Protein 8D4Y (pdb70)

Structure (mmCIF, N/CA/C/O backbone):
data_8D4Y
#
_entry.id   8D4Y
#
_cell.length_a   65.432
_cell.length_b   66.665
_cell.length_c   99.370
_cell.angle_alpha   90.000
_cell.angle_beta   100.770
_cell.angle_gamma   90.000
#
_symmetry.space_group_name_H-M   'P 1 21 1'
#
loop_
_entity.id
_entity.type
_entity.pdbx_description
1 polymer 'Chromodomain-helicase-DNA-binding protein 4'
2 water water
#
loop_
_atom_site.group_PDB
_atom_site.id
_atom_site.type_symbol
_atom_site.label_atom_id
_atom_site.label_alt_id
_atom_site.label_comp_id
_atom_site.label_asym_id
_atom_site.label_entity_id
_atom_site.label_seq_id
_atom_site.pdbx_PDB_ins_code
_atom_site.Cartn_x
_atom_site.Cartn_y
_atom_site.Cartn_z
_atom_site.occupancy
_atom_site.B_iso_or_equiv
_atom_site.auth_seq_id
_atom_site.auth_comp_id
_atom_site.auth_asym_id
_atom_site.auth_atom_id
_atom_site.pdbx_PDB_model_num
ATOM 1 N N . LEU A 1 21 ? 5.706 6.759 66.892 1.00 137.09 1400 LEU A N 1
ATOM 2 C CA . LEU A 1 21 ? 5.583 7.289 68.280 1.00 144.69 1400 LEU A CA 1
ATOM 3 C C . LEU A 1 21 ? 4.721 8.558 68.290 1.00 140.43 1400 LEU A C 1
ATOM 4 O O . LEU A 1 21 ? 3.897 8.684 69.214 1.00 139.22 1400 LEU A O 1
ATOM 9 N N . PRO A 1 22 ? 4.834 9.491 67.310 1.00 134.33 1401 PRO A N 1
ATOM 10 C CA . PRO A 1 22 ? 3.939 10.647 67.251 1.00 163.40 1401 PRO A CA 1
ATOM 11 C C . PRO A 1 22 ? 2.454 10.284 67.379 1.00 130.36 1401 PRO A C 1
ATOM 12 O O . PRO A 1 22 ? 2.088 9.171 67.066 1.00 142.69 1401 PRO A O 1
ATOM 16 N N . PRO A 1 23 ? 1.595 11.226 67.827 1.00 142.97 1402 PRO A N 1
ATOM 17 C CA . PRO A 1 23 ? 0.163 10.971 68.000 1.00 134.02 1402 PRO A CA 1
ATOM 18 C C . PRO A 1 23 ? -0.600 10.904 66.671 1.00 120.39 1402 PRO A C 1
ATOM 19 O O . PRO A 1 23 ? -0.332 11.705 65.799 1.00 115.92 1402 PRO A O 1
ATOM 23 N N . LEU A 1 24 ? -1.526 9.954 66.565 1.00 115.82 1403 LEU A N 1
ATOM 24 C CA . LEU A 1 24 ? -2.311 9.805 65.320 1.00 109.67 1403 LEU A CA 1
ATOM 25 C C . LEU A 1 24 ? -2.935 11.146 64.992 1.00 108.57 1403 LEU A C 1
ATOM 26 O O . LEU A 1 24 ? -2.869 11.573 63.833 1.00 109.89 1403 LEU A O 1
ATOM 31 N N . LEU A 1 25 ? -3.487 11.784 66.006 1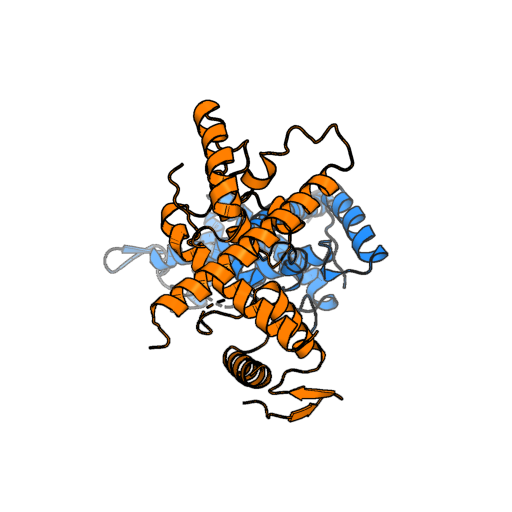.00 115.44 1404 LEU A N 1
ATOM 32 C CA . LEU A 1 25 ? -4.215 13.060 65.818 1.00 115.26 1404 LEU A CA 1
ATOM 33 C C . LEU A 1 25 ? -3.627 14.088 66.772 1.00 113.68 1404 LEU A C 1
ATOM 34 O O . LEU A 1 25 ? -3.624 13.820 67.982 1.00 117.46 1404 LEU A O 1
ATOM 39 N N . ALA A 1 26 ? -3.179 15.191 66.187 1.00 105.36 1405 ALA A N 1
ATOM 40 C CA . ALA A 1 26 ? -2.551 16.243 66.990 1.00 112.55 1405 ALA A CA 1
ATOM 41 C C . ALA A 1 26 ? -2.668 17.557 66.241 1.00 109.63 1405 ALA A C 1
ATOM 42 O O . ALA A 1 26 ? -2.975 17.539 65.041 1.00 106.98 1405 ALA A O 1
ATOM 44 N N . ARG A 1 27 ? -2.448 18.649 66.950 1.00 108.06 1406 ARG A N 1
ATOM 45 C CA . ARG A 1 27 ? -2.469 19.982 66.356 1.00 126.91 1406 ARG A CA 1
ATOM 46 C C . ARG A 1 27 ? -1.165 20.677 66.720 1.00 119.42 1406 ARG A C 1
ATOM 47 O O . ARG A 1 27 ? -0.912 20.962 67.895 1.00 120.88 1406 ARG A O 1
ATOM 55 N N . VAL A 1 28 ? -0.344 20.955 65.711 1.00 124.21 1407 VAL A N 1
ATOM 56 C CA . VAL A 1 28 ? 0.952 21.594 65.898 1.00 130.06 1407 VAL A CA 1
ATOM 57 C C . VAL A 1 28 ? 1.078 22.731 64.894 1.00 126.82 1407 VAL A C 1
ATOM 58 O O . VAL A 1 28 ? 0.858 22.532 63.694 1.00 122.71 1407 VAL A O 1
ATOM 62 N N . GLY A 1 29 ? 1.427 23.915 65.386 1.00 136.19 1408 GLY A N 1
ATOM 63 C CA . GLY A 1 29 ? 1.709 25.036 64.509 1.00 132.39 1408 GLY A CA 1
ATOM 64 C C . GLY A 1 29 ? 0.564 25.435 63.610 1.00 145.62 1408 GLY A C 1
ATOM 65 O O . GLY A 1 29 ? 0.796 25.982 62.527 1.00 145.42 1408 GLY A O 1
ATOM 66 N N . GLY A 1 30 ? -0.672 25.172 64.025 1.00 134.91 1409 GLY A N 1
ATOM 67 C CA . GLY A 1 30 ? -1.829 25.599 63.266 1.00 142.61 1409 GLY A CA 1
ATOM 68 C C . GLY A 1 30 ? -2.338 24.613 62.243 1.00 132.15 1409 GLY A C 1
ATOM 69 O O . GLY A 1 30 ? -3.106 25.005 61.357 1.00 135.11 1409 GLY A O 1
ATOM 70 N N . ASN A 1 31 ? -1.949 23.345 62.335 1.00 140.64 1410 ASN A N 1
ATOM 71 C CA . ASN A 1 31 ? -2.386 22.355 61.363 1.00 136.88 1410 ASN A CA 1
ATOM 72 C C . ASN A 1 31 ? -2.535 21.008 62.048 1.00 132.47 1410 ASN A C 1
ATOM 73 O O . ASN A 1 31 ? -2.015 20.780 63.144 1.00 133.79 1410 ASN A O 1
ATOM 78 N N . ILE A 1 32 ? -3.257 20.117 61.383 1.00 125.63 1411 ILE A N 1
ATOM 79 C CA . ILE A 1 32 ? -3.504 18.773 61.886 1.00 128.30 1411 ILE A CA 1
ATOM 80 C C . ILE A 1 32 ? -2.443 17.846 61.314 1.00 130.74 1411 ILE A C 1
ATOM 81 O O . ILE A 1 32 ? -2.190 17.845 60.105 1.00 135.43 1411 ILE A O 1
ATOM 86 N N . GLU A 1 33 ? -1.822 17.043 62.176 1.00 123.44 1412 GLU A N 1
ATOM 87 C CA . GLU A 1 33 ? -0.752 16.106 61.756 1.00 120.29 1412 GLU A CA 1
ATOM 88 C C . GLU A 1 33 ? -1.220 14.677 62.023 1.00 118.09 1412 GLU A C 1
ATOM 89 O O . GLU A 1 33 ? -1.545 14.380 63.184 1.00 113.85 1412 GLU A O 1
ATOM 95 N N . VAL A 1 34 ? -1.246 13.835 60.991 1.00 115.02 1413 VAL A N 1
ATOM 96 C CA . VAL A 1 34 ? -1.697 12.425 61.122 1.00 114.68 1413 VAL A CA 1
ATOM 97 C C . VAL A 1 34 ? -0.468 11.546 61.323 1.00 118.72 1413 VAL A C 1
ATOM 98 O O . VAL A 1 34 ? 0.151 11.186 60.320 1.00 111.93 1413 VAL A O 1
ATOM 102 N N . LEU A 1 35 ? -0.156 11.213 62.576 1.00 116.20 1414 LEU A N 1
ATOM 103 C CA . LEU A 1 35 ? 1.040 10.395 62.908 1.00 111.04 1414 LEU A CA 1
ATOM 104 C C . LEU A 1 35 ? 2.288 11.199 62.552 1.00 110.30 1414 LEU A C 1
ATOM 105 O O . LEU A 1 35 ? 3.256 10.599 62.063 1.00 112.08 1414 LEU A O 1
ATOM 110 N N . GLY A 1 36 ? 2.254 12.508 62.795 1.00 113.50 1415 GLY A N 1
ATOM 111 C CA . GLY A 1 36 ? 3.431 13.360 62.571 1.00 115.93 1415 GLY A CA 1
ATOM 112 C C . GLY A 1 36 ? 3.446 13.934 61.181 1.00 120.01 1415 GLY A C 1
ATOM 113 O O . GLY A 1 36 ? 4.204 14.892 60.953 1.00 121.65 1415 GLY A O 1
ATOM 114 N N . PHE A 1 37 ? 2.537 13.473 60.317 1.00 117.67 1416 PHE A N 1
ATOM 115 C CA . PHE A 1 37 ? 2.510 13.918 58.899 1.00 118.96 1416 PHE A CA 1
ATOM 116 C C . PHE A 1 37 ? 1.656 15.168 58.702 1.00 114.81 1416 PHE A C 1
ATOM 117 O O . PHE A 1 37 ? 0.529 15.194 59.204 1.00 108.79 1416 PHE A O 1
ATOM 125 N N . ASN A 1 38 ? 2.204 16.158 58.009 1.00 139.69 1417 ASN A N 1
ATOM 126 C CA . ASN A 1 38 ? 1.423 17.371 57.687 1.00 118.99 1417 ASN A CA 1
ATOM 127 C C . ASN A 1 38 ? 0.730 17.108 56.357 1.00 121.98 1417 ASN A C 1
ATOM 128 O O . ASN A 1 38 ? 1.050 16.097 55.723 1.00 141.38 1417 ASN A O 1
ATOM 133 N N . ALA A 1 39 ? -0.176 17.988 55.949 1.00 114.32 1418 ALA A N 1
ATOM 134 C CA . ALA A 1 39 ? -0.794 17.816 54.623 1.00 116.39 1418 ALA A CA 1
ATOM 135 C C . ALA A 1 39 ? 0.321 17.675 53.600 1.00 123.35 1418 ALA A C 1
ATOM 136 O O . ALA A 1 39 ? 0.210 16.814 52.726 1.00 122.33 1418 ALA A O 1
ATOM 138 N N . ARG A 1 40 ? 1.368 18.485 53.720 1.00 116.85 1419 ARG A N 1
ATOM 139 C CA . ARG A 1 40 ? 2.388 18.414 52.645 1.00 120.46 1419 ARG A CA 1
ATOM 140 C C . ARG A 1 40 ? 2.939 16.997 52.608 1.00 116.63 1419 ARG A C 1
ATOM 141 O O . ARG A 1 40 ? 3.264 16.532 51.516 1.00 118.16 1419 ARG A O 1
ATOM 149 N N . GLN A 1 41 ? 3.105 16.388 53.771 1.00 131.35 1420 GLN A N 1
ATOM 150 C CA . GLN A 1 41 ? 3.594 14.997 53.804 1.00 135.69 1420 GLN A CA 1
ATOM 151 C C . GLN A 1 41 ? 2.431 14.102 53.401 1.00 127.86 1420 GLN A C 1
ATOM 152 O O . GLN A 1 41 ? 2.651 13.129 52.664 1.00 118.40 1420 GLN A O 1
ATOM 158 N N . ARG A 1 42 ? 1.231 14.465 53.831 1.00 121.57 1421 ARG A N 1
ATOM 159 C CA . ARG A 1 42 ? 0.047 13.614 53.590 1.00 116.89 1421 ARG A CA 1
ATOM 160 C C . ARG A 1 42 ? -0.245 13.630 52.090 1.00 114.28 1421 ARG A C 1
ATOM 161 O O . ARG A 1 42 ? -0.479 12.541 51.546 1.00 111.48 1421 ARG A O 1
ATOM 163 N N . LYS A 1 43 ? -0.195 14.791 51.429 1.00 112.74 1422 LYS A N 1
ATOM 164 C CA . LYS A 1 43 ? -0.382 14.843 49.983 1.00 113.98 1422 LYS A CA 1
ATOM 165 C C . LYS A 1 43 ? 0.762 14.149 49.255 1.00 106.28 1422 LYS A C 1
ATOM 166 O O . LYS A 1 43 ? 0.532 13.296 48.390 1.00 113.20 1422 LYS A O 1
ATOM 172 N N . ALA A 1 44 ? 1.992 14.481 49.630 1.00 105.13 1423 ALA A N 1
ATOM 173 C CA . ALA A 1 44 ? 3.141 13.889 48.920 1.00 116.42 1423 ALA A CA 1
ATOM 174 C C . ALA A 1 44 ? 2.983 12.370 48.925 1.00 118.17 1423 ALA A C 1
ATOM 175 O O . ALA A 1 44 ? 3.036 11.763 47.846 1.00 118.77 1423 ALA A O 1
ATOM 177 N N . PHE A 1 45 ? 2.791 11.790 50.105 1.00 114.25 1424 PHE A N 1
ATOM 178 C CA . PHE A 1 45 ? 2.625 10.321 50.216 1.00 127.44 1424 PHE A CA 1
ATOM 179 C C . PHE A 1 45 ? 1.714 9.853 49.095 1.00 112.34 1424 PHE A C 1
ATOM 180 O O . PHE A 1 45 ? 2.147 9.056 48.254 1.00 110.98 1424 PHE A O 1
ATOM 188 N N . LEU A 1 46 ? 0.494 10.375 49.060 1.00 107.19 1425 LEU A N 1
ATOM 189 C CA . LEU A 1 46 ? -0.451 9.869 48.070 1.00 105.46 1425 LEU A CA 1
ATOM 190 C C . LEU A 1 46 ? 0.118 9.972 46.661 1.00 102.06 1425 LEU A C 1
ATOM 191 O O . LEU A 1 46 ? -0.008 9.038 45.863 1.00 97.47 1425 LEU A O 1
ATOM 196 N N . ASN A 1 47 ? 0.747 11.104 46.335 1.00 98.93 1426 ASN A N 1
ATOM 197 C CA . ASN A 1 47 ? 1.301 11.276 44.997 1.00 98.13 1426 ASN A CA 1
ATOM 198 C C . ASN A 1 47 ? 2.300 10.176 44.670 1.00 93.26 1426 ASN A C 1
ATOM 199 O O . ASN A 1 47 ? 2.275 9.608 43.572 1.00 88.30 1426 ASN A O 1
ATOM 204 N N . ALA A 1 48 ? 3.098 9.774 45.650 1.00 79.95 1427 ALA A N 1
ATOM 205 C CA . ALA A 1 48 ? 4.116 8.722 45.456 1.00 87.69 1427 ALA A CA 1
ATOM 206 C C . ALA A 1 48 ? 3.456 7.345 45.466 1.00 85.06 1427 ALA A C 1
ATOM 207 O O . ALA A 1 48 ? 4.095 6.398 45.002 1.00 87.69 1427 ALA A O 1
ATOM 209 N N . ILE A 1 49 ? 2.269 7.234 46.043 1.00 92.27 1428 ILE A N 1
ATOM 210 C CA . ILE A 1 49 ? 1.567 5.928 45.991 1.00 88.20 1428 ILE A CA 1
ATOM 211 C C . ILE A 1 49 ? 0.975 5.797 44.587 1.00 88.98 1428 ILE A C 1
ATOM 212 O O . ILE A 1 49 ? 1.147 4.740 43.979 1.00 86.04 1428 ILE A O 1
ATOM 217 N N . MET A 1 50 ? 0.318 6.844 44.087 1.00 82.79 1429 MET A N 1
ATOM 218 C CA . MET A 1 50 ? -0.277 6.712 42.762 1.00 77.50 1429 MET A CA 1
ATOM 219 C C . MET A 1 50 ? 0.778 6.433 41.701 1.00 81.50 1429 MET A C 1
ATOM 220 O O . MET A 1 50 ? 0.497 5.754 40.708 1.00 73.46 1429 MET A O 1
ATOM 225 N N . ARG A 1 51 ? 1.998 6.945 41.901 1.00 79.63 1430 ARG A N 1
ATOM 226 C CA . ARG A 1 51 ? 3.037 6.829 40.883 1.00 80.38 1430 ARG A CA 1
ATOM 227 C C . ARG A 1 51 ? 3.796 5.507 40.975 1.00 83.27 1430 ARG A C 1
ATOM 228 O O . ARG A 1 51 ? 4.141 4.919 39.944 1.00 80.32 1430 ARG A O 1
ATOM 236 N N . TYR A 1 52 ? 4.079 5.034 42.190 1.00 83.83 1431 TYR A N 1
ATOM 237 C CA . TYR A 1 52 ? 4.878 3.837 42.389 1.00 77.84 1431 TYR A CA 1
ATOM 238 C C . TYR A 1 52 ? 4.119 2.689 43.032 1.00 76.47 1431 TYR A C 1
ATOM 239 O O . TYR A 1 52 ? 4.618 1.558 43.025 1.00 72.81 1431 TYR A O 1
ATOM 248 N N . GLY A 1 53 ? 2.940 2.940 43.584 1.00 78.50 1432 GLY A N 1
ATOM 249 C CA . GLY A 1 53 ? 2.239 1.914 44.319 1.00 85.61 1432 GLY A CA 1
ATOM 250 C C . GLY A 1 53 ? 2.813 1.751 45.715 1.00 92.89 1432 GLY A C 1
ATOM 251 O O . GLY A 1 53 ? 3.496 2.629 46.254 1.00 91.54 1432 GLY A O 1
ATOM 252 N N . MET A 1 54 ? 2.474 0.657 46.385 1.00 108.90 1433 MET A N 1
ATOM 253 C CA . MET A 1 54 ? 2.944 0.421 47.771 1.00 118.17 1433 MET A CA 1
ATOM 254 C C . MET A 1 54 ? 4.334 -0.206 47.734 1.00 121.85 1433 MET A C 1
ATOM 255 O O . MET A 1 54 ? 4.552 -1.086 46.890 1.00 131.04 1433 MET A O 1
ATOM 260 N N . PRO A 1 55 ? 5.287 0.225 48.595 1.00 118.66 1434 PRO A N 1
ATOM 261 C CA . PRO A 1 55 ? 6.592 -0.422 48.663 1.00 146.57 1434 PRO A CA 1
ATOM 262 C C . PRO A 1 55 ? 6.404 -1.840 49.210 1.00 142.64 1434 PRO A C 1
ATOM 263 O O . PRO A 1 55 ? 5.658 -2.016 50.148 1.00 144.73 1434 PRO A O 1
ATOM 267 N N . PRO A 1 56 ? 7.041 -2.887 48.637 1.00 139.78 1435 PRO A N 1
ATOM 268 C CA . PRO A 1 56 ? 6.778 -4.257 49.081 1.00 143.94 1435 PRO A CA 1
ATOM 269 C C . PRO A 1 56 ? 7.433 -4.547 50.436 1.00 154.97 1435 PRO A C 1
ATOM 270 O O . PRO A 1 56 ? 8.574 -4.966 50.441 1.00 151.15 1435 PRO A O 1
ATOM 274 N N . GLN A 1 57 ? 6.699 -4.326 51.531 1.00 156.00 1436 GLN A N 1
ATOM 275 C CA . GLN A 1 57 ? 7.251 -4.523 52.901 1.00 179.88 1436 GLN A CA 1
ATOM 276 C C . GLN A 1 57 ? 8.339 -3.477 53.145 1.00 159.88 1436 GLN A C 1
ATOM 277 O O . GLN A 1 57 ? 8.221 -2.725 54.126 1.00 160.29 1436 GLN A O 1
ATOM 283 N N . ASP A 1 58 ? 9.345 -3.426 52.272 1.00 201.55 1437 ASP A N 1
ATOM 284 C CA . ASP A 1 58 ? 10.391 -2.383 52.411 1.00 169.59 1437 ASP A CA 1
ATOM 285 C C . ASP A 1 58 ? 10.922 -1.978 51.039 1.00 167.37 1437 ASP A C 1
ATOM 286 O O . ASP A 1 58 ? 10.965 -2.848 50.152 1.00 167.12 1437 ASP A O 1
ATOM 291 N N . ALA A 1 59 ? 11.303 -0.708 50.887 1.00 163.74 1438 ALA A N 1
ATOM 292 C CA . ALA A 1 59 ? 11.911 -0.218 49.629 1.00 168.14 1438 ALA A CA 1
ATOM 293 C C . ALA A 1 59 ? 12.358 1.237 49.798 1.00 166.44 1438 ALA A C 1
ATOM 294 O O . ALA A 1 59 ? 11.809 1.921 50.681 1.00 168.24 1438 ALA A O 1
ATOM 296 N N . PHE A 1 60 ? 13.314 1.688 48.980 1.00 188.23 1439 PHE A N 1
ATOM 297 C CA . PHE A 1 60 ? 13.865 3.062 49.118 1.00 174.66 1439 PHE A CA 1
ATOM 298 C C . PHE A 1 60 ? 12.738 4.030 49.485 1.00 165.63 1439 PHE A C 1
ATOM 299 O O . PHE A 1 60 ? 12.864 4.642 50.561 1.00 161.04 1439 PHE A O 1
ATOM 307 N N . VAL A 1 66 ? 10.288 9.752 48.166 1.00 124.59 1445 VAL A N 1
ATOM 308 C CA . VAL A 1 66 ? 10.767 10.321 49.459 1.00 139.63 1445 VAL A CA 1
ATOM 309 C C . VAL A 1 66 ? 11.434 11.674 49.197 1.00 136.06 1445 VAL A C 1
ATOM 310 O O . VAL A 1 66 ? 12.674 11.710 49.127 1.00 142.47 1445 VAL A O 1
ATOM 314 N N . ARG A 1 67 ? 10.637 12.732 49.037 1.00 143.31 1446 ARG A N 1
ATOM 315 C CA . ARG A 1 67 ? 11.196 14.099 48.868 1.00 136.67 1446 ARG A CA 1
ATOM 316 C C . ARG A 1 67 ? 10.721 14.936 50.056 1.00 136.19 1446 ARG A C 1
ATOM 317 O O . ARG A 1 67 ? 11.536 15.179 50.958 1.00 132.25 1446 ARG A O 1
ATOM 325 N N . ASP A 1 68 ? 9.463 15.367 50.056 1.00 152.92 1447 ASP A N 1
ATOM 326 C CA . ASP A 1 68 ? 8.958 16.087 51.251 1.00 148.71 1447 ASP A CA 1
ATOM 327 C C . ASP A 1 68 ? 9.076 15.140 52.448 1.00 145.28 1447 ASP A C 1
ATOM 328 O O . ASP A 1 68 ? 9.292 15.628 53.568 1.00 146.07 1447 ASP A O 1
ATOM 333 N N . LEU A 1 69 ? 8.956 13.834 52.206 1.00 146.24 1448 LEU A N 1
ATOM 334 C CA . LEU A 1 69 ? 8.994 12.861 53.328 1.00 125.81 1448 LEU A CA 1
ATOM 335 C C . LEU A 1 69 ? 10.438 12.460 53.635 1.00 140.92 1448 LEU A C 1
ATOM 336 O O . LEU A 1 69 ? 10.631 11.419 54.284 1.00 189.51 1448 LEU A O 1
ATOM 341 N N . ARG A 1 70 ? 11.407 13.261 53.197 1.00 139.89 1449 ARG A N 1
ATOM 342 C CA . ARG A 1 70 ? 12.844 12.968 53.422 1.00 139.81 1449 ARG A CA 1
ATOM 343 C C . ARG A 1 70 ? 13.116 12.789 54.917 1.00 141.22 1449 ARG A C 1
ATOM 344 O O . ARG A 1 70 ? 13.752 11.780 55.266 1.00 151.31 1449 ARG A O 1
ATOM 352 N N . GLY A 1 71 ? 12.650 13.698 55.776 1.00 151.66 1450 GLY A N 1
ATOM 353 C CA . GLY A 1 71 ? 12.930 13.667 57.196 1.00 139.16 1450 GLY A CA 1
ATOM 354 C C . GLY A 1 71 ? 12.168 12.619 57.966 1.00 134.96 1450 GLY A C 1
ATOM 355 O O . GLY A 1 71 ? 12.516 12.329 59.116 1.00 155.41 1450 GLY A O 1
ATOM 356 N N . LYS A 1 72 ? 11.177 12.033 57.301 1.00 144.96 1451 LYS A N 1
ATOM 357 C CA . LYS A 1 72 ? 10.379 10.977 57.954 1.00 150.25 1451 LYS A CA 1
ATOM 358 C C . LYS A 1 72 ? 11.293 9.782 58.200 1.00 149.54 1451 LYS A C 1
ATOM 359 O O . LYS A 1 72 ? 12.272 9.619 57.454 1.00 144.27 1451 LYS A O 1
ATOM 361 N N . SER A 1 73 ? 10.981 8.996 59.223 1.00 136.85 1452 SER A N 1
ATOM 362 C CA . SER A 1 73 ? 11.790 7.803 59.564 1.00 153.23 1452 SER A CA 1
ATOM 363 C C . SER A 1 73 ? 11.003 6.549 59.210 1.00 139.29 1452 SER A C 1
ATOM 364 O O . SER A 1 73 ? 9.822 6.687 58.882 1.00 140.89 1452 SER A O 1
ATOM 367 N N . GLU A 1 74 ? 11.649 5.392 59.302 1.00 137.70 1453 GLU A N 1
ATOM 368 C CA . GLU A 1 74 ? 11.012 4.099 58.988 1.00 150.33 1453 GLU A CA 1
ATOM 369 C C . GLU A 1 74 ? 9.936 3.850 60.035 1.00 133.82 1453 GLU A C 1
ATOM 370 O O . GLU A 1 74 ? 8.848 3.381 59.663 1.00 145.86 1453 GLU A O 1
ATOM 376 N N . LYS A 1 75 ? 10.226 4.167 61.294 1.00 129.73 1454 LYS A N 1
ATOM 377 C CA . LYS A 1 75 ? 9.252 3.946 62.358 1.00 134.54 1454 LYS A CA 1
ATOM 378 C C . LYS A 1 75 ? 7.914 4.580 62.009 1.00 154.72 1454 LYS A C 1
ATOM 379 O O . LYS A 1 75 ? 6.868 3.925 62.062 1.00 161.53 1454 LYS A O 1
ATOM 385 N N . GLU A 1 76 ? 7.955 5.857 61.633 1.00 143.59 1455 GLU A N 1
ATOM 386 C CA . GLU A 1 76 ? 6.729 6.624 61.311 1.00 136.12 1455 GLU A CA 1
ATOM 387 C C . GLU A 1 76 ? 6.148 6.138 59.988 1.00 138.82 1455 GLU A C 1
ATOM 388 O O . GLU A 1 76 ? 4.915 6.115 59.873 1.00 136.19 1455 GLU A O 1
ATOM 394 N N . PHE A 1 77 ? 6.991 5.800 59.014 1.00 155.65 1456 PHE A N 1
ATOM 395 C CA . PHE A 1 77 ? 6.511 5.406 57.670 1.00 135.09 1456 PHE A CA 1
ATOM 396 C C . PHE A 1 77 ? 5.455 4.315 57.803 1.00 139.38 1456 PHE A C 1
ATOM 397 O O . PHE A 1 77 ? 4.327 4.570 57.390 1.00 118.52 1456 PHE A O 1
ATOM 405 N N . LYS A 1 78 ? 5.792 3.166 58.389 1.00 122.49 1457 LYS A N 1
ATOM 406 C CA . LYS A 1 78 ? 4.866 2.010 58.454 1.00 115.88 1457 LYS A CA 1
ATOM 407 C C . LYS A 1 78 ? 3.636 2.402 59.263 1.00 115.28 1457 LYS A C 1
ATOM 408 O O . LYS A 1 78 ? 2.567 1.903 58.942 1.00 115.42 1457 LYS A O 1
ATOM 414 N N . ALA A 1 79 ? 3.782 3.238 60.287 1.00 118.42 1458 ALA A N 1
ATOM 415 C CA . ALA A 1 79 ? 2.632 3.721 61.044 1.00 110.84 1458 ALA A CA 1
ATOM 416 C C . ALA A 1 79 ? 1.576 4.276 60.100 1.00 121.61 1458 ALA A C 1
ATOM 417 O O . ALA A 1 79 ? 0.384 3.963 60.212 1.00 125.57 1458 ALA A O 1
ATOM 419 N N . TYR A 1 80 ? 2.019 5.047 59.114 1.00 129.80 1459 TYR A N 1
ATOM 420 C CA . TYR A 1 80 ? 1.065 5.657 58.158 1.00 122.35 1459 TYR A CA 1
ATOM 421 C C . TYR A 1 80 ? 0.498 4.577 57.244 1.00 129.24 1459 TYR A C 1
ATOM 422 O O . TYR A 1 80 ? -0.729 4.520 57.076 1.00 135.61 1459 TYR A O 1
ATOM 431 N N . VAL A 1 81 ? 1.364 3.723 56.702 1.00 131.05 1460 VAL A N 1
ATOM 432 C CA . VAL A 1 81 ? 0.909 2.754 55.707 1.00 125.60 1460 VAL A CA 1
ATOM 433 C C . VAL A 1 81 ? -0.230 1.914 56.272 1.00 136.75 1460 VAL A C 1
ATOM 434 O O . VAL A 1 81 ? -1.319 1.837 55.695 1.00 168.34 1460 VAL A O 1
ATOM 438 N N . SER A 1 82 ? 0.036 1.211 57.375 1.00 145.11 1461 SER A N 1
ATOM 439 C CA . SER A 1 82 ? -0.963 0.305 57.994 1.00 147.70 1461 SER A CA 1
ATOM 440 C C . SER A 1 82 ? -2.211 1.110 58.359 1.00 149.75 1461 SER A C 1
ATOM 441 O O . SER A 1 82 ? -3.310 0.557 58.236 1.00 108.98 1461 SER A O 1
ATOM 444 N N . LEU A 1 83 ? -2.045 2.363 58.785 1.00 146.17 1462 LEU A N 1
ATOM 445 C CA . LEU A 1 83 ? -3.184 3.257 59.112 1.00 124.04 1462 LEU A CA 1
ATOM 446 C C . LEU A 1 83 ? -3.880 3.627 57.798 1.00 127.44 1462 LEU A C 1
ATOM 447 O O . LEU A 1 83 ? -5.115 3.784 57.819 1.00 146.33 1462 LEU A O 1
ATOM 452 N N . PHE A 1 84 ? -3.119 3.731 56.707 1.00 151.61 1463 PHE A N 1
ATOM 453 C CA . PHE A 1 84 ? -3.712 4.022 55.375 1.00 149.24 1463 PHE A CA 1
ATOM 454 C C . PHE A 1 84 ? -4.468 2.787 54.895 1.00 142.51 1463 PHE A C 1
ATOM 455 O O . PHE A 1 84 ? -5.535 2.920 54.274 1.00 144.56 1463 PHE A O 1
ATOM 463 N N . MET A 1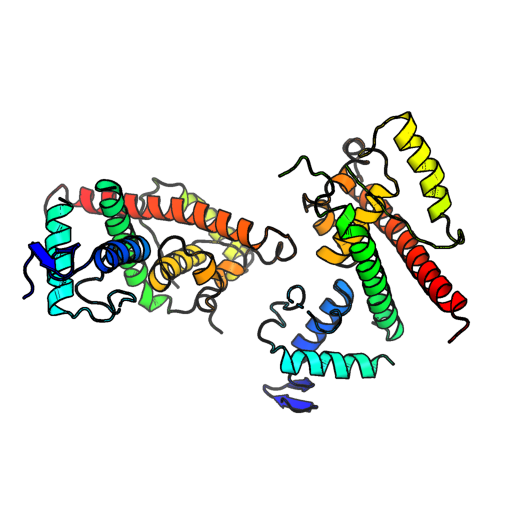 85 ? -3.919 1.610 55.189 1.00 122.29 1464 MET A N 1
ATOM 464 C CA . MET A 1 85 ? -4.559 0.364 54.774 1.00 132.92 1464 MET A CA 1
ATOM 465 C C . MET A 1 85 ? -5.963 0.252 55.356 1.00 139.95 1464 MET A C 1
ATOM 466 O O . MET A 1 85 ? -6.934 0.035 54.625 1.00 143.43 1464 MET A O 1
ATOM 471 N N . ARG A 1 86 ? -6.024 0.313 56.684 1.00 130.04 1465 ARG A N 1
ATOM 472 C CA . ARG A 1 86 ? -7.336 0.184 57.346 1.00 132.61 1465 ARG A CA 1
ATOM 473 C C . ARG A 1 86 ? -8.288 1.107 56.598 1.00 128.34 1465 ARG A C 1
ATOM 474 O O . ARG A 1 86 ? -9.380 0.654 56.211 1.00 127.72 1465 ARG A O 1
ATOM 482 N N . HIS A 1 87 ? -7.851 2.341 56.369 1.00 135.90 1466 HIS A N 1
ATOM 483 C CA . HIS A 1 87 ? -8.714 3.340 55.700 1.00 164.91 1466 HIS A CA 1
ATOM 484 C C . HIS A 1 87 ? -9.263 2.799 54.384 1.00 139.77 1466 HIS A C 1
ATOM 485 O O . HIS A 1 87 ? -10.473 2.911 54.170 1.00 127.45 1466 HIS A O 1
ATOM 492 N N . LEU A 1 88 ? -8.401 2.204 53.564 1.00 133.25 1467 LEU A N 1
ATOM 493 C CA . LEU A 1 88 ? -8.843 1.747 52.222 1.00 134.25 1467 LEU A CA 1
ATOM 494 C C . LEU A 1 88 ? -10.019 0.774 52.363 1.00 129.16 1467 LEU A C 1
ATOM 495 O O . LEU A 1 88 ? -11.040 1.004 51.696 1.00 133.71 1467 LEU A O 1
ATOM 500 N N . CYS A 1 89 ? -9.891 -0.266 53.187 1.00 150.63 1468 CYS A N 1
ATOM 501 C CA . CYS A 1 89 ? -11.000 -1.247 53.274 1.00 165.45 1468 CYS A CA 1
ATOM 502 C C . CYS A 1 89 ? -11.691 -1.149 54.637 1.00 158.96 1468 CYS A C 1
ATOM 503 O O . CYS A 1 89 ? -12.834 -0.643 54.660 1.00 114.53 1468 CYS A O 1
ATOM 506 N N . SER A 1 109 ? -12.208 8.450 44.989 1.00 163.49 1488 SER A N 1
ATOM 507 C CA . SER A 1 109 ? -10.787 8.057 44.824 1.00 140.96 1488 SER A CA 1
ATOM 508 C C . SER A 1 109 ? -10.474 6.892 45.756 1.00 121.21 1488 SER A C 1
ATOM 509 O O . SER A 1 109 ? -9.389 6.313 45.613 1.00 132.60 1488 SER A O 1
ATOM 512 N N . ARG A 1 110 ? -11.390 6.553 46.666 1.00 123.37 1489 ARG A N 1
ATOM 513 C CA . ARG A 1 110 ? -11.114 5.357 47.494 1.00 124.19 1489 ARG A CA 1
ATOM 514 C C . ARG A 1 110 ? -10.872 4.178 46.562 1.00 119.93 1489 ARG A C 1
ATOM 515 O O . ARG A 1 110 ? -9.808 3.560 46.688 1.00 119.83 1489 ARG A O 1
ATOM 523 N N . GLN A 1 111 ? -11.804 3.867 45.659 1.00 126.66 1490 GLN A N 1
ATOM 524 C CA . GLN A 1 111 ? -11.524 2.798 44.707 1.00 112.08 1490 GLN A CA 1
ATOM 525 C C . GLN A 1 111 ? -10.368 3.167 43.788 1.00 107.15 1490 GLN A C 1
ATOM 526 O O . GLN A 1 111 ? -9.593 2.291 43.389 1.00 103.40 1490 GLN A O 1
ATOM 532 N N . HIS A 1 112 ? -10.210 4.451 43.506 1.00 109.78 1491 HIS A N 1
ATOM 533 C CA . HIS A 1 112 ? -9.138 4.829 42.559 1.00 121.85 1491 HIS A CA 1
ATOM 534 C C . HIS A 1 112 ? -7.806 4.374 43.153 1.00 102.40 1491 HIS A C 1
ATOM 535 O O . HIS A 1 112 ? -7.077 3.631 42.481 1.00 89.67 1491 HIS A O 1
ATOM 542 N N . VAL A 1 113 ? -7.521 4.795 44.380 1.00 98.73 1492 VAL A N 1
ATOM 543 C CA . VAL A 1 113 ? -6.254 4.407 44.994 1.00 99.19 1492 VAL A CA 1
ATOM 544 C C . VAL A 1 113 ? -6.151 2.889 45.080 1.00 94.39 1492 VAL A C 1
ATOM 545 O O . VAL A 1 113 ? -5.081 2.313 44.850 1.00 93.72 1492 VAL A O 1
ATOM 549 N N . LEU A 1 114 ? -7.257 2.216 45.411 1.00 103.19 1493 LEU A N 1
ATOM 550 C CA . LEU A 1 114 ? -7.220 0.765 45.578 1.00 101.08 1493 LEU A CA 1
ATOM 551 C C . LEU A 1 114 ? -6.749 0.074 44.301 1.00 92.97 1493 LEU A C 1
ATOM 552 O O . LEU A 1 114 ? -5.850 -0.771 44.333 1.00 78.96 1493 LEU A O 1
ATOM 557 N N . THR A 1 115 ? -7.352 0.422 43.161 1.00 83.74 1494 THR A N 1
ATOM 558 C CA . THR A 1 115 ? -6.992 -0.240 41.912 1.00 90.98 1494 THR A CA 1
ATOM 559 C C . THR A 1 115 ? -5.569 0.110 41.494 1.00 87.46 1494 THR A C 1
ATOM 560 O O . THR A 1 115 ? -4.793 -0.767 41.094 1.00 83.61 1494 THR A O 1
ATOM 564 N N . ARG A 1 116 ? -5.209 1.395 41.570 1.00 80.91 1495 ARG A N 1
ATOM 565 C CA . ARG A 1 116 ? -3.854 1.795 41.196 1.00 82.27 1495 ARG A CA 1
ATOM 566 C C . ARG A 1 116 ? -2.823 1.053 42.038 1.00 83.28 1495 ARG A C 1
ATOM 567 O O . ARG A 1 116 ? -1.809 0.577 41.513 1.00 82.43 1495 ARG A O 1
ATOM 575 N N . ILE A 1 117 ? -3.123 0.875 43.319 1.00 89.05 1496 ILE A N 1
ATOM 576 C CA . ILE A 1 117 ? -2.144 0.190 44.212 1.00 87.40 1496 ILE A CA 1
ATOM 577 C C . ILE A 1 117 ? -2.080 -1.281 43.797 1.00 83.77 1496 ILE A C 1
ATOM 578 O O . ILE A 1 117 ? -0.967 -1.823 43.715 1.00 81.35 1496 ILE A O 1
ATOM 583 N N . GLY A 1 118 ? -3.235 -1.890 43.527 1.00 84.31 1497 GLY A N 1
ATOM 584 C CA . GLY A 1 118 ? -3.232 -3.277 43.104 1.00 75.10 1497 GLY A CA 1
ATOM 585 C C . GLY A 1 118 ? -2.535 -3.464 41.771 1.00 76.47 1497 GLY A C 1
ATOM 586 O O . GLY A 1 118 ? -1.631 -4.293 41.640 1.00 84.17 1497 GLY A O 1
ATOM 587 N N . VAL A 1 119 ? -2.955 -2.707 40.764 1.00 80.97 1498 VAL A N 1
ATOM 588 C CA . VAL A 1 119 ? -2.375 -2.781 39.396 1.00 73.34 1498 VAL A CA 1
ATOM 589 C C . VAL A 1 119 ? -0.863 -2.759 39.525 1.00 69.79 1498 VAL A C 1
ATOM 590 O O . VAL A 1 119 ? -0.240 -3.652 38.984 1.00 72.76 1498 VAL A O 1
ATOM 594 N N . MET A 1 120 ? -0.316 -1.771 40.212 1.00 76.00 1499 MET A N 1
ATOM 595 C CA . MET A 1 120 ? 1.151 -1.612 40.320 1.00 70.52 1499 MET A CA 1
ATOM 596 C C . MET A 1 120 ? 1.739 -2.861 40.973 1.00 73.86 1499 MET A C 1
ATOM 597 O O . MET A 1 120 ? 2.886 -3.170 40.654 1.00 78.69 1499 MET A O 1
ATOM 602 N N . SER A 1 121 ? 1.007 -3.541 41.863 1.00 81.66 1500 SER A N 1
ATOM 603 C CA . SER A 1 121 ? 1.482 -4.794 42.441 1.00 81.22 1500 SER A CA 1
ATOM 604 C C . SER A 1 121 ? 1.465 -5.915 41.410 1.00 73.82 1500 SER A C 1
ATOM 605 O O . SER A 1 121 ? 2.367 -6.760 41.389 1.00 76.89 1500 SER A O 1
ATOM 608 N N . LEU A 1 122 ? 0.449 -5.939 40.545 1.00 80.99 1501 LEU A N 1
ATOM 609 C CA . LEU A 1 122 ? 0.400 -6.951 39.496 1.00 76.08 1501 LEU A CA 1
ATOM 610 C C . LEU A 1 122 ? 1.588 -6.814 38.554 1.00 74.66 1501 LEU A C 1
ATOM 611 O O . LEU A 1 122 ? 2.147 -7.816 38.091 1.00 73.12 1501 LEU A O 1
ATOM 616 N N . ILE A 1 123 ? 1.903 -5.570 38.220 1.00 76.81 1502 ILE A N 1
ATOM 617 C CA . ILE A 1 123 ? 3.020 -5.281 37.290 1.00 73.62 1502 ILE A CA 1
ATOM 618 C C . ILE A 1 123 ? 4.287 -5.772 37.965 1.00 79.18 1502 ILE A C 1
ATOM 619 O O . ILE A 1 123 ? 5.041 -6.418 37.301 1.00 87.64 1502 ILE A O 1
ATOM 624 N N . ARG A 1 124 ? 4.473 -5.516 39.254 1.00 79.95 1503 ARG A N 1
ATOM 625 C CA . ARG A 1 124 ? 5.716 -5.894 39.968 1.00 85.42 1503 ARG A CA 1
ATOM 626 C C . ARG A 1 124 ? 5.847 -7.416 40.000 1.00 89.87 1503 ARG A C 1
ATOM 627 O O . ARG A 1 124 ? 6.946 -7.887 39.749 1.00 89.84 1503 ARG A O 1
ATOM 635 N N . LYS A 1 125 ? 4.762 -8.135 40.236 1.00 72.23 1504 LYS A N 1
ATOM 636 C CA . LYS A 1 125 ? 4.837 -9.611 40.171 1.00 83.54 1504 LYS A CA 1
ATOM 637 C C . LYS A 1 125 ? 5.328 -10.036 38.787 1.00 86.01 1504 LYS A C 1
ATOM 638 O O . LYS A 1 125 ? 6.251 -10.859 38.737 1.00 96.21 1504 LYS A O 1
ATOM 644 N N . LYS A 1 126 ? 4.743 -9.508 37.714 1.00 86.42 1505 LYS A N 1
ATOM 645 C CA . LYS A 1 126 ? 5.110 -9.995 36.357 1.00 87.32 1505 LYS A CA 1
ATOM 646 C C . LYS A 1 126 ? 6.574 -9.675 36.070 1.00 82.33 1505 LYS A C 1
ATOM 647 O O . LYS A 1 126 ? 7.311 -10.589 35.679 1.00 82.66 1505 LYS A O 1
ATOM 653 N N . VAL A 1 127 ? 6.972 -8.422 36.251 1.00 80.62 1506 VAL A N 1
ATOM 654 C CA . VAL A 1 127 ? 8.368 -8.050 35.900 1.00 81.34 1506 VAL A CA 1
ATOM 655 C C . VAL A 1 127 ? 9.308 -8.975 36.678 1.00 89.55 1506 VAL A C 1
ATOM 656 O O . VAL A 1 127 ? 10.199 -9.542 36.047 1.00 87.72 1506 VAL A O 1
ATOM 660 N N . GLN A 1 128 ? 9.071 -9.162 37.982 1.00 100.58 1507 GLN A N 1
ATOM 661 C CA . GLN A 1 128 ? 9.949 -9.985 38.804 1.00 90.15 1507 GLN A CA 1
ATOM 662 C C . GLN A 1 128 ? 9.941 -11.435 38.346 1.00 97.13 1507 GLN A C 1
ATOM 663 O O . GLN A 1 128 ? 10.966 -12.120 38.443 1.00 97.42 1507 GLN A O 1
ATOM 669 N N . GLU A 1 129 ? 8.803 -11.920 37.844 1.00 90.70 1508 GLU A N 1
ATOM 670 C CA . GLU A 1 129 ? 8.730 -13.305 37.393 1.00 91.41 1508 GLU A CA 1
ATOM 671 C C . GLU A 1 129 ? 9.792 -13.599 36.340 1.00 94.87 1508 GLU A C 1
ATOM 672 O O . GLU A 1 129 ? 10.437 -14.655 36.378 1.00 90.46 1508 GLU A O 1
ATOM 678 N N . PHE A 1 130 ? 10.005 -12.668 35.408 1.00 98.34 1509 PHE A N 1
ATOM 679 C CA . PHE A 1 130 ? 10.963 -12.925 34.303 1.00 95.93 1509 PHE A CA 1
ATOM 680 C C . PHE A 1 130 ? 12.185 -12.017 34.376 1.00 103.60 1509 PHE A C 1
ATOM 681 O O . PHE A 1 130 ? 13.008 -12.107 33.472 1.00 86.89 1509 PHE A O 1
ATOM 689 N N . GLU A 1 131 ? 12.348 -11.223 35.432 1.00 30.00 1510 GLU A N 1
ATOM 690 C CA . GLU A 1 131 ? 13.481 -10.263 35.517 1.00 30.00 1510 GLU A CA 1
ATOM 691 C C . GLU A 1 131 ? 14.806 -10.961 35.229 1.00 30.00 1510 GLU A C 1
ATOM 692 O O . GLU A 1 131 ? 15.574 -10.433 34.416 1.00 30.00 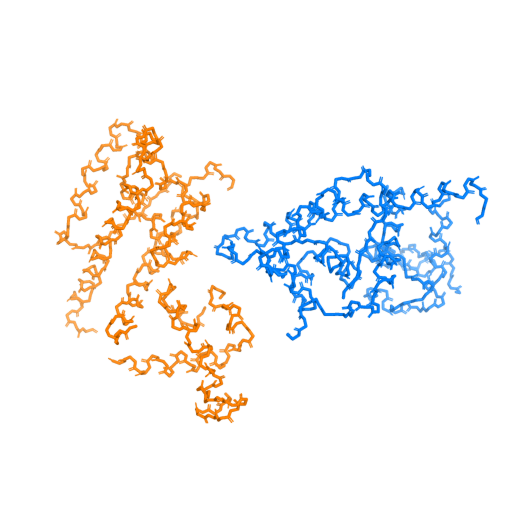1510 GLU A O 1
ATOM 698 N N . HIS A 1 132 ? 15.044 -12.107 35.860 1.00 117.50 1511 HIS A N 1
ATOM 699 C CA . HIS A 1 132 ? 16.343 -12.819 35.742 1.00 123.36 1511 HIS A CA 1
ATOM 700 C C . HIS A 1 132 ? 16.717 -13.127 34.296 1.00 121.22 1511 HIS A C 1
ATOM 701 O O . HIS A 1 132 ? 17.831 -12.738 33.900 1.00 129.64 1511 HIS A O 1
ATOM 708 N N . VAL A 1 133 ? 15.841 -13.800 33.548 1.00 138.34 1512 VAL A N 1
ATOM 709 C CA . VAL A 1 133 ? 16.199 -14.245 32.168 1.00 127.87 1512 VAL A CA 1
ATOM 710 C C . VAL A 1 133 ? 16.385 -13.040 31.240 1.00 114.61 1512 VAL A C 1
ATOM 711 O O . VAL A 1 133 ? 17.289 -13.107 30.390 1.00 112.97 1512 VAL A O 1
ATOM 715 N N . ASN A 1 134 ? 15.648 -11.950 31.447 1.00 113.04 1513 ASN A N 1
ATOM 716 C CA . ASN A 1 134 ? 15.674 -10.817 30.482 1.00 107.60 1513 ASN A CA 1
ATOM 717 C C . ASN A 1 134 ? 16.772 -9.791 30.785 1.00 98.94 1513 ASN A C 1
ATOM 718 O O . ASN A 1 134 ? 17.183 -9.103 29.838 1.00 95.01 1513 ASN A O 1
ATOM 723 N N . GLY A 1 135 ? 17.245 -9.687 32.026 1.00 134.79 1514 GLY A N 1
ATOM 724 C CA . GLY A 1 135 ? 18.202 -8.664 32.383 1.00 113.70 1514 GLY A CA 1
ATOM 725 C C . GLY A 1 135 ? 17.542 -7.335 32.685 1.00 110.57 1514 GLY A C 1
ATOM 726 O O . GLY A 1 135 ? 16.335 -7.236 32.914 1.00 110.04 1514 GLY A O 1
ATOM 727 N N . ARG A 1 136 ? 18.368 -6.286 32.679 1.00 117.65 1515 ARG A N 1
ATOM 728 C CA . ARG A 1 136 ? 17.922 -4.939 33.011 1.00 118.13 1515 ARG A CA 1
ATOM 729 C C . ARG A 1 136 ? 18.200 -3.946 31.884 1.00 106.02 1515 ARG A C 1
ATOM 730 O O . ARG A 1 136 ? 18.150 -2.732 32.109 1.00 101.15 1515 ARG A O 1
ATOM 738 N N . TRP A 1 137 ? 18.489 -4.433 30.679 1.00 96.66 1516 TRP A N 1
ATOM 739 C CA . TRP A 1 137 ? 18.773 -3.571 29.536 1.00 92.37 1516 TRP A CA 1
ATOM 740 C C . TRP A 1 137 ? 18.052 -4.119 28.316 1.00 87.14 1516 TRP A C 1
ATOM 741 O O . TRP A 1 137 ? 18.323 -5.245 27.887 1.00 96.14 1516 TRP A O 1
ATOM 752 N N . SER A 1 138 ? 17.139 -3.323 27.757 1.00 85.21 1517 SER A N 1
ATOM 753 C CA . SER A 1 138 ? 16.312 -3.795 26.653 1.00 79.32 1517 SER A CA 1
ATOM 754 C C . SER A 1 138 ? 17.165 -4.104 25.428 1.00 81.90 1517 SER A C 1
ATOM 755 O O . SER A 1 138 ? 17.135 -5.220 24.899 1.00 83.31 1517 SER A O 1
ATOM 758 N N . MET A 1 139 ? 17.841 -3.080 24.933 1.00 89.20 1518 MET A N 1
ATOM 759 C CA . MET A 1 139 ? 18.770 -3.316 23.809 1.00 99.38 1518 MET A CA 1
ATOM 760 C C . MET A 1 139 ? 20.169 -3.358 24.414 1.00 107.64 1518 MET A C 1
ATOM 761 O O . MET A 1 139 ? 20.697 -2.288 24.749 1.00 108.23 1518 MET A O 1
ATOM 766 N N . PRO A 1 140 ? 20.779 -4.543 24.612 1.00 111.34 1519 PRO A N 1
ATOM 767 C CA . PRO A 1 140 ? 22.077 -4.637 25.267 1.00 120.33 1519 PRO A CA 1
ATOM 768 C C . PRO A 1 140 ? 23.121 -3.933 24.399 1.00 125.61 1519 PRO A C 1
ATOM 769 O O . PRO A 1 140 ? 23.071 -4.123 23.201 1.00 125.68 1519 PRO A O 1
ATOM 773 N N . GLU A 1 141 ? 24.011 -3.148 25.003 1.00 121.66 1520 GLU A N 1
ATOM 774 C CA . GLU A 1 141 ? 25.033 -2.367 24.263 1.00 129.88 1520 GLU A CA 1
ATOM 775 C C . GLU A 1 141 ? 24.358 -1.152 23.622 1.00 129.92 1520 GLU A C 1
ATOM 776 O O . GLU A 1 141 ? 24.049 -0.216 24.380 1.00 117.76 1520 GLU A O 1
ATOM 782 N N . PHE A 1 317 ? 15.683 -14.371 26.328 1.00 80.60 1696 PHE A N 1
ATOM 783 C CA . PHE A 1 317 ? 14.496 -13.585 26.653 1.00 83.85 1696 PHE A CA 1
ATOM 784 C C . PHE A 1 317 ? 13.265 -14.471 26.850 1.00 78.28 1696 PHE A C 1
ATOM 785 O O . PHE A 1 317 ? 13.127 -15.504 26.193 1.00 84.87 1696 PHE A O 1
ATOM 793 N N . MET A 1 318 ? 12.396 -14.048 27.769 1.00 88.75 1697 MET A N 1
ATOM 794 C CA . MET A 1 318 ? 11.162 -14.820 28.043 1.00 89.16 1697 MET A CA 1
ATOM 795 C C . MET A 1 318 ? 10.114 -13.922 28.700 1.00 80.16 1697 MET A C 1
ATOM 796 O O . MET A 1 318 ? 10.479 -13.180 29.618 1.00 80.91 1697 MET A O 1
ATOM 801 N N . PHE A 1 319 ? 8.869 -13.987 28.228 1.00 79.86 1698 PHE A N 1
ATOM 802 C CA . PHE A 1 319 ? 7.774 -13.208 28.799 1.00 75.00 1698 PHE A CA 1
ATOM 803 C C . PHE A 1 319 ? 6.434 -13.731 28.298 1.00 69.64 1698 PHE A C 1
ATOM 804 O O . PHE A 1 319 ? 6.261 -13.948 27.095 1.00 65.35 1698 PHE A O 1
ATOM 812 N N . ASN A 1 320 ? 5.485 -13.934 29.211 1.00 68.76 1699 ASN A N 1
ATOM 813 C CA . ASN A 1 320 ? 4.117 -14.260 28.839 1.00 68.51 1699 ASN A CA 1
ATOM 814 C C . ASN A 1 320 ? 3.155 -13.682 29.871 1.00 72.43 1699 ASN A C 1
ATOM 815 O O . ASN A 1 320 ? 3.469 -13.610 31.062 1.00 74.26 1699 ASN A O 1
ATOM 820 N N . ILE A 1 321 ? 1.928 -13.398 29.436 1.00 75.54 1700 ILE A N 1
ATOM 821 C CA . ILE A 1 321 ? 0.837 -12.926 30.338 1.00 74.24 1700 ILE A CA 1
ATOM 822 C C . ILE A 1 321 ? -0.336 -13.876 30.133 1.00 71.57 1700 ILE A C 1
ATOM 823 O O . ILE A 1 321 ? -0.829 -13.927 29.030 1.00 78.37 1700 ILE A O 1
ATOM 828 N N . ALA A 1 322 ? -0.804 -14.548 31.176 1.00 73.82 1701 ALA A N 1
ATOM 829 C CA . ALA A 1 322 ? -1.867 -15.556 30.983 1.00 77.89 1701 ALA A CA 1
ATOM 830 C C . ALA A 1 322 ? -3.276 -14.982 31.110 1.00 85.13 1701 ALA A C 1
ATOM 831 O O . ALA A 1 322 ? -3.920 -15.270 32.104 1.00 83.52 1701 ALA A O 1
ATOM 833 N N . ASP A 1 323 ? -3.767 -14.278 30.090 1.00 88.48 1702 ASP A N 1
ATOM 834 C CA . ASP A 1 323 ? -5.146 -13.720 30.128 1.00 88.69 1702 ASP A CA 1
ATOM 835 C C . ASP A 1 323 ? -6.157 -14.733 29.589 1.00 91.42 1702 ASP A C 1
ATOM 836 O O . ASP A 1 323 ? -7.340 -14.379 29.493 1.00 93.14 1702 ASP A O 1
ATOM 838 N N . GLY A 1 324 ? -5.706 -15.937 29.246 1.00 91.26 1703 GLY A N 1
ATOM 839 C CA . GLY A 1 324 ? -6.630 -16.944 28.767 1.00 94.85 1703 GLY A CA 1
ATOM 840 C C . GLY A 1 324 ? -7.316 -16.598 27.467 1.00 93.29 1703 GLY A C 1
ATOM 841 O O . GLY A 1 324 ? -8.347 -17.195 27.145 1.00 96.31 1703 GLY A O 1
ATOM 842 N N . GLY A 1 325 ? -6.773 -15.650 26.708 1.00 96.16 1704 GLY A N 1
ATOM 843 C CA . GLY A 1 325 ? -7.381 -15.255 25.455 1.00 90.11 1704 GLY A CA 1
ATOM 844 C C . GLY A 1 325 ? -8.602 -14.376 25.590 1.00 93.72 170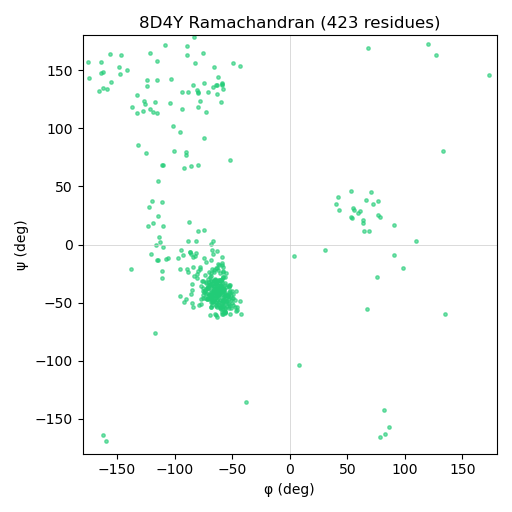4 GLY A C 1
ATOM 845 O O . GLY A 1 325 ? -9.449 -14.364 24.692 1.00 89.66 1704 GLY A O 1
ATOM 846 N N . PHE A 1 326 ? -8.718 -13.630 26.688 1.00 82.75 1705 PHE A N 1
ATOM 847 C CA . PHE A 1 326 ? -9.863 -12.763 26.918 1.00 87.81 1705 PHE A CA 1
ATOM 848 C C . PHE A 1 326 ? -9.603 -11.314 26.528 1.00 83.23 1705 PHE A C 1
ATOM 849 O O . PHE A 1 326 ? -10.551 -10.523 26.479 1.00 82.61 1705 PHE A O 1
ATOM 857 N N . THR A 1 327 ? -8.349 -10.949 26.270 1.00 84.02 1706 THR A N 1
ATOM 858 C CA . THR A 1 327 ? -8.004 -9.692 25.630 1.00 79.00 1706 THR A CA 1
ATOM 859 C C . THR A 1 327 ? -7.357 -9.982 24.281 1.00 74.01 1706 THR A C 1
ATOM 860 O O . THR A 1 327 ? -6.824 -11.070 24.045 1.00 84.26 1706 THR A O 1
ATOM 864 N N . GLU A 1 328 ? -7.398 -8.986 23.395 1.00 76.97 1707 GLU A N 1
ATOM 865 C CA . GLU A 1 328 ? -6.795 -9.131 22.077 1.00 71.82 1707 GLU A CA 1
ATOM 866 C C . GLU A 1 328 ? -5.286 -9.335 22.137 1.00 66.69 1707 GLU A C 1
ATOM 867 O O . GLU A 1 328 ? -4.671 -9.588 21.096 1.00 69.45 1707 GLU A O 1
ATOM 873 N N . LEU A 1 329 ? -4.685 -9.250 23.325 1.00 67.56 1708 LEU A N 1
ATOM 874 C CA . LEU A 1 329 ? -3.230 -9.287 23.441 1.00 71.56 1708 LEU A CA 1
ATOM 875 C C . LEU A 1 329 ? -2.636 -10.504 22.739 1.00 67.13 1708 LEU A C 1
ATOM 876 O O . LEU A 1 329 ? -1.684 -10.383 21.960 1.00 67.78 1708 LEU A O 1
ATOM 881 N N . HIS A 1 330 ? -3.116 -11.690 23.089 1.00 70.50 1709 HIS A N 1
ATOM 882 C CA . HIS A 1 330 ? -2.485 -12.915 22.535 1.00 77.39 1709 HIS A CA 1
ATOM 883 C C . HIS A 1 330 ? -2.599 -12.910 21.015 1.00 69.58 1709 HIS A C 1
ATOM 884 O O . HIS A 1 330 ? -1.641 -13.321 20.348 1.00 62.46 1709 HIS A O 1
ATOM 891 N N . SER A 1 331 ? -3.735 -12.449 20.505 1.00 68.90 1710 SER A N 1
ATOM 892 C CA . SER A 1 331 ? -3.911 -12.361 19.034 1.00 71.68 1710 SER A CA 1
ATOM 893 C C . SER A 1 331 ? -2.985 -11.261 18.526 1.00 66.47 1710 SER A C 1
ATOM 894 O O . SER A 1 331 ? -2.451 -11.407 17.411 1.00 65.24 1710 SER A O 1
ATOM 897 N N . LEU A 1 332 ? -2.775 -10.212 19.313 1.00 71.52 1711 LEU A N 1
ATOM 898 C CA . LEU A 1 332 ? -1.853 -9.134 18.889 1.00 67.14 1711 LEU A CA 1
ATOM 899 C C . LEU A 1 332 ? -0.433 -9.685 18.893 1.00 61.04 1711 LEU A C 1
ATOM 900 O O . LEU A 1 332 ? 0.285 -9.469 17.914 1.00 64.33 1711 LEU A O 1
ATOM 905 N N . TRP A 1 333 ? -0.063 -10.393 19.953 1.00 63.60 1712 TRP A N 1
ATOM 906 C CA . TRP A 1 333 ? 1.311 -10.865 20.065 1.00 63.73 1712 TRP A CA 1
ATOM 907 C C . TRP A 1 333 ? 1.658 -11.804 18.920 1.00 63.78 1712 TRP A C 1
ATOM 908 O O . TRP A 1 333 ? 2.757 -11.739 18.362 1.00 71.38 1712 TRP A O 1
ATOM 919 N N . GLN A 1 334 ? 0.726 -12.683 18.555 1.00 63.05 1713 GLN A N 1
ATOM 920 C CA . GLN A 1 334 ? 0.992 -13.647 17.497 1.00 53.70 1713 GLN A CA 1
ATOM 921 C C . GLN A 1 334 ? 1.357 -12.937 16.201 1.00 61.76 1713 GLN A C 1
ATOM 922 O O . GLN A 1 334 ? 2.422 -13.176 15.622 1.00 71.33 1713 GLN A O 1
ATOM 928 N N . ASN A 1 335 ? 0.480 -12.044 15.733 1.00 65.19 1714 ASN A N 1
ATOM 929 C CA . ASN A 1 335 ? 0.742 -11.338 14.484 1.00 62.88 1714 ASN A CA 1
ATOM 930 C C . ASN A 1 335 ? 2.017 -10.511 14.579 1.00 61.18 1714 ASN A C 1
ATOM 931 O O . ASN A 1 335 ? 2.814 -10.474 13.635 1.00 54.56 1714 ASN A O 1
ATOM 936 N N . GLU A 1 336 ? 2.236 -9.873 15.722 1.00 67.04 1715 GLU A N 1
ATOM 937 C CA . GLU A 1 336 ? 3.393 -8.965 15.888 1.00 58.61 1715 GLU A CA 1
ATOM 938 C C . GLU A 1 336 ? 4.673 -9.783 15.879 1.00 62.38 1715 GLU A C 1
ATOM 939 O O . GLU A 1 336 ? 5.654 -9.315 15.290 1.00 63.03 1715 GLU A O 1
ATOM 945 N N . GLU A 1 337 ? 4.673 -10.959 16.492 1.00 60.02 1716 GLU A N 1
ATOM 946 C CA . GLU A 1 337 ? 5.907 -11.770 16.597 1.00 62.57 1716 GLU A CA 1
ATOM 947 C C . GLU A 1 337 ? 6.197 -12.414 15.250 1.00 60.26 1716 GLU A C 1
ATOM 948 O O . GLU A 1 337 ? 7.376 -12.578 14.958 1.00 64.46 1716 GLU A O 1
ATOM 954 N N . ARG A 1 338 ? 5.181 -12.739 14.453 1.00 61.28 1717 ARG A N 1
ATOM 955 C CA . ARG A 1 338 ? 5.429 -13.271 13.118 1.00 61.97 1717 ARG A CA 1
ATOM 956 C C . ARG A 1 338 ? 6.337 -12.339 12.323 1.00 59.37 1717 ARG A C 1
ATOM 957 O O . ARG A 1 338 ? 7.330 -12.772 11.731 1.00 60.99 1717 ARG A O 1
ATOM 965 N N . ALA A 1 339 ? 6.019 -11.044 12.311 1.00 63.04 1718 ALA A N 1
ATOM 966 C CA . ALA A 1 339 ? 6.813 -10.106 11.522 1.00 66.63 1718 ALA A CA 1
ATOM 967 C C . ALA A 1 339 ? 8.188 -9.890 12.139 1.00 61.10 1718 ALA A C 1
ATOM 968 O O . ALA A 1 339 ? 9.180 -9.741 11.418 1.00 48.23 1718 ALA A O 1
ATOM 970 N N . ALA A 1 340 ? 8.286 -9.888 13.455 1.00 61.57 1719 ALA A N 1
ATOM 971 C CA . ALA A 1 340 ? 9.567 -9.626 14.139 1.00 66.44 1719 ALA A CA 1
ATOM 972 C C . ALA A 1 340 ? 10.557 -10.732 13.803 1.00 66.56 1719 ALA A C 1
ATOM 973 O O . ALA A 1 340 ? 11.761 -10.438 13.752 1.00 72.16 1719 ALA A O 1
ATOM 975 N N . THR A 1 341 ? 10.074 -11.946 13.561 1.00 62.30 1720 THR A N 1
ATOM 976 C CA . THR A 1 341 ? 10.928 -13.132 13.322 1.00 66.76 1720 THR A CA 1
ATOM 977 C C . THR A 1 341 ? 11.232 -13.292 11.834 1.00 66.12 1720 THR A C 1
ATOM 978 O O . THR A 1 341 ? 12.408 -13.502 11.510 1.00 72.69 1720 THR A O 1
ATOM 982 N N . VAL A 1 342 ? 10.230 -13.192 10.967 1.00 69.49 1721 VAL A N 1
ATOM 983 C CA . VAL A 1 342 ? 10.393 -13.394 9.498 1.00 67.96 1721 VAL A CA 1
ATOM 984 C C . VAL A 1 342 ? 11.320 -12.320 8.940 1.00 66.38 1721 VAL A C 1
ATOM 985 O O . VAL A 1 342 ? 12.026 -12.617 7.970 1.00 78.22 1721 VAL A O 1
ATOM 989 N N . THR A 1 343 ? 11.289 -11.115 9.507 1.00 72.08 1722 THR A N 1
ATOM 990 C CA . THR A 1 343 ? 12.115 -9.966 9.059 1.00 71.72 1722 THR A CA 1
ATOM 991 C C . THR A 1 343 ? 13.375 -9.907 9.913 1.00 73.57 1722 THR A C 1
ATOM 992 O O . THR A 1 343 ? 14.339 -9.262 9.480 1.00 65.79 1722 THR A O 1
ATOM 996 N N . LYS A 1 344 ? 13.343 -10.523 11.093 1.00 77.18 1723 LYS A N 1
ATOM 997 C CA . LYS A 1 344 ? 14.501 -10.576 12.016 1.00 70.25 1723 LYS A CA 1
ATOM 998 C C . LYS A 1 344 ? 14.775 -9.183 12.574 1.00 70.16 1723 LYS A C 1
ATOM 999 O O . LYS A 1 344 ? 15.831 -9.017 13.198 1.00 80.79 1723 LYS A O 1
ATOM 1005 N N . LYS A 1 345 ? 13.872 -8.223 12.374 1.00 64.43 1724 LYS A N 1
ATOM 1006 C CA . LYS A 1 345 ? 14.029 -6.881 12.934 1.00 68.97 1724 LYS A CA 1
ATOM 1007 C C . LYS A 1 345 ? 13.368 -6.868 14.310 1.00 72.60 1724 LYS A C 1
ATOM 1008 O O . LYS A 1 345 ? 12.248 -6.390 14.499 1.00 74.89 1724 LYS A O 1
ATOM 1014 N N . THR A 1 346 ? 14.095 -7.403 15.293 1.00 70.85 1725 THR A N 1
ATOM 1015 C CA . THR A 1 346 ? 13.510 -7.636 16.611 1.00 71.41 1725 THR A CA 1
ATOM 1016 C C . THR A 1 346 ? 13.151 -6.327 17.309 1.00 69.09 1725 THR A C 1
ATOM 1017 O O . THR A 1 346 ? 12.039 -6.176 17.826 1.00 64.39 1725 THR A O 1
ATOM 1021 N N . TYR A 1 347 ? 14.064 -5.366 17.320 1.00 70.99 1726 TYR A N 1
ATOM 1022 C CA . TYR A 1 347 ? 13.812 -4.132 18.107 1.00 66.38 1726 TYR A CA 1
ATOM 1023 C C . TYR A 1 347 ? 12.970 -3.113 17.339 1.00 65.60 1726 TYR A C 1
ATOM 1024 O O . TYR A 1 347 ? 12.388 -2.253 17.993 1.00 66.73 1726 TYR A O 1
ATOM 1033 N N . GLU A 1 348 ? 12.881 -3.211 16.015 1.00 72.64 1727 GLU A N 1
ATOM 1034 C CA . GLU A 1 348 ? 12.186 -2.155 15.229 1.00 70.92 1727 GLU A CA 1
ATOM 1035 C C . GLU A 1 348 ? 10.711 -2.488 15.014 1.00 58.20 1727 GLU A C 1
ATOM 1036 O O . GLU A 1 348 ? 9.995 -1.627 14.491 1.00 58.70 1727 GLU A O 1
ATOM 1042 N N . ILE A 1 349 ? 10.288 -3.695 15.366 1.00 61.25 1728 ILE A N 1
ATOM 1043 C CA . ILE A 1 349 ? 8.880 -4.067 15.270 1.00 55.24 1728 ILE A CA 1
ATOM 1044 C C . ILE A 1 349 ? 8.381 -4.317 16.687 1.00 46.76 1728 ILE A C 1
ATOM 1045 O O . ILE A 1 349 ? 8.780 -5.293 17.331 1.00 60.03 1728 ILE A O 1
ATOM 1050 N N . TRP A 1 350 ? 7.485 -3.460 17.161 1.00 42.28 1729 TRP A N 1
ATOM 1051 C CA . TRP A 1 350 ? 6.955 -3.609 18.538 1.00 57.21 1729 TRP A CA 1
ATOM 1052 C C . TRP A 1 350 ? 6.290 -4.969 18.669 1.00 53.72 1729 TRP A C 1
ATOM 1053 O O . TRP A 1 350 ? 5.559 -5.353 17.758 1.00 62.01 1729 TRP A O 1
ATOM 1064 N N . HIS A 1 351 ? 6.535 -5.644 19.784 1.00 52.44 1730 HIS A N 1
ATOM 1065 C CA . HIS A 1 351 ? 5.915 -6.964 20.016 1.00 58.99 1730 HIS A CA 1
ATOM 1066 C C . HIS A 1 351 ? 5.979 -7.317 21.494 1.00 55.56 1730 HIS A C 1
ATOM 1067 O O . HIS A 1 351 ? 6.232 -6.423 22.303 1.00 62.44 1730 HIS A O 1
ATOM 1074 N N . ARG A 1 352 ? 5.768 -8.588 21.806 1.00 58.41 1731 ARG A N 1
ATOM 1075 C CA . ARG A 1 352 ? 5.796 -9.067 23.206 1.00 59.64 1731 ARG A CA 1
ATOM 1076 C C . ARG A 1 352 ? 7.023 -8.516 23.918 1.00 62.36 1731 ARG A C 1
ATOM 1077 O O . ARG A 1 352 ? 6.897 -8.167 25.098 1.00 60.71 1731 ARG A O 1
ATOM 1085 N N . ARG A 1 353 ? 8.178 -8.465 23.250 1.00 60.24 1732 ARG A N 1
ATOM 1086 C CA . ARG A 1 353 ? 9.396 -8.032 23.924 1.00 62.43 1732 ARG A CA 1
ATOM 1087 C C . ARG A 1 353 ? 9.277 -6.595 24.415 1.00 56.00 1732 ARG A C 1
ATOM 1088 O O . ARG A 1 353 ? 9.777 -6.259 25.494 1.00 60.22 1732 ARG A O 1
ATOM 1096 N N . HIS A 1 354 ? 8.618 -5.732 23.639 1.00 50.85 1733 HIS A N 1
ATOM 1097 C CA . HIS A 1 354 ? 8.531 -4.326 24.015 1.00 54.79 1733 HIS A CA 1
ATOM 1098 C C . HIS A 1 354 ? 7.617 -4.119 25.213 1.00 56.94 1733 HIS A C 1
ATOM 1099 O O . HIS A 1 354 ? 7.824 -3.186 25.997 1.00 57.84 1733 HIS A O 1
ATOM 1106 N N . ASP A 1 355 ? 6.614 -4.977 25.386 1.00 60.62 1734 ASP A N 1
ATOM 1107 C CA . ASP A 1 355 ? 5.676 -4.785 26.485 1.00 60.68 1734 ASP A CA 1
ATOM 1108 C C . ASP A 1 355 ? 6.328 -5.083 27.828 1.00 64.84 1734 ASP A C 1
ATOM 1109 O O . ASP A 1 355 ? 6.054 -4.395 28.819 1.00 69.87 1734 ASP A O 1
ATOM 1114 N N . TYR A 1 356 ? 7.202 -6.090 27.887 1.00 60.03 1735 TYR A N 1
ATOM 1115 C CA . TYR A 1 356 ? 7.958 -6.306 29.112 1.00 67.72 1735 TYR A CA 1
ATOM 1116 C C . TYR A 1 356 ? 8.681 -5.032 29.520 1.00 65.91 1735 TYR A C 1
ATOM 1117 O O . TYR A 1 356 ? 8.560 -4.562 30.657 1.00 68.95 1735 TYR A O 1
ATOM 1126 N N . TRP A 1 357 ? 9.446 -4.461 28.594 1.00 63.43 1736 TRP A N 1
ATOM 1127 C CA . TRP A 1 357 ? 10.254 -3.294 28.919 1.00 63.87 1736 TRP A CA 1
ATOM 1128 C C . TRP A 1 357 ? 9.390 -2.074 29.169 1.00 68.34 1736 TRP A C 1
ATOM 1129 O O . TRP A 1 357 ? 9.789 -1.182 29.927 1.00 62.53 1736 TRP A O 1
ATOM 1140 N N . LEU A 1 358 ? 8.205 -2.013 28.560 1.00 66.39 1737 LEU A N 1
ATOM 1141 C CA . LEU A 1 358 ? 7.250 -0.983 28.946 1.00 59.94 1737 LEU A CA 1
ATOM 1142 C C . LEU A 1 358 ? 6.827 -1.176 30.396 1.00 68.36 1737 LEU A C 1
ATOM 1143 O O . LEU A 1 358 ? 6.841 -0.233 31.194 1.00 73.09 1737 LEU A O 1
ATOM 1148 N N . LEU A 1 359 ? 6.475 -2.414 30.763 1.00 66.33 1738 LEU A N 1
ATOM 1149 C CA . LEU A 1 359 ? 6.108 -2.692 32.146 1.00 66.64 1738 LEU A CA 1
ATOM 1150 C C . LEU A 1 359 ? 7.279 -2.439 33.086 1.00 69.22 1738 LEU A C 1
ATOM 1151 O O . LEU A 1 359 ? 7.108 -1.840 34.154 1.00 73.34 1738 LEU A O 1
ATOM 1156 N N . ALA A 1 360 ? 8.477 -2.887 32.703 1.00 68.89 1739 ALA A N 1
ATOM 1157 C CA . ALA A 1 360 ? 9.647 -2.645 33.540 1.00 69.70 1739 ALA A CA 1
ATOM 1158 C C . ALA A 1 360 ? 9.844 -1.155 33.785 1.00 67.13 1739 ALA A C 1
ATOM 1159 O O . ALA A 1 360 ? 10.190 -0.740 34.897 1.00 79.08 1739 ALA A O 1
ATOM 1161 N N . GLY A 1 361 ? 9.621 -0.335 32.759 1.00 65.26 1740 GLY A N 1
ATOM 1162 C CA . GLY A 1 361 ? 9.776 1.098 32.934 1.00 70.49 1740 GLY A CA 1
ATOM 1163 C C . GLY A 1 361 ? 8.765 1.676 33.905 1.00 75.91 1740 GLY A C 1
ATOM 1164 O O . GLY A 1 361 ? 9.102 2.528 34.733 1.00 72.59 1740 GLY A O 1
ATOM 1165 N N . ILE A 1 362 ? 7.531 1.183 33.844 1.00 71.28 1741 ILE A N 1
ATOM 1166 C CA . ILE A 1 362 ? 6.423 1.712 34.686 1.00 74.43 1741 ILE A CA 1
ATOM 1167 C C . ILE A 1 362 ? 6.761 1.498 36.159 1.00 72.35 1741 ILE A C 1
ATOM 1168 O O . ILE A 1 362 ? 6.199 2.221 36.986 1.00 71.55 1741 ILE A O 1
ATOM 1173 N N . ILE A 1 363 ? 7.650 0.553 36.465 1.00 81.27 1742 ILE A N 1
ATOM 1174 C CA . ILE A 1 363 ? 8.057 0.245 37.864 1.00 78.76 1742 ILE A CA 1
ATOM 1175 C C . ILE A 1 363 ? 9.283 1.085 38.224 1.00 76.66 1742 ILE A C 1
ATOM 1176 O O . ILE A 1 363 ? 9.257 1.707 39.292 1.00 86.58 1742 ILE A O 1
ATOM 1181 N N . ASN A 1 364 ? 10.319 1.104 37.384 1.00 80.65 1743 ASN A N 1
ATOM 1182 C CA . ASN A 1 364 ? 11.517 1.886 37.668 1.00 84.19 1743 ASN A CA 1
ATOM 1183 C C . ASN A 1 364 ? 11.195 3.377 37.711 1.00 86.85 1743 ASN A C 1
ATOM 1184 O O . ASN A 1 364 ? 11.731 4.109 38.548 1.00 89.95 1743 ASN A O 1
ATOM 1189 N N . HIS A 1 365 ? 10.293 3.838 36.839 1.00 84.10 1744 HIS A N 1
ATOM 1190 C CA . HIS A 1 365 ? 10.071 5.267 36.668 1.00 79.56 1744 HIS A CA 1
ATOM 1191 C C . HIS A 1 365 ? 8.726 5.767 37.167 1.00 74.57 1744 HIS A C 1
ATOM 1192 O O . HIS A 1 365 ? 8.608 6.960 37.463 1.00 77.20 1744 HIS A O 1
ATOM 1199 N N . GLY A 1 366 ? 7.720 4.910 37.267 1.00 73.96 1745 GLY A N 1
ATOM 1200 C CA . GLY A 1 366 ? 6.435 5.293 37.819 1.00 77.47 1745 GLY A CA 1
ATOM 1201 C C . GLY A 1 366 ? 5.299 5.103 36.830 1.00 72.45 1745 GLY A C 1
ATOM 1202 O O . GLY A 1 366 ? 5.495 4.837 35.645 1.00 76.85 1745 GLY A O 1
ATOM 1203 N N . TYR A 1 367 ? 4.073 5.286 37.315 1.00 69.18 1746 TYR A N 1
ATOM 1204 C CA . TYR A 1 367 ? 2.881 5.067 36.460 1.00 69.06 1746 TYR A CA 1
ATOM 1205 C C . TYR A 1 367 ? 2.764 6.161 35.408 1.00 69.83 1746 TYR A C 1
ATOM 1206 O O . TYR A 1 367 ? 2.863 7.339 35.771 1.00 71.51 1746 TYR A O 1
ATOM 1215 N N . ALA A 1 368 ? 2.556 5.773 34.153 1.00 64.49 1747 ALA A N 1
ATOM 1216 C CA . ALA A 1 368 ? 2.331 6.753 33.070 1.00 75.39 1747 ALA A CA 1
ATOM 1217 C C . ALA A 1 368 ? 3.441 7.794 33.017 1.00 71.39 1747 ALA A C 1
ATOM 1218 O O . ALA A 1 368 ? 3.117 8.976 32.867 1.00 67.87 1747 ALA A O 1
ATOM 1220 N N . ARG A 1 369 ? 4.697 7.369 33.097 1.00 68.64 1748 ARG A N 1
ATOM 1221 C CA . ARG A 1 369 ? 5.774 8.346 32.956 1.00 75.28 1748 ARG A CA 1
ATOM 1222 C C . ARG A 1 369 ? 6.488 8.107 31.627 1.00 74.26 1748 ARG A C 1
ATOM 1223 O O . ARG A 1 369 ? 7.649 7.698 31.575 1.00 65.92 1748 ARG A O 1
ATOM 1231 N N . TRP A 1 370 ? 5.771 8.383 30.535 1.00 74.69 1749 TRP A N 1
ATOM 1232 C CA . TRP A 1 370 ? 6.280 8.036 29.213 1.00 69.52 1749 TRP A CA 1
ATOM 1233 C C . TRP A 1 370 ? 7.595 8.744 28.912 1.00 66.09 1749 TRP A C 1
ATOM 1234 O O . TRP A 1 370 ? 8.485 8.172 28.273 1.00 72.51 1749 TRP A O 1
ATOM 1245 N N . GLN A 1 371 ? 7.749 9.974 29.351 1.00 66.27 1750 GLN A N 1
ATOM 1246 C CA . GLN A 1 371 ? 8.975 10.710 28.990 1.00 72.41 1750 GLN A CA 1
ATOM 1247 C C . GLN A 1 371 ? 10.131 10.165 29.837 1.00 78.34 1750 GLN A C 1
ATOM 1248 O O . GLN A 1 371 ? 11.143 9.859 29.238 1.00 76.03 1750 GLN A O 1
ATOM 1254 N N . ASP A 1 372 ? 9.975 9.974 31.150 1.00 85.21 1751 ASP A N 1
ATOM 1255 C CA . ASP A 1 372 ? 11.060 9.423 31.955 1.00 74.88 1751 ASP A CA 1
ATOM 1256 C C . ASP A 1 372 ? 11.476 8.044 31.460 1.00 74.51 1751 ASP A C 1
ATOM 1257 O O . ASP A 1 372 ? 12.658 7.692 31.523 1.00 76.17 1751 ASP A O 1
ATOM 1262 N N . ILE A 1 373 ? 10.524 7.250 30.967 1.00 68.19 1752 ILE A N 1
ATOM 1263 C CA . ILE A 1 373 ? 10.859 5.925 30.453 1.00 68.64 1752 ILE A CA 1
ATOM 1264 C C . ILE A 1 373 ? 11.626 6.047 29.138 1.00 72.76 1752 ILE A C 1
ATOM 1265 O O . ILE A 1 373 ? 12.644 5.378 28.934 1.00 74.39 1752 ILE A O 1
ATOM 1270 N N . GLN A 1 374 ? 11.149 6.906 28.232 1.00 73.47 1753 GLN A N 1
ATOM 1271 C CA . GLN A 1 374 ? 11.787 7.033 26.925 1.00 69.35 1753 GLN A CA 1
ATOM 1272 C C . GLN A 1 374 ? 13.235 7.489 27.057 1.00 77.03 1753 GLN A C 1
ATOM 1273 O O . GLN A 1 374 ? 14.121 6.982 26.359 1.00 78.26 1753 GLN A O 1
ATOM 1279 N N . ASN A 1 375 ? 13.490 8.451 27.945 1.00 72.53 1754 ASN A N 1
ATOM 1280 C CA . ASN A 1 375 ? 14.824 9.016 28.074 1.00 75.30 1754 ASN A CA 1
ATOM 1281 C C . ASN A 1 375 ? 15.804 8.062 28.743 1.00 72.25 1754 ASN A C 1
ATOM 1282 O O . ASN A 1 375 ? 17.017 8.292 28.671 1.00 68.36 1754 ASN A O 1
ATOM 1287 N N . ASP A 1 376 ? 15.317 7.013 29.392 1.00 70.09 1755 ASP A N 1
ATOM 1288 C CA . ASP A 1 376 ? 16.209 6.072 30.056 1.00 72.64 1755 ASP A CA 1
ATOM 1289 C C . ASP A 1 376 ? 16.825 5.135 29.026 1.00 74.52 1755 ASP A C 1
ATOM 1290 O O . ASP A 1 376 ? 16.088 4.466 28.292 1.00 74.35 1755 ASP A O 1
ATOM 1295 N N . PRO A 1 377 ? 18.155 5.058 28.929 1.00 74.95 1756 PRO A N 1
ATOM 1296 C CA . PRO A 1 377 ? 18.758 4.118 27.970 1.00 78.95 1756 PRO A CA 1
ATOM 1297 C C . PRO A 1 377 ? 18.341 2.678 28.196 1.00 77.07 1756 PRO A C 1
ATOM 1298 O O . PRO A 1 377 ? 18.308 1.895 27.238 1.00 77.34 1756 PRO A O 1
ATOM 1302 N N . ARG A 1 378 ? 18.011 2.304 29.433 1.00 72.20 1757 ARG A N 1
ATOM 1303 C CA . ARG A 1 378 ? 17.617 0.930 29.712 1.00 74.99 1757 ARG A CA 1
ATOM 1304 C C . ARG A 1 378 ? 16.450 0.471 28.849 1.00 72.91 1757 ARG A C 1
ATOM 1305 O O . ARG A 1 378 ? 16.303 -0.734 28.619 1.00 74.46 1757 ARG A O 1
ATOM 1313 N N . TYR A 1 379 ? 15.626 1.395 28.361 1.00 71.27 1758 TYR A N 1
ATOM 1314 C CA . TYR A 1 379 ? 14.403 1.051 27.645 1.00 66.05 1758 TYR A CA 1
ATOM 1315 C C . TYR A 1 379 ? 14.377 1.653 26.246 1.00 73.81 1758 TYR A C 1
ATOM 1316 O O . TYR A 1 379 ? 13.311 1.973 25.717 1.00 74.21 1758 TYR A O 1
ATOM 1325 N N . ALA A 1 380 ? 15.550 1.792 25.629 1.00 70.62 1759 ALA A N 1
ATOM 1326 C CA . ALA A 1 380 ? 15.619 2.376 24.297 1.00 71.63 1759 ALA A CA 1
ATOM 1327 C C . ALA A 1 380 ? 14.856 1.560 23.263 1.00 65.41 1759 ALA A C 1
ATOM 1328 O O . ALA A 1 380 ? 14.549 2.082 22.186 1.00 68.40 1759 ALA A O 1
ATOM 1330 N N . ILE A 1 381 ? 14.543 0.297 23.557 1.00 61.55 1760 ILE A N 1
ATOM 1331 C CA . ILE A 1 381 ? 13.785 -0.502 22.600 1.00 64.43 1760 ILE A CA 1
ATOM 1332 C C . ILE A 1 381 ? 12.422 0.127 22.349 1.00 64.55 1760 ILE A C 1
ATOM 1333 O O . ILE A 1 381 ? 11.882 0.046 21.239 1.00 63.80 1760 ILE A O 1
ATOM 1338 N N . LEU A 1 382 ? 11.844 0.770 23.364 1.00 60.55 1761 LEU A N 1
ATOM 1339 C CA . LEU A 1 382 ? 10.535 1.382 23.190 1.00 55.83 1761 LEU A CA 1
ATOM 1340 C C . LEU A 1 382 ? 10.564 2.512 22.174 1.00 60.34 1761 LEU A C 1
ATOM 1341 O O . LEU A 1 382 ? 9.515 2.862 21.629 1.00 65.42 1761 LEU A O 1
ATOM 1346 N N . ASN A 1 383 ? 11.738 3.081 21.899 1.00 60.13 1762 ASN A N 1
ATOM 1347 C CA . ASN A 1 383 ? 11.853 4.162 20.928 1.00 60.47 1762 ASN A CA 1
ATOM 1348 C C . ASN A 1 383 ? 12.099 3.667 19.511 1.00 61.54 1762 ASN A C 1
ATOM 1349 O O . ASN A 1 383 ? 11.818 4.403 18.555 1.00 63.79 1762 ASN A O 1
ATOM 1354 N N . GLU A 1 384 ? 12.604 2.446 19.353 1.00 64.56 1763 GLU A N 1
ATOM 1355 C CA . GLU A 1 384 ? 13.105 1.966 18.073 1.00 67.37 1763 GLU A CA 1
ATOM 1356 C C . GLU A 1 384 ? 12.030 1.805 17.005 1.00 60.06 1763 GLU A C 1
ATOM 1357 O O . GLU A 1 384 ? 12.292 2.092 15.834 1.00 58.15 1763 GLU A O 1
ATOM 1363 N N . PRO A 1 385 ? 10.822 1.333 17.331 1.00 56.13 1764 PRO A N 1
ATOM 1364 C CA . PRO A 1 385 ? 9.793 1.224 16.287 1.00 65.68 1764 PRO A CA 1
ATOM 1365 C C . PRO A 1 385 ? 9.311 2.558 15.737 1.00 58.95 1764 PRO A C 1
ATOM 1366 O O . PRO A 1 385 ? 8.511 2.557 14.792 1.00 63.27 1764 PRO A O 1
ATOM 1370 N N . PHE A 1 386 ? 9.730 3.657 16.347 1.00 53.39 1765 PHE A N 1
ATOM 1371 C CA . PHE A 1 386 ? 9.204 4.977 15.943 1.00 60.90 1765 PHE A CA 1
ATOM 1372 C C . PHE A 1 386 ? 10.315 5.895 15.449 1.00 64.37 1765 PHE A C 1
ATOM 1373 O O . PHE A 1 386 ? 10.215 7.093 15.654 1.00 67.68 1765 PHE A O 1
ATOM 1381 N N . LYS A 1 387 ? 11.309 5.375 14.736 1.00 63.99 1766 LYS A N 1
ATOM 1382 C CA . LYS A 1 387 ? 12.381 6.268 14.235 1.00 60.13 1766 LYS A CA 1
ATOM 1383 C C . LYS A 1 387 ? 11.929 6.907 12.923 1.00 61.06 1766 LYS A C 1
ATOM 1384 O O . LYS A 1 387 ? 12.584 7.843 12.476 1.00 57.72 1766 LYS A O 1
ATOM 1390 N N . GLY A 1 388 ? 10.834 6.410 12.371 1.00 52.65 1767 GLY A N 1
ATOM 1391 C CA . GLY A 1 388 ? 10.338 6.944 11.100 1.00 54.91 1767 GLY A CA 1
ATOM 1392 C C . GLY A 1 388 ? 9.790 8.341 11.250 1.00 59.93 1767 GLY A C 1
ATOM 1393 O O . GLY A 1 388 ? 9.999 9.128 10.343 1.00 65.74 1767 GLY A O 1
ATOM 1394 N N . GLU A 1 389 ? 9.168 8.656 12.384 1.00 30.00 1768 GLU A N 1
ATOM 1395 C CA . GLU A 1 389 ? 8.479 9.960 12.528 1.00 30.00 1768 GLU A CA 1
ATOM 1396 C C . GLU A 1 389 ? 9.189 10.879 13.516 1.00 30.00 1768 GLU A C 1
ATOM 1397 O O . GLU A 1 389 ? 8.501 11.644 14.191 1.00 30.00 1768 GLU A O 1
ATOM 1403 N N . MET A 1 390 ? 10.515 10.842 13.548 1.00 65.05 1769 MET A N 1
ATOM 1404 C CA . MET A 1 390 ? 11.293 11.688 14.484 1.00 65.96 1769 MET A CA 1
ATOM 1405 C C . MET A 1 390 ? 11.195 13.145 14.049 1.00 64.67 1769 MET A C 1
ATOM 1406 O O . MET A 1 390 ? 11.405 14.021 14.894 1.00 67.80 1769 MET A O 1
ATOM 1411 N N . ASN A 1 391 ? 10.909 13.384 12.774 1.00 64.79 1770 ASN A N 1
ATOM 1412 C CA . ASN A 1 391 ? 10.887 14.774 12.265 1.00 62.12 1770 ASN A CA 1
ATOM 1413 C C . ASN A 1 391 ? 9.518 15.401 12.474 1.00 64.00 1770 ASN A C 1
ATOM 1414 O O . ASN A 1 391 ? 9.398 16.590 12.247 1.00 73.56 1770 ASN A O 1
ATOM 1419 N N . ARG A 1 392 ? 8.538 14.627 12.923 1.00 78.85 1771 ARG A N 1
ATOM 1420 C CA . ARG A 1 392 ? 7.167 15.169 13.078 1.00 77.50 1771 ARG A CA 1
ATOM 1421 C C . ARG A 1 392 ? 7.102 15.973 14.375 1.00 79.86 1771 ARG A C 1
ATOM 1422 O O . ARG A 1 392 ? 7.562 15.460 15.399 1.00 85.13 1771 ARG A O 1
ATOM 1430 N N . GLY A 1 393 ? 6.560 17.190 14.322 1.00 77.40 1772 GLY A N 1
ATOM 1431 C CA . GLY A 1 393 ? 6.469 18.047 15.494 1.00 77.29 1772 GLY A CA 1
ATOM 1432 C C . GLY A 1 393 ? 5.880 17.329 16.693 1.00 81.89 1772 GLY A C 1
ATOM 1433 O O . GLY A 1 393 ? 6.407 17.411 17.804 1.00 89.11 1772 GLY A O 1
ATOM 1434 N N . ASN A 1 394 ? 4.779 16.601 16.480 1.00 81.69 1773 ASN A N 1
ATOM 1435 C CA . ASN A 1 394 ? 4.116 15.850 17.547 1.00 73.12 1773 ASN A CA 1
ATOM 1436 C C . ASN A 1 394 ? 4.863 14.575 17.948 1.00 78.25 1773 ASN A C 1
ATOM 1437 O O . ASN A 1 394 ? 4.255 13.787 18.686 1.00 82.27 1773 ASN A O 1
ATOM 1442 N N . PHE A 1 395 ? 6.112 14.369 17.519 1.00 73.92 1774 PHE A N 1
ATOM 1443 C CA . PHE A 1 395 ? 6.779 13.087 17.717 1.00 73.11 1774 PHE A CA 1
ATOM 1444 C C . PHE A 1 395 ? 6.602 12.569 19.140 1.00 72.87 1774 PHE A C 1
ATOM 1445 O O . PHE A 1 395 ? 6.118 11.455 19.358 1.00 75.66 1774 PHE A O 1
ATOM 1453 N N . LEU A 1 396 ? 6.999 13.377 20.127 1.00 75.91 1775 LEU A N 1
ATOM 1454 C CA . LEU A 1 396 ? 6.899 12.950 21.517 1.00 76.45 1775 LEU A CA 1
ATOM 1455 C C . LEU A 1 396 ? 5.471 12.606 21.916 1.00 79.06 1775 LEU A C 1
ATOM 1456 O O . LEU A 1 396 ? 5.272 11.924 22.929 1.00 75.62 1775 LEU A O 1
ATOM 1461 N N . GLU A 1 397 ? 4.478 13.053 21.147 1.00 74.79 1776 GLU A N 1
ATOM 1462 C CA . GLU A 1 397 ? 3.092 12.758 21.489 1.00 72.86 1776 GLU A CA 1
ATOM 1463 C C . GLU A 1 397 ? 2.665 11.397 20.958 1.00 74.93 1776 GLU A C 1
ATOM 1464 O O . GLU A 1 397 ? 2.128 10.576 21.710 1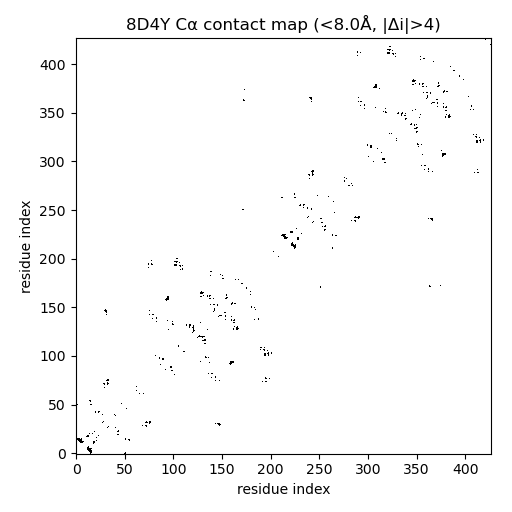.00 84.40 1776 GLU A O 1
ATOM 1470 N N . ILE A 1 398 ? 2.934 11.202 19.668 1.00 74.31 1777 ILE A N 1
ATOM 1471 C CA . ILE A 1 398 ? 2.589 9.947 18.959 1.00 77.63 1777 ILE A CA 1
ATOM 1472 C C . ILE A 1 398 ? 3.105 8.789 19.792 1.00 67.19 1777 ILE A C 1
ATOM 1473 O O . ILE A 1 398 ? 2.369 7.828 19.953 1.00 66.43 1777 ILE A O 1
ATOM 1478 N N . LYS A 1 399 ? 4.343 8.899 20.258 1.00 71.11 1778 LYS A N 1
ATOM 1479 C CA . LYS A 1 399 ? 4.962 7.858 21.098 1.00 72.50 1778 LYS A CA 1
ATOM 1480 C C . LYS A 1 399 ? 4.115 7.725 22.350 1.00 68.13 1778 LYS A C 1
ATOM 1481 O O . LYS A 1 399 ? 3.698 6.628 22.610 1.00 67.12 1778 LYS A O 1
ATOM 1487 N N . ASN A 1 400 ? 3.855 8.818 23.061 1.00 70.10 1779 ASN A N 1
ATOM 1488 C CA . ASN A 1 400 ? 3.095 8.800 24.336 1.00 65.13 1779 ASN A CA 1
ATOM 1489 C C . ASN A 1 400 ? 1.697 8.229 24.113 1.00 61.35 1779 ASN A C 1
ATOM 1490 O O . ASN A 1 400 ? 1.209 7.586 25.027 1.00 57.74 1779 ASN A O 1
ATOM 1495 N N . LYS A 1 401 ? 1.056 8.506 22.983 1.00 80.45 1780 LYS A N 1
ATOM 1496 C CA . LYS A 1 401 ? -0.313 8.037 22.689 1.00 66.25 1780 LYS A CA 1
ATOM 1497 C C . LYS A 1 401 ? -0.258 6.546 22.394 1.00 58.47 1780 LYS A C 1
ATOM 1498 O O . LYS A 1 401 ? -1.235 5.870 22.705 1.00 64.86 1780 LYS A O 1
ATOM 1504 N N . PHE A 1 402 ? 0.823 6.055 21.792 1.00 57.57 1781 PHE A N 1
ATOM 1505 C CA . PHE A 1 402 ? 0.975 4.621 21.569 1.00 48.88 1781 PHE A CA 1
ATOM 1506 C C . PHE A 1 402 ? 1.213 3.889 22.883 1.00 58.50 1781 PHE A C 1
ATOM 1507 O O . PHE A 1 402 ? 0.590 2.857 23.155 1.00 62.68 1781 PHE A O 1
ATOM 1515 N N . LEU A 1 403 ? 2.125 4.403 23.709 1.00 59.57 1782 LEU A N 1
ATOM 1516 C CA . LEU A 1 403 ? 2.429 3.733 24.967 1.00 51.29 1782 LEU A CA 1
ATOM 1517 C C . LEU A 1 403 ? 1.203 3.674 25.866 1.00 56.75 1782 LEU A C 1
ATOM 1518 O O . LEU A 1 403 ? 0.912 2.629 26.461 1.00 65.53 1782 LEU A O 1
ATOM 1523 N N . ALA A 1 404 ? 0.469 4.784 25.975 1.00 57.96 1783 ALA A N 1
ATOM 1524 C CA . ALA A 1 404 ? -0.721 4.806 26.820 1.00 56.08 1783 ALA A CA 1
ATOM 1525 C C . ALA A 1 404 ? -1.780 3.843 26.294 1.00 59.12 1783 ALA A C 1
ATOM 1526 O O . ALA A 1 404 ? -2.352 3.054 27.055 1.00 57.38 1783 ALA A O 1
ATOM 1528 N N . ARG A 1 405 ? -2.033 3.877 24.994 1.00 51.89 1784 ARG A N 1
ATOM 1529 C CA . ARG A 1 405 ? -3.035 2.955 24.410 1.00 56.37 1784 ARG A CA 1
ATOM 1530 C C . ARG A 1 405 ? -2.569 1.510 24.596 1.00 60.16 1784 ARG A C 1
ATOM 1531 O O . ARG A 1 405 ? -3.432 0.630 24.729 1.00 58.32 1784 ARG A O 1
ATOM 1539 N N . ARG A 1 406 ? -1.256 1.282 24.591 1.00 61.61 1785 ARG A N 1
ATOM 1540 C CA . ARG A 1 406 ? -0.736 -0.069 24.751 1.00 49.98 1785 ARG A CA 1
ATOM 1541 C C . ARG A 1 406 ? -0.799 -0.509 26.207 1.00 59.05 1785 ARG A C 1
ATOM 1542 O O . ARG A 1 406 ? -1.321 -1.586 26.516 1.00 62.92 1785 ARG A O 1
ATOM 1550 N N . PHE A 1 407 ? -0.271 0.313 27.117 1.00 62.32 1786 PHE A N 1
ATOM 1551 C CA . PHE A 1 407 ? -0.274 -0.059 28.528 1.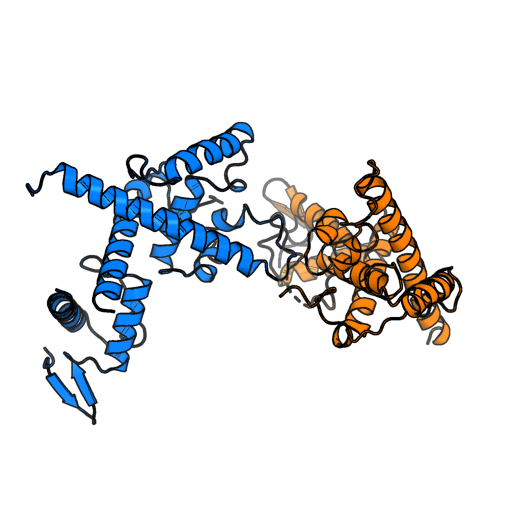00 57.63 1786 PHE A CA 1
ATOM 1552 C C . PHE A 1 407 ? -1.691 -0.271 29.045 1.00 57.08 1786 PHE A C 1
ATOM 1553 O O . PHE A 1 407 ? -1.907 -1.094 29.942 1.00 59.48 1786 PHE A O 1
ATOM 1561 N N . LYS A 1 408 ? -2.668 0.453 28.493 1.00 50.23 1787 LYS A N 1
ATOM 1562 C CA . LYS A 1 408 ? -4.052 0.234 28.897 1.00 65.01 1787 LYS A CA 1
ATOM 1563 C C . LYS A 1 408 ? -4.482 -1.200 28.614 1.00 62.86 1787 LYS A C 1
ATOM 1564 O O . LYS A 1 408 ? -5.178 -1.822 29.424 1.00 58.50 1787 LYS A O 1
ATOM 1570 N N . LEU A 1 409 ? -4.073 -1.740 27.464 1.00 60.67 1788 LEU A N 1
ATOM 1571 C CA . LEU A 1 409 ? -4.372 -3.136 27.159 1.00 57.85 1788 LEU A CA 1
ATOM 1572 C C . LEU A 1 409 ? -3.611 -4.067 28.094 1.00 62.30 1788 LEU A C 1
ATOM 1573 O O . LEU A 1 409 ? -4.189 -4.998 28.664 1.00 71.86 1788 LEU A O 1
ATOM 1578 N N . LEU A 1 410 ? -2.306 -3.835 28.252 1.00 57.37 1789 LEU A N 1
ATOM 1579 C CA . LEU A 1 410 ? -1.529 -4.657 29.172 1.00 53.55 1789 LEU A CA 1
ATOM 1580 C C . LEU A 1 410 ? -2.167 -4.654 30.552 1.00 56.83 1789 LEU A C 1
ATOM 1581 O O . LEU A 1 410 ? -2.303 -5.708 31.185 1.00 61.14 1789 LEU A O 1
ATOM 1586 N N . GLU A 1 411 ? -2.600 -3.490 31.006 1.00 55.56 1790 GLU A N 1
ATOM 1587 C CA . GLU A 1 411 ? -3.249 -3.368 32.327 1.00 62.65 1790 GLU A CA 1
ATOM 1588 C C . GLU A 1 411 ? -4.393 -4.371 32.383 1.00 63.25 1790 GLU A C 1
ATOM 1589 O O . GLU A 1 411 ? -4.461 -5.099 33.365 1.00 58.84 1790 GLU A O 1
ATOM 1595 N N . GLN A 1 412 ? -5.264 -4.386 31.372 1.00 63.07 1791 GLN A N 1
ATOM 1596 C CA . GLN A 1 412 ? -6.381 -5.322 31.349 1.00 62.88 1791 GLN A CA 1
ATOM 1597 C C . GLN A 1 412 ? -5.880 -6.757 31.444 1.00 63.25 1791 GLN A C 1
ATOM 1598 O O . GLN A 1 412 ? -6.227 -7.492 32.373 1.00 71.55 1791 GLN A O 1
ATOM 1604 N N . ALA A 1 413 ? -5.033 -7.167 30.494 1.00 68.11 1792 ALA A N 1
ATOM 1605 C CA . ALA A 1 413 ? -4.528 -8.535 30.495 1.00 71.28 1792 ALA A CA 1
ATOM 1606 C C . ALA A 1 413 ? -3.931 -8.905 31.846 1.00 69.13 1792 ALA A C 1
ATOM 1607 O O . ALA A 1 413 ? -4.121 -10.025 32.331 1.00 70.87 1792 ALA A O 1
ATOM 1609 N N . LEU A 1 414 ? -3.206 -7.973 32.470 1.00 68.02 1793 LEU A N 1
ATOM 1610 C CA . LEU A 1 414 ? -2.620 -8.242 33.779 1.00 70.40 1793 LEU A CA 1
ATOM 1611 C C . LEU A 1 414 ? -3.699 -8.486 34.825 1.00 68.16 1793 LEU A C 1
ATOM 1612 O O . LEU A 1 414 ? -3.521 -9.300 35.739 1.00 69.60 1793 LEU A O 1
ATOM 1617 N N . VAL A 1 415 ? -4.768 -7.709 34.775 1.00 67.25 1794 VAL A N 1
ATOM 1618 C CA . VAL A 1 415 ? -5.864 -7.820 35.772 1.00 69.69 1794 VAL A CA 1
ATOM 1619 C C . VAL A 1 415 ? -6.624 -9.104 35.484 1.00 74.89 1794 VAL A C 1
ATOM 1620 O O . VAL A 1 415 ? -6.938 -9.784 36.438 1.00 75.60 1794 VAL A O 1
ATOM 1624 N N . ILE A 1 416 ? -6.887 -9.408 34.218 1.00 76.64 1795 ILE A N 1
ATOM 1625 C CA . ILE A 1 416 ? -7.655 -10.610 33.799 1.00 75.67 1795 ILE A CA 1
ATOM 1626 C C . ILE A 1 416 ? -6.887 -11.841 34.246 1.00 83.14 1795 ILE A C 1
ATOM 1627 O O . ILE A 1 416 ? -7.535 -12.748 34.712 1.00 90.87 1795 ILE A O 1
ATOM 1632 N N . GLU A 1 417 ? -5.570 -11.865 34.065 1.00 82.62 1796 GLU A N 1
ATOM 1633 C CA . GLU A 1 417 ? -4.708 -13.013 34.438 1.00 81.78 1796 GLU A CA 1
ATOM 1634 C C . GLU A 1 417 ? -4.828 -13.263 35.934 1.00 87.09 1796 GLU A C 1
ATOM 1635 O O . GLU A 1 417 ? -4.739 -14.422 36.327 1.00 93.32 1796 GLU A O 1
ATOM 1641 N N . GLU A 1 418 ? -4.973 -12.210 36.732 1.00 86.12 1797 GLU A N 1
ATOM 1642 C CA . GLU A 1 418 ? -5.099 -12.313 38.181 1.00 88.32 1797 GLU A CA 1
ATOM 1643 C C . GLU A 1 418 ? -6.441 -12.917 38.572 1.00 88.18 1797 GLU A C 1
ATOM 1644 O O . GLU A 1 418 ? -6.504 -13.812 39.424 1.00 87.00 1797 GLU A O 1
ATOM 1650 N N . GLN A 1 419 ? -7.499 -12.473 37.909 1.00 89.78 1798 GLN A N 1
ATOM 1651 C CA . GLN A 1 419 ? -8.861 -12.970 38.196 1.00 93.75 1798 GLN A CA 1
ATOM 1652 C C . GLN A 1 419 ? -8.917 -14.439 37.802 1.00 91.71 1798 GLN A C 1
ATOM 1653 O O . GLN A 1 419 ? -9.685 -15.164 38.424 1.00 101.85 1798 GLN A O 1
ATOM 1659 N N . LEU A 1 420 ? -8.143 -14.831 36.795 1.00 96.93 1799 LEU A N 1
ATOM 1660 C CA . LEU A 1 420 ? -8.124 -16.227 36.307 1.00 100.67 1799 LEU A CA 1
ATOM 1661 C C . LEU A 1 420 ? -7.349 -17.067 37.321 1.00 98.36 1799 LEU A C 1
ATOM 1662 O O . LEU A 1 420 ? -7.800 -18.181 37.605 1.00 110.68 1799 LEU A O 1
ATOM 1667 N N . ARG A 1 421 ? -6.241 -16.557 37.857 1.00 103.79 1800 ARG A N 1
ATOM 1668 C CA . ARG A 1 421 ? -5.479 -17.293 38.861 1.00 105.83 1800 ARG A CA 1
ATOM 1669 C C . ARG A 1 421 ? -6.273 -17.435 40.153 1.00 109.19 1800 ARG A C 1
ATOM 1670 O O . ARG A 1 421 ? -6.213 -18.478 40.814 1.00 122.23 1800 ARG A O 1
ATOM 1678 N N . ARG A 1 422 ? -7.040 -16.421 40.507 1.00 100.28 1801 ARG A N 1
ATOM 1679 C CA . ARG A 1 422 ? -7.761 -16.427 41.797 1.00 102.77 1801 ARG A CA 1
ATOM 1680 C C . ARG A 1 422 ? -8.995 -17.329 41.688 1.00 105.63 1801 ARG A C 1
ATOM 1681 O O . ARG A 1 422 ? -9.299 -17.996 42.687 1.00 120.17 1801 ARG A O 1
ATOM 1689 N N . ALA A 1 423 ? -9.674 -17.372 40.537 1.00 107.19 1802 ALA A N 1
ATOM 1690 C CA . ALA A 1 423 ? -10.827 -18.245 40.370 1.00 124.07 1802 ALA A CA 1
ATOM 1691 C C . ALA A 1 423 ? -10.418 -19.705 40.241 1.00 114.35 1802 ALA A C 1
ATOM 1692 O O . ALA A 1 423 ? -11.206 -20.600 40.573 1.00 124.99 1802 ALA A O 1
ATOM 1694 N N . ALA A 1 424 ? -9.199 -19.971 39.767 1.00 113.34 1803 ALA A N 1
ATOM 1695 C CA . ALA A 1 424 ? -8.730 -21.346 39.648 1.00 159.26 1803 ALA A CA 1
ATOM 1696 C C . ALA A 1 424 ? -8.642 -22.041 41.000 1.00 146.09 1803 ALA A C 1
ATOM 1697 O O . ALA A 1 424 ? -8.620 -23.277 41.050 1.00 120.29 1803 ALA A O 1
ATOM 1699 N N . TYR A 1 425 ? -8.585 -21.280 42.091 1.00 128.39 1804 TYR A N 1
ATOM 1700 C CA . TYR A 1 425 ? -8.566 -21.843 43.434 1.00 128.36 1804 TYR A CA 1
ATOM 1701 C C . TYR A 1 425 ? -9.963 -22.124 43.973 1.00 122.70 1804 TYR A C 1
ATOM 1702 O O . TYR A 1 425 ? -10.087 -22.745 45.032 1.00 124.92 1804 TYR A O 1
ATOM 1711 N N . LEU A 1 426 ? -11.003 -21.696 43.269 1.00 131.91 1805 LEU A N 1
ATOM 1712 C CA . LEU A 1 426 ? -12.402 -21.975 43.673 1.00 121.99 1805 LEU A CA 1
ATOM 1713 C C . LEU A 1 426 ? -12.615 -21.475 45.104 1.00 128.87 1805 LEU A C 1
ATOM 1714 O O . LEU A 1 426 ? -13.428 -22.082 45.816 1.00 119.37 1805 LEU A O 1
ATOM 1719 N N . ASN A 1 427 ? -11.928 -20.406 45.515 1.00 131.06 1806 ASN A N 1
ATOM 1720 C CA . ASN A 1 427 ? -12.091 -19.788 46.832 1.00 128.57 1806 ASN A CA 1
ATOM 1721 C C . ASN A 1 427 ? -11.503 -20.652 47.953 1.00 123.23 1806 ASN A C 1
ATOM 1722 O O . ASN A 1 427 ? -12.034 -20.677 49.059 1.00 130.40 1806 ASN A O 1
ATOM 1727 N N . MET A 1 428 ? -10.401 -21.344 47.672 1.00 124.35 1807 MET A N 1
ATOM 1728 C CA . MET A 1 428 ? -9.756 -22.215 48.661 1.00 126.49 1807 MET A CA 1
ATOM 1729 C C . MET A 1 428 ? -8.298 -21.792 48.813 1.00 140.56 1807 MET A C 1
ATOM 1730 O O . MET A 1 428 ? -7.392 -22.425 48.263 1.00 140.30 1807 MET A O 1
ATOM 1735 N N . SER A 1 429 ? -8.079 -20.720 49.570 1.00 135.90 1808 SER A N 1
ATOM 1736 C CA . SER A 1 429 ? -6.737 -20.246 49.905 1.00 137.83 1808 SER A CA 1
ATOM 1737 C C . SER A 1 429 ? -5.763 -20.345 48.733 1.00 161.34 1808 SER A C 1
ATOM 1738 O O . SER A 1 429 ? -4.739 -21.022 48.815 1.00 130.73 1808 SER A O 1
ATOM 1741 N N . LEU B 1 21 ? 38.368 16.547 22.327 1.00 110.93 1400 LEU B N 1
ATOM 1742 C CA . LEU B 1 21 ? 39.169 15.718 23.264 1.00 119.90 1400 LEU B CA 1
ATOM 1743 C C . LEU B 1 21 ? 39.822 14.574 22.487 1.00 124.71 1400 LEU B C 1
ATOM 1744 O O . LEU B 1 21 ? 41.061 14.490 22.510 1.00 116.48 1400 LEU B O 1
ATOM 1749 N N . PRO B 1 22 ? 39.061 13.674 21.830 1.00 121.77 1401 PRO B N 1
ATOM 1750 C CA . PRO B 1 22 ? 39.660 12.630 21.003 1.00 108.44 1401 PRO B CA 1
ATOM 1751 C C . PRO B 1 22 ? 40.785 13.193 20.151 1.00 104.14 1401 PRO B C 1
ATOM 1752 O O . PRO B 1 22 ? 40.786 14.394 19.817 1.00 92.64 1401 PRO B O 1
ATOM 1756 N N . PRO B 1 23 ? 41.748 12.364 19.767 1.00 104.57 1402 PRO B N 1
ATOM 1757 C CA . PRO B 1 23 ? 42.805 12.831 18.867 1.00 95.22 1402 PRO B CA 1
ATOM 1758 C C . PRO B 1 23 ? 42.304 12.956 17.434 1.00 94.17 1402 PRO B C 1
ATOM 1759 O O . PRO B 1 23 ? 41.259 12.424 17.060 1.00 88.71 1402 PRO B O 1
ATOM 1763 N N . LEU B 1 24 ? 43.089 13.660 16.603 1.00 92.59 1403 LEU B N 1
ATOM 1764 C CA . LEU B 1 24 ? 42.762 13.864 15.167 1.00 89.41 1403 LEU B CA 1
ATOM 1765 C C . LEU B 1 24 ? 42.595 12.509 14.511 1.00 89.62 1403 LEU B C 1
ATOM 1766 O O . LEU B 1 24 ? 41.555 12.295 13.902 1.00 84.29 1403 LEU B O 1
ATOM 1771 N N . LEU B 1 25 ? 43.621 11.671 14.569 1.00 96.43 1404 LEU B N 1
ATOM 1772 C CA . LEU B 1 25 ? 43.592 10.311 14.054 1.00 88.79 1404 LEU B CA 1
ATOM 1773 C C . LEU B 1 25 ? 43.972 9.352 15.172 1.00 86.85 1404 LEU B C 1
ATOM 1774 O O . LEU B 1 25 ? 44.853 9.652 15.985 1.00 80.18 1404 LEU B O 1
ATOM 1779 N N . ALA B 1 26 ? 43.309 8.201 15.206 1.00 89.01 1405 ALA B N 1
ATOM 1780 C CA . ALA B 1 26 ? 43.575 7.191 16.220 1.00 97.77 1405 ALA B CA 1
ATOM 1781 C C . ALA B 1 26 ? 42.996 5.868 15.746 1.00 100.68 1405 ALA B C 1
ATOM 1782 O O . ALA B 1 26 ? 41.873 5.823 15.246 1.00 105.76 1405 ALA B O 1
ATOM 1784 N N . ARG B 1 27 ? 43.775 4.793 15.895 1.00 92.13 1406 ARG B N 1
ATOM 1785 C CA . ARG B 1 27 ? 43.292 3.457 15.586 1.00 102.10 1406 ARG B CA 1
ATOM 1786 C C . ARG B 1 27 ? 42.751 2.823 16.863 1.00 102.83 1406 ARG B C 1
ATOM 1787 O O . ARG B 1 27 ? 43.501 2.611 17.824 1.00 110.83 1406 ARG B O 1
ATOM 1795 N N . VAL B 1 28 ? 41.454 2.526 16.873 1.00 109.75 1407 VAL B N 1
ATOM 1796 C CA . VAL B 1 28 ? 40.819 1.832 17.983 1.00 119.66 1407 VAL B CA 1
ATOM 1797 C C . VAL B 1 28 ? 39.802 0.857 17.410 1.00 119.00 1407 VAL B C 1
ATOM 1798 O O . VAL B 1 28 ? 39.232 1.086 16.338 1.00 119.71 1407 VAL B O 1
ATOM 1802 N N . GLY B 1 29 ? 39.577 -0.235 18.131 1.00 122.91 1408 GLY B N 1
ATOM 1803 C CA . GLY B 1 29 ? 38.598 -1.221 17.722 1.00 131.33 1408 GLY B CA 1
ATOM 1804 C C . GLY B 1 29 ? 38.809 -1.737 16.314 1.00 139.93 1408 GLY B C 1
ATOM 1805 O O . GLY B 1 29 ? 37.869 -2.231 15.684 1.00 131.48 1408 GLY B O 1
ATOM 1806 N N . GLY B 1 30 ? 40.034 -1.631 15.810 1.00 128.46 1409 GLY B N 1
ATOM 1807 C CA . GLY B 1 30 ? 40.332 -2.109 14.474 1.00 124.60 1409 GLY B CA 1
ATOM 1808 C C . GLY B 1 30 ? 39.851 -1.200 13.365 1.00 122.23 1409 GLY B C 1
ATOM 1809 O O . GLY B 1 30 ? 39.406 -1.684 12.318 1.00 115.36 1409 GLY B O 1
ATOM 1810 N N . ASN B 1 31 ? 39.929 0.111 13.563 1.00 118.42 1410 ASN B N 1
ATOM 1811 C CA . ASN B 1 31 ? 39.501 1.055 12.543 1.00 111.62 1410 ASN B CA 1
ATOM 1812 C C . ASN B 1 31 ? 40.073 2.422 12.870 1.00 104.09 1410 ASN B C 1
ATOM 1813 O O . ASN B 1 31 ? 40.250 2.773 14.039 1.00 101.18 1410 ASN B O 1
ATOM 1818 N N . ILE B 1 32 ? 40.361 3.186 11.825 1.00 99.30 1411 ILE B N 1
ATOM 1819 C CA . ILE B 1 32 ? 40.837 4.553 11.989 1.00 95.19 1411 ILE B CA 1
ATOM 1820 C C . ILE B 1 32 ? 39.642 5.457 12.248 1.00 95.69 1411 ILE B C 1
ATOM 1821 O O . ILE B 1 32 ? 38.622 5.371 11.554 1.00 97.10 1411 ILE B O 1
ATOM 1826 N N . GLU B 1 33 ? 39.778 6.311 13.264 1.00 89.21 1412 GLU B N 1
ATOM 1827 C CA . GLU B 1 33 ? 38.691 7.228 13.676 1.00 89.34 1412 GLU B CA 1
ATOM 1828 C C . GLU B 1 33 ? 39.206 8.666 13.654 1.00 96.60 1412 GLU B C 1
ATOM 1829 O O . GLU B 1 33 ? 40.348 8.881 14.088 1.00 98.29 1412 GLU B O 1
ATOM 1835 N N . VAL B 1 34 ? 38.422 9.608 13.123 1.00 95.78 1413 VAL B N 1
ATOM 1836 C CA . VAL B 1 34 ? 38.809 11.045 13.047 1.00 92.79 1413 VAL B CA 1
ATOM 1837 C C . VAL B 1 34 ? 38.051 11.822 14.120 1.00 95.22 1413 VAL B C 1
ATOM 1838 O O . VAL B 1 34 ? 36.827 11.799 14.077 1.00 100.86 1413 VAL B O 1
ATOM 1842 N N . LEU B 1 35 ? 38.746 12.506 15.024 1.00 97.92 1414 LEU B N 1
ATOM 1843 C CA . LEU B 1 35 ? 38.102 13.279 16.113 1.00 93.49 1414 LEU B CA 1
ATOM 1844 C C . LEU B 1 35 ? 37.153 12.350 16.862 1.00 96.68 1414 LEU B C 1
ATOM 1845 O O . LEU B 1 35 ? 36.210 12.850 17.494 1.00 93.24 1414 LEU B O 1
ATOM 1850 N N . GLY B 1 36 ? 37.395 11.044 16.806 1.00 92.71 1415 GLY B N 1
ATOM 1851 C CA . GLY B 1 36 ? 36.543 10.045 17.470 1.00 91.50 1415 GLY B CA 1
ATOM 1852 C C . GLY B 1 36 ? 35.569 9.421 16.498 1.00 90.93 1415 GLY B C 1
ATOM 1853 O O . GLY B 1 36 ? 35.064 8.332 16.803 1.00 104.30 1415 GLY B O 1
ATOM 1854 N N . PHE B 1 37 ? 35.300 10.079 15.377 1.00 94.25 1416 PHE B N 1
ATOM 1855 C CA . PHE B 1 37 ? 34.358 9.576 14.350 1.00 93.33 1416 PHE B CA 1
ATOM 1856 C C . PHE B 1 37 ? 34.981 8.412 13.590 1.00 91.84 1416 PHE B C 1
ATOM 1857 O O . PHE B 1 37 ? 35.961 8.657 12.914 1.00 90.67 1416 PHE B O 1
ATOM 1865 N N . ASN B 1 38 ? 34.455 7.198 13.714 1.00 94.10 1417 ASN B N 1
ATOM 1866 C CA . ASN B 1 38 ? 34.892 6.049 12.939 1.00 101.53 1417 ASN B CA 1
ATOM 1867 C C . ASN B 1 38 ? 34.199 6.055 11.574 1.00 102.96 1417 ASN B C 1
ATOM 1868 O O . ASN B 1 38 ? 33.384 6.925 11.264 1.00 97.91 1417 ASN B O 1
ATOM 1873 N N . ALA B 1 39 ? 34.529 5.058 10.747 1.00 95.90 1418 ALA B N 1
ATOM 1874 C CA . ALA B 1 39 ? 34.052 5.049 9.367 1.00 101.51 1418 ALA B CA 1
ATOM 1875 C C . ALA B 1 39 ? 32.531 5.099 9.301 1.00 91.53 1418 ALA B C 1
ATOM 1876 O O . ALA B 1 39 ? 31.963 5.757 8.422 1.00 89.21 1418 ALA B O 1
ATOM 1878 N N . ARG B 1 40 ? 31.852 4.405 10.215 1.00 96.71 1419 ARG B N 1
ATOM 1879 C CA . ARG B 1 40 ? 30.394 4.428 10.221 1.00 96.54 1419 ARG B CA 1
ATOM 1880 C C . ARG B 1 40 ? 29.877 5.810 10.590 1.00 92.47 1419 ARG B C 1
ATOM 1881 O O . ARG B 1 40 ? 29.016 6.370 9.901 1.00 92.52 1419 ARG B O 1
ATOM 1889 N N . GLN B 1 41 ? 30.402 6.383 11.676 1.00 95.48 1420 GLN B N 1
ATOM 1890 C CA . GLN B 1 41 ? 29.956 7.696 12.114 1.00 97.22 1420 GLN B CA 1
ATOM 1891 C C . GLN B 1 41 ? 30.323 8.785 11.114 1.00 100.54 1420 GLN B C 1
ATOM 1892 O O . GLN B 1 41 ? 29.691 9.846 11.113 1.00 104.12 1420 GLN B O 1
ATOM 1898 N N . ARG B 1 42 ? 31.326 8.542 10.266 1.00 101.00 1421 ARG B N 1
ATOM 1899 C CA . ARG B 1 42 ? 31.691 9.530 9.257 1.00 95.57 1421 ARG B CA 1
ATOM 1900 C C . ARG B 1 42 ? 30.664 9.570 8.134 1.00 92.37 1421 ARG B C 1
ATOM 1901 O O . ARG B 1 42 ? 30.289 10.652 7.668 1.00 92.91 1421 ARG B O 1
ATOM 1909 N N . LYS B 1 43 ? 30.173 8.401 7.734 1.00 85.27 1422 LYS B N 1
ATOM 1910 C CA . LYS B 1 43 ? 29.163 8.308 6.654 1.00 92.68 1422 LYS B CA 1
ATOM 1911 C C . LYS B 1 43 ? 27.829 8.801 7.189 1.00 84.64 1422 LYS B C 1
ATOM 1912 O O . LYS B 1 43 ? 27.053 9.306 6.394 1.00 82.37 1422 LYS B O 1
ATOM 1918 N N . ALA B 1 44 ? 27.549 8.605 8.474 1.00 80.54 1423 ALA B N 1
ATOM 1919 C CA . ALA B 1 44 ? 26.322 9.119 9.072 1.00 82.12 1423 ALA B CA 1
ATOM 1920 C C . ALA B 1 44 ? 26.311 10.641 9.066 1.00 79.40 1423 ALA B C 1
ATOM 1921 O O . ALA B 1 44 ? 25.264 11.262 8.852 1.00 81.52 1423 ALA B O 1
ATOM 1923 N N . PHE B 1 45 ? 27.472 11.261 9.291 1.00 75.03 1424 PHE B N 1
ATOM 1924 C CA . PHE B 1 45 ? 27.539 12.717 9.288 1.00 75.17 1424 PHE B CA 1
ATOM 1925 C C . PHE B 1 45 ? 27.291 13.276 7.894 1.00 77.50 1424 PHE B C 1
ATOM 1926 O O . PHE B 1 45 ? 26.550 14.253 7.732 1.00 79.36 1424 PHE B O 1
ATOM 1934 N N . LEU B 1 46 ? 27.909 12.679 6.876 1.00 79.18 1425 LEU B N 1
ATOM 1935 C CA . LEU B 1 46 ? 27.700 13.154 5.514 1.00 74.24 1425 LEU B CA 1
ATOM 1936 C C . LEU B 1 46 ? 26.239 13.006 5.110 1.00 78.95 1425 LEU B C 1
ATOM 1937 O O . LEU B 1 46 ? 25.615 13.959 4.627 1.00 78.48 1425 LEU B O 1
ATOM 1942 N N . ASN B 1 47 ? 25.675 11.810 5.297 1.00 74.90 1426 ASN B N 1
ATOM 1943 C CA . ASN B 1 47 ? 24.276 11.603 4.942 1.00 69.28 1426 ASN B CA 1
ATOM 1944 C C . ASN B 1 47 ? 23.374 12.601 5.658 1.00 72.86 1426 ASN B C 1
ATOM 1945 O O . ASN B 1 47 ? 22.376 13.056 5.087 1.00 67.53 1426 ASN B O 1
ATOM 1950 N N . ALA B 1 48 ? 23.720 12.971 6.892 1.00 72.96 1427 ALA B N 1
ATOM 1951 C CA . ALA B 1 48 ? 22.932 13.972 7.603 1.00 68.65 1427 ALA B CA 1
ATOM 1952 C C . ALA B 1 48 ? 23.139 15.357 7.004 1.00 62.66 1427 ALA B C 1
ATOM 1953 O O . ALA B 1 48 ? 22.175 16.105 6.804 1.00 63.36 1427 ALA B O 1
ATOM 1955 N N . ILE B 1 49 ? 24.376 15.692 6.660 1.00 69.88 1428 ILE B N 1
ATOM 1956 C CA . ILE B 1 49 ? 24.692 17.032 6.097 1.00 65.80 1428 ILE B CA 1
ATOM 1957 C C . ILE B 1 49 ? 24.054 17.134 4.709 1.00 62.35 1428 ILE B C 1
ATOM 1958 O O . ILE B 1 49 ? 23.682 18.243 4.330 1.00 64.07 1428 ILE B O 1
ATOM 1963 N N . MET B 1 50 ? 23.939 16.031 3.971 1.00 58.96 1429 MET B N 1
ATOM 1964 C CA . MET B 1 50 ? 23.309 16.066 2.661 1.00 62.77 1429 MET B CA 1
ATOM 1965 C C . MET B 1 50 ? 21.791 16.117 2.744 1.00 68.51 1429 MET B C 1
ATOM 1966 O O . MET B 1 50 ? 21.145 16.511 1.767 1.00 73.41 1429 MET B O 1
ATOM 1971 N N . ARG B 1 51 ? 21.207 15.731 3.876 1.00 62.63 1430 ARG B N 1
ATOM 1972 C CA . ARG B 1 51 ? 19.759 15.745 4.032 1.00 68.67 1430 ARG B CA 1
ATOM 1973 C C . ARG B 1 51 ? 19.246 17.016 4.694 1.00 71.02 1430 ARG B C 1
ATOM 1974 O O . ARG B 1 51 ? 18.250 17.586 4.236 1.00 73.19 1430 ARG B O 1
ATOM 1982 N N . TYR B 1 52 ? 19.902 17.477 5.758 1.00 75.59 1431 TYR B N 1
ATOM 1983 C CA . TYR B 1 52 ? 19.441 18.628 6.517 1.00 78.43 1431 TYR B CA 1
ATOM 1984 C C . TYR B 1 52 ? 20.325 19.851 6.348 1.00 73.84 1431 TYR B C 1
ATOM 1985 O O . TYR B 1 52 ? 20.010 20.909 6.907 1.00 72.54 1431 TYR B O 1
ATOM 1994 N N . GLY B 1 53 ? 21.415 19.746 5.597 1.00 60.65 1432 GLY B N 1
ATOM 1995 C CA . GLY B 1 53 ? 22.323 20.861 5.450 1.00 79.66 1432 GLY B CA 1
ATOM 1996 C C . GLY B 1 53 ? 23.264 20.949 6.631 1.00 82.46 1432 GLY B C 1
ATOM 1997 O O . GLY B 1 53 ? 23.696 19.923 7.156 1.00 80.42 1432 GLY B O 1
ATOM 1998 N N . MET B 1 54 ? 23.574 22.162 7.065 1.00 89.85 1433 MET B N 1
ATOM 1999 C CA . MET B 1 54 ? 24.498 22.341 8.172 1.00 88.09 1433 MET B CA 1
ATOM 2000 C C . MET B 1 54 ? 23.778 22.957 9.363 1.00 96.56 1433 MET B C 1
ATOM 2001 O O . MET B 1 54 ? 22.904 23.813 9.184 1.00 102.62 1433 MET B O 1
ATOM 2006 N N . PRO B 1 55 ? 24.097 22.535 10.584 1.00 143.30 1434 PRO B N 1
ATOM 2007 C CA . PRO B 1 55 ? 23.479 23.152 11.764 1.00 158.71 1434 PRO B CA 1
ATOM 2008 C C . PRO B 1 55 ? 23.757 24.643 11.811 1.00 183.90 1434 PRO B C 1
ATOM 2009 O O . PRO B 1 55 ? 24.903 25.075 11.607 1.00 127.93 1434 PRO B O 1
ATOM 2013 N N . PRO B 1 56 ? 22.758 25.483 12.173 1.00 134.64 1435 PRO B N 1
ATOM 2014 C CA . PRO B 1 56 ? 22.938 26.930 12.191 1.00 142.07 1435 PRO B CA 1
ATOM 2015 C C . PRO B 1 56 ? 23.679 27.357 13.461 1.00 160.11 1435 PRO B C 1
ATOM 2016 O O . PRO B 1 56 ? 23.273 26.942 14.529 1.00 168.73 1435 PRO B O 1
ATOM 2020 N N . GLN B 1 57 ? 24.726 28.174 13.300 1.00 187.71 1436 GLN B N 1
ATOM 2021 C CA . GLN B 1 57 ? 25.513 28.667 14.460 1.00 184.10 1436 GLN B CA 1
ATOM 2022 C C . GLN B 1 57 ? 25.744 27.505 15.419 1.00 240.66 1436 GLN B C 1
ATOM 2023 O O . GLN B 1 57 ? 25.841 27.761 16.633 1.00 195.26 1436 GLN B O 1
ATOM 2029 N N . ASP B 1 58 ? 25.818 26.278 14.895 1.00 172.43 1437 ASP B N 1
ATOM 2030 C CA . ASP B 1 58 ? 25.923 25.100 15.795 1.00 162.42 1437 ASP B CA 1
ATOM 2031 C C . ASP B 1 58 ? 24.943 25.355 16.938 1.00 174.21 1437 ASP B C 1
ATOM 2032 O O . ASP B 1 58 ? 25.299 25.090 18.099 1.00 190.39 1437 ASP B O 1
ATOM 2037 N N . ALA B 1 59 ? 23.762 25.875 16.608 1.00 170.22 1438 ALA B N 1
ATOM 2038 C CA . ALA B 1 59 ? 22.766 26.226 17.640 1.00 183.82 1438 ALA B CA 1
ATOM 2039 C C . ALA B 1 59 ? 21.549 25.312 17.484 1.00 191.31 1438 ALA B C 1
ATOM 2040 O O . ALA B 1 59 ? 21.704 24.268 16.822 1.00 191.57 1438 ALA B O 1
ATOM 2042 N N . THR B 1 62 ? 19.219 18.523 17.102 1.00 153.92 1441 THR B N 1
ATOM 2043 C CA . THR B 1 62 ? 18.114 17.558 17.331 1.00 149.43 1441 THR B CA 1
ATOM 2044 C C . THR B 1 62 ? 17.970 16.637 16.116 1.00 140.55 1441 THR B C 1
ATOM 2045 O O . THR B 1 62 ? 18.106 15.414 16.300 1.00 141.44 1441 THR B O 1
ATOM 2049 N N . GLN B 1 63 ? 17.704 17.201 14.932 1.00 127.23 1442 GLN B N 1
ATOM 2050 C CA . GLN B 1 63 ? 17.474 16.385 13.716 1.00 111.96 1442 GLN B CA 1
ATOM 2051 C C . GLN B 1 63 ? 18.760 15.702 13.284 1.00 106.40 1442 GLN B C 1
ATOM 2052 O O . GLN B 1 63 ? 18.711 14.966 12.287 1.00 98.57 1442 GLN B O 1
ATOM 2058 N N . TRP B 1 64 ? 19.862 15.908 14.008 1.00 123.06 1443 TRP B N 1
ATOM 2059 C CA . TRP B 1 64 ? 21.116 15.382 13.495 1.00 125.79 1443 TRP B CA 1
ATOM 2060 C C . TRP B 1 64 ? 21.618 14.152 14.241 1.00 143.74 1443 TRP B C 1
ATOM 2061 O O . TRP B 1 64 ? 22.548 13.498 13.758 1.00 148.65 1443 TRP B O 1
ATOM 2072 N N . LEU B 1 65 ? 21.037 13.819 15.397 1.00 147.18 1444 LEU B N 1
ATOM 2073 C CA . LEU B 1 65 ? 21.500 12.682 16.193 1.00 138.92 1444 LEU B CA 1
ATOM 2074 C C . LEU B 1 65 ? 20.948 11.381 15.599 1.00 162.40 1444 LEU B C 1
ATOM 2075 O O . LEU B 1 65 ? 20.101 10.695 16.176 1.00 149.03 1444 LEU B O 1
ATOM 2080 N N . VAL B 1 66 ? 21.447 11.047 14.407 1.00 162.64 1445 VAL B N 1
ATOM 2081 C CA . VAL B 1 66 ? 21.137 9.747 13.825 1.00 148.36 1445 VAL B CA 1
ATOM 2082 C C . VAL B 1 66 ? 21.626 8.669 14.783 1.00 174.83 1445 VAL B C 1
ATOM 2083 O O . VAL B 1 66 ? 22.706 8.784 15.375 1.00 163.57 1445 VAL B O 1
ATOM 2087 N N . ARG B 1 67 ? 20.821 7.614 14.950 1.00 163.69 1446 ARG B N 1
ATOM 2088 C CA . ARG B 1 67 ? 21.172 6.580 15.920 1.00 165.66 1446 ARG B CA 1
ATOM 2089 C C . ARG B 1 67 ? 22.552 5.996 15.644 1.00 173.11 1446 ARG B C 1
ATOM 2090 O O . ARG B 1 67 ? 23.259 5.606 16.579 1.00 161.32 1446 ARG B O 1
ATOM 2098 N N . ASP B 1 68 ? 22.949 5.918 14.370 1.00 166.21 1447 ASP B N 1
ATOM 2099 C CA . ASP B 1 68 ? 24.328 5.583 14.038 1.00 145.91 1447 ASP B CA 1
ATOM 2100 C C . ASP B 1 68 ? 25.308 6.602 14.605 1.00 136.02 1447 ASP B C 1
ATOM 2101 O O . ASP B 1 68 ? 26.480 6.269 14.817 1.00 165.38 1447 ASP B O 1
ATOM 2106 N N . LEU B 1 69 ? 24.855 7.835 14.850 1.00 140.38 1448 LEU B N 1
ATOM 2107 C CA . LEU B 1 69 ? 25.699 8.884 15.404 1.00 138.74 1448 LEU B CA 1
ATOM 2108 C C . LEU B 1 69 ? 25.278 9.324 16.799 1.00 144.96 1448 LEU B C 1
ATOM 2109 O O . LEU B 1 69 ? 26.099 9.908 17.514 1.00 140.67 1448 LEU B O 1
ATOM 2114 N N . ARG B 1 70 ? 24.091 8.931 17.236 1.00 153.75 1449 ARG B N 1
ATOM 2115 C CA . ARG B 1 70 ? 23.530 9.337 18.537 1.00 140.73 1449 ARG B CA 1
ATOM 2116 C C . ARG B 1 70 ? 24.456 8.770 19.599 1.00 149.23 1449 ARG B C 1
ATOM 2117 O O . ARG B 1 70 ? 24.825 7.591 19.468 1.00 143.09 1449 ARG B O 1
ATOM 2125 N N . GLY B 1 71 ? 24.768 9.556 20.623 1.00 153.65 1450 GLY B N 1
ATOM 2126 C CA . GLY B 1 71 ? 25.751 9.104 21.618 1.00 134.46 1450 GLY B CA 1
ATOM 2127 C C . GLY B 1 71 ? 27.000 9.931 21.448 1.00 136.02 1450 GLY B C 1
ATOM 2128 O O . GLY B 1 71 ? 27.990 9.675 22.150 1.00 142.73 1450 GLY B O 1
ATOM 2129 N N . LYS B 1 72 ? 26.945 10.893 20.530 1.00 142.39 1451 LYS B N 1
ATOM 2130 C CA . LYS B 1 72 ? 28.098 11.803 20.358 1.00 142.17 1451 LYS B CA 1
ATOM 2131 C C . LYS B 1 72 ? 27.926 12.991 21.302 1.00 125.81 1451 LYS B C 1
ATOM 2132 O O . LYS B 1 72 ? 26.798 13.204 21.775 1.00 130.37 1451 LYS B O 1
ATOM 2138 N N . SER B 1 73 ? 29.001 13.730 21.553 1.00 141.82 1452 SER B N 1
ATOM 2139 C CA . SER B 1 73 ? 28.987 14.873 22.453 1.00 140.00 1452 SER B CA 1
ATOM 2140 C C . SER B 1 73 ? 28.976 16.159 21.640 1.00 131.04 1452 SER B C 1
ATOM 2141 O O . SER B 1 73 ? 29.628 16.248 20.596 1.00 126.34 1452 SER B O 1
ATOM 2144 N N . GLU B 1 74 ? 28.234 17.156 22.123 1.00 132.49 1453 GLU B N 1
ATOM 2145 C CA . GLU B 1 74 ? 28.214 18.449 21.448 1.00 122.83 1453 GLU B CA 1
ATOM 2146 C C . GLU B 1 74 ? 29.611 19.043 21.338 1.00 125.18 1453 GLU B C 1
ATOM 2147 O O . GLU B 1 74 ? 29.859 19.864 20.449 1.00 130.87 1453 GLU B O 1
ATOM 2153 N N . LYS B 1 75 ? 30.524 18.639 22.221 1.00 130.81 1454 LYS B N 1
ATOM 2154 C CA . LYS B 1 75 ? 31.899 19.119 22.164 1.00 131.98 1454 LYS B CA 1
ATOM 2155 C C . LYS B 1 75 ? 32.618 18.556 20.946 1.00 122.75 1454 LYS B C 1
ATOM 2156 O O . LYS B 1 75 ? 33.060 19.307 20.067 1.00 118.70 1454 LYS B O 1
ATOM 2162 N N . GLU B 1 76 ? 32.733 17.227 20.864 1.00 126.79 1455 GLU B N 1
ATOM 2163 C CA . GLU B 1 76 ? 33.424 16.613 19.735 1.00 124.06 1455 GLU B CA 1
ATOM 2164 C C . GLU B 1 76 ? 32.649 16.782 18.437 1.00 112.47 1455 GLU B C 1
ATOM 2165 O O . GLU B 1 76 ? 33.251 16.743 17.360 1.00 99.46 1455 GLU B O 1
ATOM 2171 N N . PHE B 1 77 ? 31.332 16.965 18.518 1.00 129.08 1456 PHE B N 1
ATOM 2172 C CA . PHE B 1 77 ? 30.550 17.256 17.323 1.00 124.46 1456 PHE B CA 1
ATOM 2173 C C . PHE B 1 77 ? 31.052 18.526 16.649 1.00 117.32 1456 PHE B C 1
ATOM 2174 O O . PHE B 1 77 ? 31.493 18.499 15.496 1.00 115.58 1456 PHE B O 1
ATOM 2182 N N . LYS B 1 78 ? 31.010 19.650 17.372 1.00 111.80 1457 LYS B N 1
ATOM 2183 C CA . LYS B 1 78 ? 31.452 20.921 16.809 1.00 113.94 1457 LYS B CA 1
ATOM 2184 C C . LYS B 1 78 ? 32.819 20.795 16.148 1.00 116.40 1457 LYS B C 1
ATOM 2185 O O . LYS B 1 78 ? 33.042 21.330 15.055 1.00 113.82 1457 LYS B O 1
ATOM 2191 N N . ALA B 1 79 ? 33.750 20.089 16.797 1.00 120.20 1458 ALA B N 1
ATOM 2192 C CA . ALA B 1 79 ? 35.095 19.958 16.246 1.00 114.32 1458 ALA B CA 1
ATOM 2193 C C . ALA B 1 79 ? 35.071 19.266 14.890 1.00 108.61 1458 ALA B C 1
ATOM 2194 O O . ALA B 1 79 ? 35.769 19.684 13.958 1.00 107.04 1458 ALA B O 1
ATOM 2196 N N . TYR B 1 80 ? 34.268 18.210 14.768 1.00 111.93 1459 TYR B N 1
ATOM 2197 C CA . TYR B 1 80 ? 34.155 17.561 13.440 1.00 91.06 1459 TYR B CA 1
ATOM 2198 C C . TYR B 1 80 ? 33.630 18.599 12.461 1.00 98.28 1459 TYR B C 1
ATOM 2199 O O . TYR B 1 80 ? 34.265 18.836 11.423 1.00 95.73 1459 TYR B O 1
ATOM 2208 N N . VAL B 1 81 ? 32.502 19.214 12.812 1.00 105.14 1460 VAL B N 1
ATOM 2209 C CA . VAL B 1 81 ? 31.911 20.180 11.891 1.00 96.58 1460 VAL B CA 1
ATOM 2210 C C . VAL B 1 81 ? 32.953 21.213 11.482 1.00 94.88 1460 VAL B C 1
ATOM 2211 O O . VAL B 1 81 ? 32.989 21.665 10.332 1.00 87.45 1460 VAL B O 1
ATOM 2215 N N . SER B 1 82 ? 33.814 21.583 12.421 1.00 99.96 1461 SER B N 1
ATOM 2216 C CA . SER B 1 82 ? 34.881 22.554 12.090 1.00 101.30 1461 SER B CA 1
ATOM 2217 C C . SER B 1 82 ? 35.808 21.917 11.063 1.00 93.70 1461 SER B C 1
ATOM 2218 O O . SER B 1 82 ? 35.939 22.458 9.954 1.00 92.29 1461 SER B O 1
ATOM 2221 N N . LEU B 1 83 ? 36.408 20.793 11.434 1.00 94.46 1462 LEU B N 1
ATOM 2222 C CA . LEU B 1 83 ? 37.342 20.086 10.536 1.00 94.07 1462 LEU B CA 1
ATOM 2223 C C . LEU B 1 83 ? 36.671 19.897 9.185 1.00 89.24 1462 LEU B C 1
ATOM 2224 O O . LEU B 1 83 ? 37.245 20.327 8.190 1.00 88.60 1462 LEU B O 1
ATOM 2229 N N . PHE B 1 84 ? 35.487 19.291 9.183 1.00 84.75 1463 PHE B N 1
ATOM 2230 C CA . PHE B 1 84 ? 34.733 18.999 7.939 1.00 90.48 1463 PHE B CA 1
ATOM 2231 C C . PHE B 1 84 ? 34.657 20.248 7.063 1.00 85.95 1463 PHE B C 1
ATOM 2232 O O . PHE B 1 84 ? 35.026 20.200 5.896 1.00 74.09 1463 PHE B O 1
ATOM 2240 N N . MET B 1 85 ? 34.213 21.350 7.650 1.00 83.98 1464 MET B N 1
ATOM 2241 C CA . MET B 1 85 ? 34.064 22.618 6.903 1.00 92.38 1464 MET B CA 1
ATOM 2242 C C . MET B 1 85 ? 35.398 22.988 6.260 1.00 89.37 1464 MET B C 1
ATOM 2243 O O . MET B 1 85 ? 35.409 23.274 5.060 1.00 84.02 1464 MET B O 1
ATOM 2248 N N . ARG B 1 86 ? 36.472 22.967 7.045 1.00 91.71 1465 ARG B N 1
ATOM 2249 C CA . ARG B 1 86 ? 37.816 23.338 6.538 1.00 87.10 1465 ARG B CA 1
ATOM 2250 C C . ARG B 1 86 ? 38.132 22.530 5.286 1.00 89.35 1465 ARG B C 1
ATOM 2251 O O . ARG B 1 86 ? 38.765 23.070 4.392 1.00 92.36 1465 ARG B O 1
ATOM 2259 N N . HIS B 1 87 ? 37.669 21.287 5.240 1.00 92.26 1466 HIS B N 1
ATOM 2260 C CA . HIS B 1 87 ? 37.946 20.404 4.112 1.00 100.18 1466 HIS B CA 1
ATOM 2261 C C . HIS B 1 87 ? 37.325 20.938 2.827 1.00 97.70 1466 HIS B C 1
ATOM 2262 O O . HIS B 1 87 ? 37.957 20.891 1.764 1.00 104.71 1466 HIS B O 1
ATOM 2269 N N . LEU B 1 88 ? 36.073 21.372 2.910 1.00 100.66 1467 LEU B N 1
ATOM 2270 C CA . LEU B 1 88 ? 35.360 21.812 1.688 1.00 107.80 1467 LEU B CA 1
ATOM 2271 C C . LEU B 1 88 ? 36.142 22.943 1.031 1.00 105.82 1467 LEU B C 1
ATOM 2272 O O . LEU B 1 88 ? 36.543 22.754 -0.129 1.00 95.70 1467 LEU B O 1
ATOM 2277 N N . CYS B 1 89 ? 36.340 24.054 1.745 1.00 89.65 1468 CYS B N 1
ATOM 2278 C CA . CYS B 1 89 ? 37.076 25.239 1.215 1.00 102.43 1468 CYS B CA 1
ATOM 2279 C C . CYS B 1 89 ? 36.881 25.356 -0.300 1.00 103.80 1468 CYS B C 1
ATOM 2280 O O . CYS B 1 89 ? 36.571 26.475 -0.749 1.00 112.39 1468 CYS B O 1
ATOM 2283 N N . LEU B 1 108 ? 29.336 13.061 -2.407 1.00 112.47 1487 LEU B N 1
ATOM 2284 C CA . LEU B 1 108 ? 29.953 12.746 -3.694 1.00 128.47 1487 LEU B CA 1
ATOM 2285 C C . LEU B 1 108 ? 31.119 13.707 -3.966 1.00 118.48 1487 LEU B C 1
ATOM 2286 O O . LEU B 1 108 ? 32.193 13.552 -3.386 1.00 116.46 1487 LEU B O 1
ATOM 2291 N N . SER B 1 109 ? 30.911 14.693 -4.836 1.00 121.31 1488 SER B N 1
ATOM 2292 C CA . SER B 1 109 ? 31.959 15.647 -5.161 1.00 113.78 1488 SER B CA 1
ATOM 2293 C C . SER B 1 109 ? 32.027 16.750 -4.109 1.00 110.26 1488 SER B C 1
ATOM 2294 O O . SER B 1 109 ? 31.060 17.033 -3.400 1.00 107.74 1488 SER B O 1
ATOM 2297 N N . ARG B 1 110 ? 33.204 17.378 -4.017 1.00 104.50 1489 ARG B N 1
ATOM 2298 C CA . ARG B 1 110 ? 33.363 18.503 -3.102 1.00 103.99 1489 ARG B CA 1
ATOM 2299 C C . ARG B 1 110 ? 32.355 19.603 -3.410 1.00 104.92 1489 ARG B C 1
ATOM 2300 O O . ARG B 1 110 ? 31.738 20.169 -2.498 1.00 96.69 1489 ARG B O 1
ATOM 2308 N N . GLN B 1 111 ? 32.164 19.916 -4.694 1.00 106.72 1490 GLN B N 1
ATOM 2309 C CA . GLN B 1 111 ? 31.195 20.941 -5.066 1.00 107.20 1490 GLN B CA 1
ATOM 2310 C C . GLN B 1 111 ? 29.771 20.479 -4.782 1.00 98.79 1490 GLN B C 1
ATOM 2311 O O . GLN B 1 111 ? 28.919 21.284 -4.390 1.00 96.73 1490 GLN B O 1
ATOM 2317 N N . HIS B 1 112 ? 29.496 19.187 -4.978 1.00 103.24 1491 HIS B N 1
ATOM 2318 C CA . HIS B 1 112 ? 28.159 18.673 -4.707 1.00 102.46 1491 HIS B CA 1
ATOM 2319 C C . HIS B 1 112 ? 27.749 18.947 -3.266 1.00 87.95 1491 HIS B C 1
ATOM 2320 O O . HIS B 1 112 ? 26.620 19.375 -3.002 1.00 80.66 1491 HIS B O 1
ATOM 2327 N N . VAL B 1 113 ? 28.660 18.716 -2.320 1.00 96.65 1492 VAL B N 1
ATOM 2328 C CA . VAL B 1 113 ? 28.349 18.941 -0.911 1.00 91.43 1492 VAL B CA 1
ATOM 2329 C C . VAL B 1 113 ? 28.181 20.432 -0.640 1.00 89.90 1492 VAL B C 1
ATOM 2330 O O . VAL B 1 113 ? 27.196 20.861 -0.028 1.00 76.65 1492 VAL B O 1
ATOM 2334 N N . LEU B 1 114 ? 29.144 21.243 -1.089 1.00 91.40 1493 LEU B N 1
ATOM 2335 C CA . LEU B 1 114 ? 29.057 22.684 -0.878 1.00 92.71 1493 LEU B CA 1
ATOM 2336 C C . LEU B 1 114 ? 27.733 23.239 -1.394 1.00 82.99 1493 LEU B C 1
ATOM 2337 O O . LEU B 1 114 ? 27.087 24.053 -0.726 1.00 77.98 1493 LEU B O 1
ATOM 2342 N N . THR B 1 115 ? 27.317 22.807 -2.585 1.00 87.91 1494 THR B N 1
ATOM 2343 C CA . THR B 1 115 ? 26.067 23.300 -3.150 1.00 83.96 1494 THR B CA 1
ATOM 2344 C C . THR B 1 115 ? 24.878 22.888 -2.296 1.00 86.90 1494 THR B C 1
ATOM 2345 O O . THR B 1 115 ? 23.931 23.663 -2.119 1.00 81.94 1494 THR B O 1
ATOM 2349 N N . ARG B 1 116 ? 24.901 21.664 -1.767 1.00 85.28 1495 ARG B N 1
ATOM 2350 C CA . ARG B 1 116 ? 23.797 21.194 -0.939 1.00 72.52 1495 ARG B CA 1
ATOM 2351 C C . ARG B 1 116 ? 23.699 22.011 0.344 1.00 70.72 1495 ARG B C 1
ATOM 2352 O O . ARG B 1 116 ? 22.619 22.488 0.709 1.00 75.10 1495 ARG B O 1
ATOM 2360 N N . ILE B 1 117 ? 24.824 22.184 1.038 1.00 78.47 1496 ILE B N 1
ATOM 2361 C CA . ILE B 1 117 ? 24.816 22.949 2.283 1.00 75.33 1496 ILE B CA 1
ATOM 2362 C C . ILE B 1 117 ? 24.293 24.356 2.032 1.00 73.51 1496 ILE B C 1
ATOM 2363 O O . ILE B 1 117 ? 23.357 24.817 2.696 1.00 74.01 1496 ILE B O 1
ATOM 2368 N N . GLY B 1 118 ? 24.887 25.056 1.063 1.00 84.55 1497 GLY B N 1
ATOM 2369 C CA . GLY B 1 118 ? 24.474 26.423 0.792 1.00 85.86 1497 GLY B CA 1
ATOM 2370 C C . GLY B 1 118 ? 22.998 26.533 0.467 1.00 81.70 1497 GLY B C 1
ATOM 2371 O O . GLY B 1 118 ? 22.296 27.405 0.985 1.00 89.04 1497 GLY B O 1
ATOM 2372 N N . VAL B 1 119 ? 22.508 25.655 -0.410 1.00 78.66 1498 VAL B N 1
ATOM 2373 C CA . VAL B 1 119 ? 21.069 25.633 -0.783 1.00 72.35 1498 VAL B CA 1
ATOM 2374 C C . VAL B 1 119 ? 20.280 25.468 0.502 1.00 73.08 1498 VAL B C 1
ATOM 2375 O O . VAL B 1 119 ? 19.489 26.342 0.786 1.00 78.13 1498 VAL B O 1
ATOM 2379 N N . MET B 1 120 ? 20.519 24.408 1.257 1.00 72.71 1499 MET B N 1
ATOM 2380 C CA . MET B 1 120 ? 19.707 24.108 2.457 1.00 83.87 1499 MET B CA 1
ATOM 2381 C C . MET B 1 120 ? 19.747 25.278 3.442 1.00 70.66 1499 MET B C 1
ATOM 2382 O O . MET B 1 120 ? 18.785 25.389 4.199 1.00 69.55 1499 MET B O 1
ATOM 2387 N N . SER B 1 121 ? 20.808 26.091 3.482 1.00 67.12 1500 SER B N 1
ATOM 2388 C CA . SER B 1 121 ? 20.824 27.271 4.340 1.00 70.20 1500 SER B CA 1
ATOM 2389 C C . SER B 1 121 ? 19.892 28.348 3.803 1.00 69.22 1500 SER B C 1
ATOM 2390 O O . SER B 1 121 ? 19.103 28.933 4.554 1.00 66.20 1500 SER B O 1
ATOM 2393 N N . LEU B 1 122 ? 19.973 28.629 2.500 1.00 68.74 1501 LEU B N 1
ATOM 2394 C CA . LEU B 1 122 ? 19.101 29.639 1.914 1.00 68.19 1501 LEU B CA 1
ATOM 2395 C C . LEU B 1 122 ? 17.637 29.287 2.128 1.00 63.63 1501 LEU B C 1
ATOM 2396 O O . LEU B 1 122 ? 16.813 30.165 2.414 1.00 60.89 1501 LEU B O 1
ATOM 2401 N N . ILE B 1 123 ? 17.317 27.997 2.029 1.00 57.83 1502 ILE B N 1
ATOM 2402 C CA . ILE B 1 123 ? 15.935 27.502 2.272 1.00 60.12 1502 ILE B CA 1
ATOM 2403 C C . ILE B 1 123 ? 15.626 27.743 3.746 1.00 62.82 1502 ILE B C 1
ATOM 2404 O O . ILE B 1 123 ? 14.516 28.166 4.024 1.00 61.66 1502 ILE B O 1
ATOM 2409 N N . ARG B 1 124 ? 16.559 27.449 4.651 1.00 65.46 1503 ARG B N 1
ATOM 2410 C CA . ARG B 1 124 ? 16.380 27.709 6.076 1.00 60.32 1503 ARG B CA 1
ATOM 2411 C C . ARG B 1 124 ? 16.136 29.192 6.333 1.00 65.42 1503 ARG B C 1
ATOM 2412 O O . ARG B 1 124 ? 15.168 29.568 7.002 1.00 66.21 1503 ARG B O 1
ATOM 2420 N N . LYS B 1 125 ? 17.011 30.052 5.805 1.00 62.33 1504 LYS B N 1
ATOM 2421 C CA . LYS B 1 125 ? 16.834 31.486 6.000 1.00 62.00 1504 LYS B CA 1
ATOM 2422 C C . LYS B 1 125 ? 15.485 31.945 5.460 1.00 61.78 1504 LYS B C 1
ATOM 2423 O O . LYS B 1 125 ? 14.804 32.767 6.082 1.00 59.06 1504 LYS B O 1
ATOM 2429 N N . LYS B 1 126 ? 15.079 31.411 4.309 1.00 56.59 1505 LYS B N 1
ATOM 2430 C CA . LYS B 1 126 ? 13.849 31.885 3.679 1.00 58.37 1505 LYS B CA 1
ATOM 2431 C C . LYS B 1 126 ? 12.627 31.504 4.502 1.00 60.72 1505 LYS B C 1
ATOM 2432 O O . LYS B 1 126 ? 11.715 32.319 4.682 1.00 55.95 1505 LYS B O 1
ATOM 2438 N N . VAL B 1 127 ? 12.587 30.271 5.009 1.00 57.02 1506 VAL B N 1
ATOM 2439 C CA . VAL B 1 127 ? 11.455 29.846 5.827 1.00 50.20 1506 VAL B CA 1
ATOM 2440 C C . VAL B 1 127 ? 11.355 30.717 7.074 1.00 53.37 1506 VAL B C 1
ATOM 2441 O O . VAL B 1 127 ? 10.286 31.240 7.404 1.00 56.19 1506 VAL B O 1
ATOM 2445 N N . GLN B 1 128 ? 12.475 30.895 7.780 1.00 61.25 1507 GLN B N 1
ATOM 2446 C CA . GLN B 1 128 ? 12.452 31.712 8.988 1.00 56.76 1507 GLN B CA 1
ATOM 2447 C C . GLN B 1 128 ? 11.978 33.126 8.689 1.00 58.99 1507 GLN B C 1
ATOM 2448 O O . GLN B 1 128 ? 11.331 33.756 9.531 1.00 55.34 1507 GLN B O 1
ATOM 2454 N N . GLU B 1 129 ? 12.281 33.635 7.493 1.00 61.59 1508 GLU B N 1
ATOM 2455 C CA . GLU B 1 129 ? 11.908 35.001 7.154 1.00 57.09 1508 GLU B CA 1
ATOM 2456 C C . GLU B 1 129 ? 10.423 35.244 7.379 1.00 57.88 1508 GLU B C 1
ATOM 2457 O O . GLU B 1 129 ? 10.034 36.265 7.954 1.00 62.12 1508 GLU B O 1
ATOM 2463 N N . PHE B 1 130 ? 9.581 34.312 6.939 1.00 54.51 1509 PHE B N 1
ATOM 2464 C CA . PHE B 1 130 ? 8.135 34.478 6.989 1.00 59.39 1509 PHE B CA 1
ATOM 2465 C C . PHE B 1 130 ? 7.451 33.526 7.959 1.00 60.89 1509 PHE B C 1
ATOM 2466 O O . PHE B 1 130 ? 6.220 33.547 8.061 1.00 64.54 1509 PHE B O 1
ATOM 2474 N N . GLU B 1 131 ? 8.203 32.703 8.678 1.00 60.43 1510 GLU B N 1
ATOM 2475 C CA . GLU B 1 131 ? 7.509 31.715 9.543 1.00 64.53 1510 GLU B CA 1
ATOM 2476 C C . GLU B 1 131 ? 6.637 32.447 10.564 1.00 67.99 1510 GLU B C 1
ATOM 2477 O O . GLU B 1 131 ? 5.548 31.941 10.862 1.00 65.05 1510 GLU B O 1
ATOM 2479 N N . HIS B 1 132 ? 7.097 33.583 11.089 1.00 68.55 1511 HIS B N 1
ATOM 2480 C CA . HIS B 1 132 ? 6.303 34.239 12.126 1.00 73.11 1511 HIS B CA 1
ATOM 2481 C C . HIS B 1 132 ? 4.926 34.643 11.613 1.00 69.98 1511 HIS B C 1
ATOM 2482 O O . HIS B 1 132 ? 3.955 34.638 12.377 1.00 76.19 1511 HIS B O 1
ATOM 2489 N N . VAL B 1 133 ? 4.806 34.948 10.329 1.00 68.45 1512 VAL B N 1
ATOM 2490 C CA . VAL B 1 133 ? 3.506 35.352 9.730 1.00 64.93 1512 VAL B CA 1
ATOM 2491 C C . VAL B 1 133 ? 2.735 34.107 9.323 1.00 62.10 1512 VAL B C 1
ATOM 2492 O O . VAL B 1 133 ? 1.535 34.063 9.599 1.00 70.40 1512 VAL B O 1
ATOM 2496 N N . ASN B 1 134 ? 3.396 33.120 8.729 1.00 67.22 1513 ASN B N 1
ATOM 2497 C CA . ASN B 1 134 ? 2.696 31.986 8.140 1.00 71.82 1513 ASN B CA 1
ATOM 2498 C C . ASN B 1 134 ? 2.341 30.914 9.162 1.00 72.80 1513 ASN B C 1
ATOM 2499 O O . ASN B 1 134 ? 1.368 30.176 8.961 1.00 77.28 1513 ASN B O 1
ATOM 2504 N N . GLY B 1 135 ? 3.098 30.803 10.242 1.00 64.95 1514 GLY B N 1
ATOM 2505 C CA . GLY B 1 135 ? 2.831 29.785 11.236 1.00 70.25 1514 GLY B CA 1
ATOM 2506 C C . GLY B 1 135 ? 3.493 28.465 10.897 1.00 79.17 1514 GLY B C 1
ATOM 2507 O O . GLY B 1 135 ? 4.471 28.386 10.146 1.00 71.78 1514 GLY B O 1
ATOM 2508 N N . ARG B 1 136 ? 2.929 27.396 11.467 1.00 79.82 1515 ARG B N 1
ATOM 2509 C CA . ARG B 1 136 ? 3.504 26.068 11.358 1.00 67.68 1515 ARG B CA 1
ATOM 2510 C C . ARG B 1 136 ? 2.586 25.044 10.708 1.00 70.18 1515 ARG B C 1
ATOM 2511 O O . ARG B 1 136 ? 3.038 23.923 10.442 1.00 78.03 1515 ARG B O 1
ATOM 2519 N N . TRP B 1 137 ? 1.332 25.421 10.482 1.00 68.35 1516 TRP B N 1
ATOM 2520 C CA . TRP B 1 137 ? 0.351 24.480 9.889 1.00 71.08 1516 TRP B CA 1
ATOM 2521 C C . TRP B 1 137 ? -0.196 25.066 8.590 1.00 66.79 1516 TRP B C 1
ATOM 2522 O O . TRP B 1 137 ? -0.821 26.127 8.645 1.00 69.80 1516 TRP B O 1
ATOM 2533 N N . SER B 1 138 ? 0.054 24.394 7.470 1.00 66.69 1517 SER B N 1
ATOM 2534 C CA . SER B 1 138 ? -0.403 24.903 6.184 1.00 58.70 1517 SER B CA 1
ATOM 2535 C C . SER B 1 138 ? -1.922 24.909 6.077 1.00 76.41 1517 SER B C 1
ATOM 2536 O O . SER B 1 138 ? -2.470 25.684 5.289 1.00 74.21 1517 SER B O 1
ATOM 2539 N N . MET B 1 139 ? -2.612 24.078 6.855 1.00 83.79 1518 MET B N 1
ATOM 2540 C CA . MET B 1 139 ? -4.073 24.031 6.857 1.00 84.14 1518 MET B CA 1
ATOM 2541 C C . MET B 1 139 ? -4.525 24.065 8.310 1.00 98.21 1518 MET B C 1
ATOM 2542 O O . MET B 1 139 ? -4.751 23.017 8.933 1.00 95.65 1518 MET B O 1
ATOM 2547 N N . PRO B 1 140 ? -4.663 25.263 8.886 1.00 88.31 1519 PRO B N 1
ATOM 2548 C CA . PRO B 1 140 ? -4.940 25.364 10.330 1.00 93.39 1519 PRO B CA 1
ATOM 2549 C C . PRO B 1 140 ? -6.221 24.675 10.785 1.00 97.45 1519 PRO B C 1
ATOM 2550 O O . PRO B 1 140 ? -6.392 24.491 11.998 1.00 97.32 1519 PRO B O 1
ATOM 2554 N N . GLU B 1 141 ? -7.119 24.341 9.867 1.00 105.23 1520 GLU B N 1
ATOM 2555 C CA . GLU B 1 141 ? -8.349 23.589 10.218 1.00 110.85 1520 GLU B CA 1
ATOM 2556 C C . GLU B 1 141 ? -7.927 22.432 11.118 1.00 118.68 1520 GLU B C 1
ATOM 2557 O O . GLU B 1 141 ? -8.425 22.363 12.255 1.00 115.60 1520 GLU B O 1
ATOM 2563 N N . LEU B 1 142 ? -7.021 21.588 10.628 1.00 135.55 1521 LEU B N 1
ATOM 2564 C CA . LEU B 1 142 ? -6.519 20.436 11.407 1.00 142.29 1521 LEU B CA 1
ATOM 2565 C C . LEU B 1 142 ? -5.921 20.964 12.702 1.00 142.81 1521 LEU B C 1
ATOM 2566 O O . LEU B 1 142 ? -5.169 21.948 12.636 1.00 136.18 1521 LEU B O 1
ATOM 2571 N N . ALA B 1 143 ? -6.256 20.348 13.830 1.00 144.54 1522 ALA B N 1
ATOM 2572 C CA . ALA B 1 143 ? -5.714 20.716 15.134 1.00 127.27 1522 ALA B CA 1
ATOM 2573 C C . ALA B 1 143 ? -4.189 20.767 15.096 1.00 150.57 1522 ALA B C 1
ATOM 2574 O O . ALA B 1 143 ? -3.600 21.797 14.765 1.00 108.69 1522 ALA B O 1
ATOM 2576 N N . GLN B 1 315 ? -4.991 31.995 8.037 1.00 88.41 1694 GLN B N 1
ATOM 2577 C CA . GLN B 1 315 ? -5.239 32.398 6.657 1.00 85.17 1694 GLN B CA 1
ATOM 2578 C C . GLN B 1 315 ? -4.278 33.510 6.244 1.00 88.90 1694 GLN B C 1
ATOM 2579 O O . GLN B 1 315 ? -4.010 33.700 5.055 1.00 85.37 1694 GLN B O 1
ATOM 2585 N N . ARG B 1 316 ? -3.733 34.204 7.252 1.00 84.29 1695 ARG B N 1
ATOM 2586 C CA . ARG B 1 316 ? -2.726 35.269 7.033 1.00 74.73 1695 ARG B CA 1
ATOM 2587 C C . ARG B 1 316 ? -1.504 34.632 6.393 1.00 70.04 1695 ARG B C 1
ATOM 2588 O O . ARG B 1 316 ? -1.191 33.488 6.747 1.00 63.24 1695 ARG B O 1
ATOM 2596 N N . PHE B 1 317 ? -0.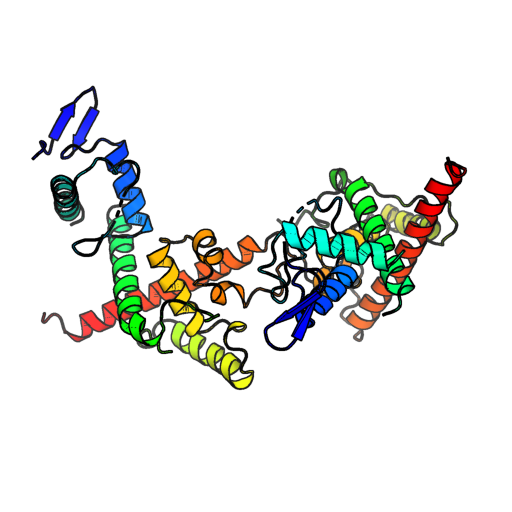840 35.335 5.486 1.00 65.61 1696 PHE B N 1
ATOM 2597 C CA . PHE B 1 317 ? 0.269 34.740 4.757 1.00 59.14 1696 PHE B CA 1
ATOM 2598 C C . PHE B 1 317 ? 1.122 35.826 4.125 1.00 53.48 1696 PHE B C 1
ATOM 2599 O O . PHE B 1 317 ? 0.625 36.891 3.752 1.00 59.16 1696 PHE B O 1
ATOM 2607 N N . MET B 1 318 ? 2.417 35.538 4.014 1.00 56.85 1697 MET B N 1
ATOM 2608 C CA . MET B 1 318 ? 3.367 36.421 3.350 1.00 60.92 1697 MET B CA 1
ATOM 2609 C C . MET B 1 318 ? 4.530 35.573 2.866 1.00 56.54 1697 MET B C 1
ATOM 2610 O O . MET B 1 318 ? 4.979 34.666 3.571 1.00 57.05 1697 MET B O 1
ATOM 2615 N N .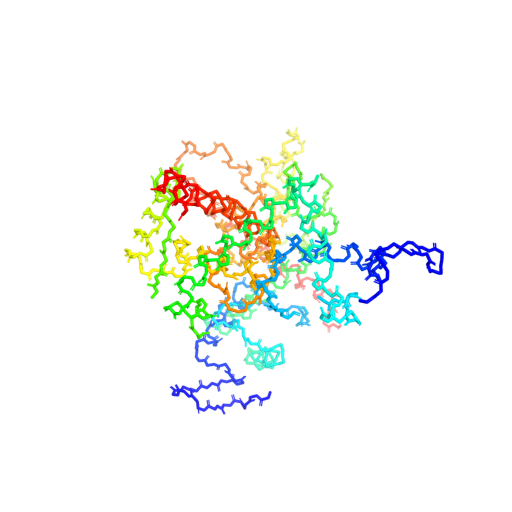 PHE B 1 319 ? 5.021 35.875 1.670 1.00 60.15 1698 PHE B N 1
ATOM 2616 C CA . PHE B 1 319 ? 6.128 35.113 1.110 1.00 51.66 1698 PHE B CA 1
ATOM 2617 C C . PHE B 1 319 ? 6.568 35.770 -0.184 1.00 56.82 1698 PHE B C 1
ATOM 2618 O O . PHE B 1 319 ? 5.743 36.288 -0.936 1.00 66.04 1698 PHE B O 1
ATOM 2626 N N . ASN B 1 320 ? 7.873 35.752 -0.425 1.00 58.22 1699 ASN B N 1
ATOM 2627 C CA . ASN B 1 320 ? 8.412 36.268 -1.672 1.00 59.20 1699 ASN B CA 1
ATOM 2628 C C . ASN B 1 320 ? 9.837 35.768 -1.831 1.00 58.37 1699 ASN B C 1
ATOM 2629 O O . ASN B 1 320 ? 10.501 35.402 -0.859 1.00 55.60 1699 ASN B O 1
ATOM 2634 N N . ILE B 1 321 ? 10.287 35.744 -3.084 1.00 59.92 1700 ILE B N 1
ATOM 2635 C CA . ILE B 1 321 ? 11.658 35.398 -3.445 1.00 63.37 1700 ILE B CA 1
ATOM 2636 C C . ILE B 1 321 ? 12.114 36.469 -4.425 1.00 62.12 1700 ILE B C 1
ATOM 2637 O O . ILE B 1 321 ? 11.583 36.555 -5.537 1.00 79.42 1700 ILE B O 1
ATOM 2642 N N . ALA B 1 322 ? 13.085 37.283 -4.019 1.00 64.68 1701 ALA B N 1
ATOM 2643 C CA . ALA B 1 322 ? 13.499 38.441 -4.816 1.00 67.73 1701 ALA B CA 1
ATOM 2644 C C . ALA B 1 322 ? 14.536 38.028 -5.862 1.00 71.54 1701 ALA B C 1
ATOM 2645 O O . ALA B 1 322 ? 15.707 38.415 -5.825 1.00 73.46 1701 ALA B O 1
ATOM 2647 N N . ASP B 1 323 ? 14.073 37.237 -6.829 1.00 61.09 1702 ASP B N 1
ATOM 2648 C CA . ASP B 1 323 ? 14.929 36.772 -7.913 1.00 68.69 1702 ASP B CA 1
ATOM 2649 C C . ASP B 1 323 ? 15.103 37.801 -9.022 1.00 68.90 1702 ASP B C 1
ATOM 2650 O O . ASP B 1 323 ? 15.738 37.497 -10.035 1.00 68.80 1702 ASP B O 1
ATOM 2655 N N . GLY B 1 324 ? 14.531 38.993 -8.873 1.00 68.38 1703 GLY B N 1
ATOM 2656 C CA . GLY B 1 324 ? 14.682 40.027 -9.875 1.00 74.74 1703 GLY B CA 1
ATOM 2657 C C . GLY B 1 324 ? 14.060 39.672 -11.208 1.00 72.02 1703 GLY B C 1
ATOM 2658 O O . GLY B 1 324 ? 14.290 40.355 -12.209 1.00 77.43 1703 GLY B O 1
ATOM 2659 N N . GLY B 1 325 ? 13.265 38.605 -11.235 1.00 66.89 1704 GLY B N 1
ATOM 2660 C CA . GLY B 1 325 ? 12.596 38.216 -12.456 1.00 72.03 1704 GLY B CA 1
ATOM 2661 C C . GLY B 1 325 ? 13.460 37.495 -13.459 1.00 72.67 1704 GLY B C 1
ATOM 2662 O O . GLY B 1 325 ? 13.141 37.503 -14.652 1.00 68.66 1704 GLY B O 1
ATOM 2663 N N . PHE B 1 326 ? 14.542 36.862 -13.018 1.00 73.70 1705 PHE B N 1
ATOM 2664 C CA . PHE B 1 326 ? 15.444 36.151 -13.912 1.00 78.45 1705 PHE B CA 1
ATOM 2665 C C . PHE B 1 326 ? 15.122 34.668 -14.026 1.00 80.11 1705 PHE B C 1
ATOM 2666 O O . PHE B 1 326 ? 15.771 33.966 -14.808 1.00 77.65 1705 PHE B O 1
ATOM 2674 N N . THR B 1 327 ? 14.153 34.178 -13.263 1.00 79.00 1706 THR B N 1
ATOM 2675 C CA . THR B 1 327 ? 13.576 32.860 -13.472 1.00 72.97 1706 THR B CA 1
ATOM 2676 C C . THR B 1 327 ? 12.082 33.014 -13.716 1.00 68.95 1706 THR B C 1
ATOM 2677 O O . THR B 1 327 ? 11.487 34.055 -13.427 1.00 74.51 1706 THR B O 1
ATOM 2681 N N . GLU B 1 328 ? 11.474 31.950 -14.237 1.00 72.20 1707 GLU B N 1
ATOM 2682 C CA . GLU B 1 328 ? 10.040 31.964 -14.496 1.00 72.13 1707 GLU B CA 1
ATOM 2683 C C . GLU B 1 328 ? 9.198 32.043 -13.225 1.00 71.42 1707 GLU B C 1
ATOM 2684 O O . GLU B 1 328 ? 7.966 32.020 -13.329 1.00 68.83 1707 GLU B O 1
ATOM 2690 N N . LEU B 1 329 ? 9.810 32.151 -12.041 1.00 67.97 1708 LEU B N 1
ATOM 2691 C CA . LEU B 1 329 ? 9.044 32.048 -10.803 1.00 68.53 1708 LEU B CA 1
ATOM 2692 C C . LEU B 1 329 ? 8.023 33.175 -10.685 1.00 61.82 1708 LEU B C 1
ATOM 2693 O O . LEU B 1 329 ? 6.822 32.931 -10.529 1.00 62.93 1708 LEU B O 1
ATOM 2698 N N . HIS B 1 330 ? 8.483 34.417 -10.636 1.00 70.53 1709 HIS B N 1
ATOM 2699 C CA . HIS B 1 330 ? 7.584 35.575 -10.422 1.00 59.23 1709 HIS B CA 1
ATOM 2700 C C . HIS B 1 330 ? 6.502 35.564 -11.488 1.00 60.11 1709 HIS B C 1
ATOM 2701 O O . HIS B 1 330 ? 5.408 36.071 -11.214 1.00 64.73 1709 HIS B O 1
ATOM 2708 N N . SER B 1 331 ? 6.792 35.005 -12.653 1.00 64.26 1710 SER B N 1
ATOM 2709 C CA . SER B 1 331 ? 5.836 34.935 -13.777 1.00 61.63 1710 SER B CA 1
ATOM 2710 C C . SER B 1 331 ? 4.777 33.892 -13.451 1.00 59.14 1710 SER B C 1
ATOM 2711 O O . SER B 1 331 ? 3.591 34.187 -13.624 1.00 65.48 1710 SER B O 1
ATOM 2714 N N . LEU B 1 332 ? 5.188 32.726 -12.964 1.00 65.10 1711 LEU B N 1
ATOM 2715 C CA . LEU B 1 332 ? 4.208 31.657 -12.665 1.00 65.42 1711 LEU B CA 1
ATOM 2716 C C . LEU B 1 332 ? 3.282 32.162 -11.562 1.00 60.91 1711 LEU B C 1
ATOM 2717 O O . LEU B 1 332 ? 2.070 31.957 -11.670 1.00 64.89 1711 LEU B O 1
ATOM 2722 N N . TRP B 1 333 ? 3.841 32.826 -10.557 1.00 57.28 1712 TRP B N 1
ATOM 2723 C CA . TRP B 1 333 ? 3.027 33.305 -9.446 1.00 60.50 1712 TRP B CA 1
ATOM 2724 C C . TRP B 1 333 ? 1.938 34.255 -9.931 1.00 60.96 1712 TRP B C 1
ATOM 2725 O O . TRP B 1 333 ? 0.795 34.190 -9.465 1.00 61.27 1712 TRP B O 1
ATOM 2736 N N . GLN B 1 334 ? 2.267 35.114 -10.884 1.00 63.28 1713 GLN B N 1
ATOM 2737 C CA . GLN B 1 334 ? 1.304 36.118 -11.392 1.00 63.60 1713 GLN B CA 1
ATOM 2738 C C . GLN B 1 334 ? 0.115 35.389 -12.001 1.00 59.58 1713 GLN B C 1
ATOM 2739 O O . GLN B 1 334 ? -1.013 35.818 -11.748 1.00 68.92 1713 GLN B O 1
ATOM 2745 N N . ASN B 1 335 ? 0.355 34.346 -12.792 1.00 58.96 1714 ASN B N 1
ATOM 2746 C CA . ASN B 1 335 ? -0.739 33.632 -13.442 1.00 67.11 1714 ASN B CA 1
ATOM 2747 C C . ASN B 1 335 ? -1.509 32.773 -12.446 1.00 60.36 1714 ASN B C 1
ATOM 2748 O O . ASN B 1 335 ? -2.739 32.679 -12.519 1.00 57.59 1714 ASN B O 1
ATOM 2753 N N . GLU B 1 336 ? -0.804 32.137 -11.509 1.00 59.27 1715 GLU B N 1
ATOM 2754 C CA . GLU B 1 336 ? -1.470 31.238 -10.573 1.00 57.97 1715 GLU B CA 1
ATOM 2755 C C . GLU B 1 336 ? -2.245 32.019 -9.520 1.00 62.23 1715 GLU B C 1
ATOM 2756 O O . GLU B 1 336 ? -3.384 31.662 -9.193 1.00 58.10 1715 GLU B O 1
ATOM 2762 N N . GLU B 1 337 ? -1.649 33.078 -8.969 1.00 61.77 1716 GLU B N 1
ATOM 2763 C CA . GLU B 1 337 ? -2.365 33.894 -7.995 1.00 57.86 1716 GLU B CA 1
ATOM 2764 C C . GLU B 1 337 ? -3.619 34.498 -8.615 1.00 59.86 1716 GLU B C 1
ATOM 2765 O O . GLU B 1 337 ? -4.682 34.521 -7.983 1.00 55.33 1716 GLU B O 1
ATOM 2771 N N . ARG B 1 338 ? -3.517 34.982 -9.855 1.00 53.24 1717 ARG B N 1
ATOM 2772 C CA . ARG B 1 338 ? -4.704 35.441 -10.568 1.00 55.09 1717 ARG B CA 1
ATOM 2773 C C . ARG B 1 338 ? -5.800 34.388 -10.509 1.00 60.85 1717 ARG B C 1
ATOM 2774 O O . ARG B 1 338 ? -6.950 34.682 -10.162 1.00 58.95 1717 ARG B O 1
ATOM 2782 N N . ALA B 1 339 ? -5.457 33.141 -10.843 1.00 60.03 1718 ALA B N 1
ATOM 2783 C CA . ALA B 1 339 ? -6.446 32.070 -10.818 1.00 55.89 1718 ALA B CA 1
ATOM 2784 C C . ALA B 1 339 ? -7.002 31.873 -9.414 1.00 55.45 1718 ALA B C 1
ATOM 2785 O O . ALA B 1 339 ? -8.219 31.880 -9.209 1.00 53.41 1718 ALA B O 1
ATOM 2787 N N . ALA B 1 340 ? -6.120 31.709 -8.427 1.00 62.03 1719 ALA B N 1
ATOM 2788 C CA . ALA B 1 340 ? -6.572 31.455 -7.064 1.00 54.94 1719 ALA B CA 1
ATOM 2789 C C . ALA B 1 340 ? -7.397 32.603 -6.502 1.00 59.59 1719 ALA B C 1
ATOM 2790 O O . ALA B 1 340 ? -8.091 32.416 -5.497 1.00 58.35 1719 ALA B O 1
ATOM 2792 N N . THR B 1 341 ? -7.315 33.774 -7.124 1.00 62.72 1720 THR B N 1
ATOM 2793 C CA . THR B 1 341 ? -8.060 34.972 -6.677 1.00 54.38 1720 THR B CA 1
ATOM 2794 C C . THR B 1 341 ? -9.480 34.946 -7.247 1.00 58.41 1720 THR B C 1
ATOM 2795 O O . THR B 1 341 ? -10.410 35.062 -6.444 1.00 67.63 1720 THR B O 1
ATOM 2799 N N . VAL B 1 342 ? -9.656 34.807 -8.564 1.00 56.86 1721 VAL B N 1
ATOM 2800 C CA . VAL B 1 342 ? -10.989 34.858 -9.161 1.00 60.19 1721 VAL B CA 1
ATOM 2801 C C . VAL B 1 342 ? -11.829 33.672 -8.702 1.00 62.80 1721 VAL B C 1
ATOM 2802 O O . VAL B 1 342 ? -13.022 33.816 -8.416 1.00 67.42 1721 VAL B O 1
ATOM 2806 N N . THR B 1 343 ? -11.210 32.499 -8.599 1.00 62.35 1722 THR B N 1
ATOM 2807 C CA . THR B 1 343 ? -11.895 31.246 -8.202 1.00 67.24 1722 THR B CA 1
ATOM 2808 C C . THR B 1 343 ? -12.085 31.190 -6.696 1.00 58.55 1722 THR B C 1
ATOM 2809 O O . THR B 1 343 ? -12.929 30.410 -6.250 1.00 61.94 1722 THR B O 1
ATOM 2813 N N . LYS B 1 344 ? -11.276 31.926 -5.950 1.00 59.59 1723 LYS B N 1
ATOM 2814 C CA . LYS B 1 344 ? -11.353 31.944 -4.476 1.00 64.40 1723 LYS B CA 1
ATOM 2815 C C . LYS B 1 344 ? -11.013 30.551 -3.959 1.00 66.39 1723 LYS B C 1
ATOM 2816 O O . LYS B 1 344 ? -11.390 30.251 -2.819 1.00 68.62 1723 LYS B O 1
ATOM 2822 N N . LYS B 1 345 ? -10.315 29.735 -4.754 1.00 69.80 1724 LYS B N 1
ATOM 2823 C CA . LYS B 1 345 ? -9.901 28.390 -4.353 1.00 68.23 1724 LYS B CA 1
ATOM 2824 C C . LYS B 1 345 ? -8.430 28.451 -3.943 1.00 66.00 1724 LYS B C 1
ATOM 2825 O O . LYS B 1 345 ? -7.523 28.087 -4.694 1.00 58.61 1724 LYS B O 1
ATOM 2831 N N . THR B 1 346 ? -8.202 28.907 -2.711 1.00 67.84 1725 THR B N 1
ATOM 2832 C CA . THR B 1 346 ? -6.845 29.209 -2.269 1.00 68.95 1725 THR B CA 1
ATOM 2833 C C . THR B 1 346 ? -6.003 27.946 -2.139 1.00 65.14 1725 THR B C 1
ATOM 2834 O O . THR B 1 346 ? -4.854 27.904 -2.592 1.00 59.92 1725 THR B O 1
ATOM 2838 N N . TYR B 1 347 ? -6.556 26.900 -1.522 1.00 64.65 1726 TYR B N 1
ATOM 2839 C CA . TYR B 1 347 ? -5.766 25.707 -1.256 1.00 58.26 1726 TYR B CA 1
ATOM 2840 C C . TYR B 1 347 ? -5.650 24.796 -2.477 1.00 63.35 1726 TYR B C 1
ATOM 2841 O O . TYR B 1 347 ? -4.661 24.067 -2.604 1.00 59.79 1726 TYR B O 1
ATOM 2850 N N . GLU B 1 348 ? -6.646 24.803 -3.360 1.00 67.18 1727 GLU B N 1
ATOM 2851 C CA . GLU B 1 348 ? -6.739 23.807 -4.460 1.00 62.78 1727 GLU B CA 1
ATOM 2852 C C . GLU B 1 348 ? -5.972 24.207 -5.715 1.00 55.56 1727 GLU B C 1
ATOM 2853 O O . GLU B 1 348 ? -5.901 23.374 -6.624 1.00 52.77 1727 GLU B O 1
ATOM 2859 N N . ILE B 1 349 ? -5.427 25.415 -5.774 1.00 50.53 1728 ILE B N 1
ATOM 2860 C CA . ILE B 1 349 ? -4.681 25.888 -6.937 1.00 52.21 1728 ILE B CA 1
ATOM 2861 C C . ILE B 1 349 ? -3.263 26.187 -6.466 1.00 52.21 1728 ILE B C 1
ATOM 2862 O O . ILE B 1 349 ? -3.047 27.128 -5.692 1.00 54.94 1728 ILE B O 1
ATOM 2867 N N . TRP B 1 350 ? -2.293 25.420 -6.965 1.00 47.47 1729 TRP B N 1
ATOM 2868 C CA . TRP B 1 350 ? -0.887 25.582 -6.511 1.00 51.74 1729 TRP B CA 1
ATOM 2869 C C . TRP B 1 350 ? -0.375 26.966 -6.869 1.00 49.22 1729 TRP B C 1
ATOM 2870 O O . TRP B 1 350 ? -0.489 27.360 -8.028 1.00 58.94 1729 TRP B O 1
ATOM 2881 N N . HIS B 1 351 ? 0.193 27.643 -5.885 1.00 38.64 1730 HIS B N 1
ATOM 2882 C CA . HIS B 1 351 ? 0.716 29.000 -6.116 1.00 46.47 1730 HIS B CA 1
ATOM 2883 C C . HIS B 1 351 ? 1.714 29.329 -5.028 1.00 51.88 1730 HIS B C 1
ATOM 2884 O O . HIS B 1 351 ? 2.074 28.435 -4.266 1.00 53.38 1730 HIS B O 1
ATOM 2891 N N . ARG B 1 352 ? 2.117 30.588 -4.941 1.00 30.00 1731 ARG B N 1
ATOM 2892 C CA . ARG B 1 352 ? 3.159 31.005 -3.972 1.00 30.00 1731 ARG B CA 1
ATOM 2893 C C . ARG B 1 352 ? 2.912 30.354 -2.608 1.00 30.00 1731 ARG B C 1
ATOM 2894 O O . ARG B 1 352 ? 3.865 29.790 -2.056 1.00 30.00 1731 ARG B O 1
ATOM 2902 N N . ARG B 1 353 ? 1.686 30.419 -2.093 1.00 46.87 1732 ARG B N 1
ATOM 2903 C CA . ARG B 1 353 ? 1.353 29.787 -0.796 1.00 51.89 1732 ARG B CA 1
ATOM 2904 C C . ARG B 1 353 ? 1.920 28.366 -0.733 1.00 49.58 1732 ARG B C 1
ATOM 2905 O O . ARG B 1 353 ? 2.660 28.076 0.185 1.00 50.30 1732 ARG B O 1
ATOM 2913 N N . HIS B 1 354 ? 1.616 27.520 -1.706 1.00 48.68 1733 HIS B N 1
ATOM 2914 C CA . HIS B 1 354 ? 2.095 26.118 -1.660 1.00 54.72 1733 HIS B CA 1
ATOM 2915 C C . HIS B 1 354 ? 3.613 26.045 -1.763 1.00 53.57 1733 HIS B C 1
ATOM 2916 O O . HIS B 1 354 ? 4.171 25.110 -1.223 1.00 52.57 1733 HIS B O 1
ATOM 2923 N N . ASP B 1 355 ? 4.236 26.974 -2.476 1.00 49.12 1734 ASP B N 1
ATOM 2924 C CA . ASP B 1 355 ? 5.687 26.963 -2.612 1.00 52.23 1734 ASP B CA 1
ATOM 2925 C C . ASP B 1 355 ? 6.370 27.218 -1.274 1.00 52.06 1734 ASP B C 1
ATOM 2926 O O . ASP B 1 355 ? 7.426 26.643 -0.991 1.00 57.28 1734 ASP B O 1
ATOM 2931 N N . TYR B 1 356 ? 5.783 28.071 -0.428 1.00 53.49 1735 TYR B N 1
ATOM 2932 C CA . TYR B 1 356 ? 6.382 28.289 0.884 1.00 59.20 1735 TYR B CA 1
ATOM 2933 C C . TYR B 1 356 ? 6.357 27.007 1.706 1.00 48.66 1735 TYR B C 1
ATOM 2934 O O . TYR B 1 356 ? 7.373 26.599 2.279 1.00 54.62 1735 TYR B O 1
ATOM 2943 N N . TRP B 1 357 ? 5.197 26.356 1.774 1.00 50.80 1736 TRP B N 1
ATOM 2944 C CA . TRP B 1 357 ? 5.067 25.183 2.629 1.00 52.19 1736 TRP B CA 1
ATOM 2945 C C . TRP B 1 357 ? 5.943 24.043 2.139 1.00 58.75 1736 TRP B C 1
ATOM 2946 O O . TRP B 1 357 ? 6.496 23.293 2.954 1.00 54.40 1736 TRP B O 1
ATOM 2957 N N . LEU B 1 358 ? 6.120 23.940 0.828 1.00 56.99 1737 LEU B N 1
ATOM 2958 C CA . LEU B 1 358 ? 7.034 22.905 0.296 1.00 43.99 1737 LEU B CA 1
ATOM 2959 C C . LEU B 1 358 ? 8.406 23.139 0.913 1.00 48.14 1737 LEU B C 1
ATOM 2960 O O . LEU B 1 358 ? 8.997 22.183 1.418 1.00 48.46 1737 LEU B O 1
ATOM 2965 N N . LEU B 1 359 ? 8.875 24.382 0.876 1.00 52.24 1738 LEU B N 1
ATOM 2966 C CA . LEU B 1 359 ? 10.170 24.686 1.474 1.00 50.85 1738 LEU B CA 1
ATOM 2967 C C . LEU B 1 359 ? 10.173 24.354 2.960 1.00 51.84 1738 LEU B C 1
ATOM 2968 O O . LEU B 1 359 ? 11.152 23.808 3.480 1.00 59.43 1738 LEU B O 1
ATOM 2973 N N . ALA B 1 360 ? 9.083 24.668 3.663 1.00 55.05 1739 ALA B N 1
ATOM 2974 C CA . ALA B 1 360 ? 9.033 24.401 5.096 1.00 50.60 1739 ALA B CA 1
ATOM 2975 C C . ALA B 1 360 ? 9.143 22.911 5.384 1.00 48.87 1739 ALA B C 1
ATOM 2976 O O . ALA B 1 360 ? 9.742 22.508 6.387 1.00 63.71 1739 ALA B O 1
ATOM 2978 N N . GLY B 1 361 ? 8.568 22.075 4.522 1.00 49.50 1740 GLY B N 1
ATOM 2979 C CA . GLY B 1 361 ? 8.705 20.642 4.712 1.00 53.71 1740 GLY B CA 1
ATOM 2980 C C . GLY B 1 361 ? 10.126 20.175 4.476 1.00 58.99 1740 GLY B C 1
ATOM 2981 O O . GLY B 1 361 ? 10.656 19.360 5.235 1.00 60.10 1740 GLY B O 1
ATOM 2982 N N . ILE B 1 362 ? 10.783 20.712 3.450 1.00 49.99 1741 ILE B N 1
ATOM 2983 C CA . ILE B 1 362 ? 12.169 20.315 3.083 1.00 51.00 1741 ILE B CA 1
ATOM 2984 C C . ILE B 1 362 ? 13.108 20.606 4.254 1.00 57.35 1741 ILE B C 1
ATOM 2985 O O . ILE B 1 362 ? 14.086 19.879 4.405 1.00 56.79 1741 ILE B O 1
ATOM 2990 N N . ILE B 1 363 ? 12.879 21.678 5.000 1.00 58.32 1742 ILE B N 1
ATOM 2991 C CA . ILE B 1 363 ? 13.699 22.014 6.196 1.00 58.61 1742 ILE B CA 1
ATOM 2992 C C . ILE B 1 363 ? 13.281 21.091 7.338 1.00 63.86 1742 ILE B C 1
ATOM 2993 O O . ILE B 1 363 ? 14.160 20.715 8.123 1.00 64.20 1742 ILE B O 1
ATOM 2998 N N . ASN B 1 364 ? 12.023 20.674 7.404 1.00 64.66 1743 ASN B N 1
ATOM 2999 C CA . ASN B 1 364 ? 11.586 19.851 8.559 1.00 66.79 1743 ASN B CA 1
ATOM 3000 C C . ASN B 1 364 ? 11.899 18.376 8.313 1.00 66.91 1743 ASN B C 1
ATOM 3001 O O . ASN B 1 364 ? 12.229 17.688 9.288 1.00 71.03 1743 ASN B O 1
ATOM 3006 N N . HIS B 1 365 ? 11.814 17.912 7.066 1.00 63.61 1744 HIS B N 1
ATOM 3007 C CA . HIS B 1 365 ? 11.979 16.462 6.788 1.00 58.79 1744 HIS B CA 1
ATOM 3008 C C . HIS B 1 365 ? 13.271 16.159 6.020 1.00 61.13 1744 HIS B C 1
ATOM 3009 O O . HIS B 1 365 ? 13.780 15.047 6.174 1.00 64.64 1744 HIS B O 1
ATOM 3016 N N . GLY B 1 366 ? 13.763 17.091 5.209 1.00 59.97 1745 GLY B N 1
ATOM 3017 C CA . GLY B 1 366 ? 14.982 16.817 4.479 1.00 66.74 1745 GLY B CA 1
ATOM 3018 C C . GLY B 1 366 ? 14.891 17.046 2.984 1.00 65.25 1745 GLY B C 1
ATOM 3019 O O . GLY B 1 366 ? 13.798 17.109 2.414 1.00 68.90 1745 GLY B O 1
ATOM 3020 N N . TYR B 1 367 ? 16.051 17.152 2.341 1.00 67.54 1746 TYR B N 1
ATOM 3021 C CA . TYR B 1 367 ? 16.119 17.459 0.919 1.00 62.72 1746 TYR B CA 1
ATOM 3022 C C . TYR B 1 367 ? 15.399 16.398 0.093 1.00 68.41 1746 TYR B C 1
ATOM 3023 O O . TYR B 1 367 ? 15.727 15.209 0.161 1.00 66.56 1746 TYR B O 1
ATOM 3032 N N . ALA B 1 368 ? 14.416 16.838 -0.691 1.00 62.38 1747 ALA B N 1
ATOM 3033 C CA . ALA B 1 368 ? 13.729 15.980 -1.652 1.00 66.26 1747 ALA B CA 1
ATOM 3034 C C . ALA B 1 368 ? 13.031 14.802 -0.977 1.00 66.07 1747 ALA B C 1
ATOM 3035 O O . ALA B 1 368 ? 12.853 13.743 -1.587 1.00 66.17 1747 ALA B O 1
ATOM 3037 N N . ARG B 1 369 ? 12.617 14.973 0.278 1.00 58.55 1748 ARG B N 1
ATOM 3038 C CA . ARG B 1 369 ? 11.959 13.896 1.020 1.00 62.42 1748 ARG B CA 1
ATOM 3039 C C . ARG B 1 369 ? 10.443 13.997 0.834 1.00 66.40 1748 ARG B C 1
ATOM 3040 O O . ARG B 1 369 ? 9.673 14.234 1.767 1.00 62.65 1748 ARG B O 1
ATOM 3048 N N . TRP B 1 370 ? 10.020 13.775 -0.412 1.00 64.76 1749 TRP B N 1
ATOM 3049 C CA . TRP B 1 370 ? 8.631 14.028 -0.780 1.00 59.53 1749 TRP B CA 1
ATOM 3050 C C . TRP B 1 370 ? 7.672 13.173 0.039 1.00 63.96 1749 TRP B C 1
ATOM 3051 O O . TRP B 1 370 ? 6.672 13.674 0.566 1.00 62.38 1749 TRP B O 1
ATOM 3062 N N . GLN B 1 371 ? 7.951 11.872 0.147 1.00 70.99 1750 GLN B N 1
ATOM 3063 C CA . GLN B 1 371 ? 7.027 10.984 0.842 1.00 67.71 1750 GLN B CA 1
ATOM 3064 C C . GLN B 1 371 ? 6.802 11.442 2.278 1.00 78.73 1750 GLN B C 1
ATOM 3065 O O . GLN B 1 371 ? 5.661 11.531 2.746 1.00 71.11 1750 GLN B O 1
ATOM 3071 N N . ASP B 1 372 ? 7.887 11.750 2.995 1.00 83.19 1751 ASP B N 1
ATOM 3072 C CA . ASP B 1 372 ? 7.749 12.206 4.374 1.00 77.58 1751 ASP B CA 1
ATOM 3073 C C . ASP B 1 372 ? 6.974 13.514 4.449 1.00 76.39 1751 ASP B C 1
ATOM 3074 O O . ASP B 1 372 ? 6.169 13.716 5.367 1.00 80.22 1751 ASP B O 1
ATOM 3079 N N . ILE B 1 373 ? 7.202 14.418 3.498 1.00 63.59 1752 ILE B N 1
ATOM 3080 C CA . ILE B 1 373 ? 6.496 15.694 3.522 1.00 64.67 1752 ILE B CA 1
ATOM 3081 C C . ILE B 1 373 ? 5.005 15.479 3.292 1.00 62.94 1752 ILE B C 1
ATOM 3082 O O . ILE B 1 373 ? 4.165 16.067 3.982 1.00 60.54 1752 ILE B O 1
ATOM 3087 N N . GLN B 1 374 ? 4.650 14.623 2.329 1.00 66.06 1753 GLN B N 1
ATOM 3088 C CA . GLN B 1 374 ? 3.245 14.452 1.973 1.00 68.54 1753 GLN B CA 1
ATOM 3089 C C . GLN B 1 374 ? 2.451 13.838 3.123 1.00 71.54 1753 GLN B C 1
ATOM 3090 O O . GLN B 1 374 ? 1.282 14.185 3.332 1.00 72.82 1753 GLN B O 1
ATOM 3096 N N . ASN B 1 375 ? 3.063 12.925 3.872 1.00 72.22 1754 ASN B N 1
ATOM 3097 C CA . ASN B 1 375 ? 2.361 12.256 4.962 1.00 71.45 1754 ASN B CA 1
ATOM 3098 C C . ASN B 1 375 ? 2.321 13.083 6.240 1.00 67.17 1754 ASN B C 1
ATOM 3099 O O . ASN B 1 375 ? 1.633 12.692 7.188 1.00 68.21 1754 ASN B O 1
ATOM 3104 N N . ASP B 1 376 ? 3.028 14.202 6.290 1.00 68.21 1755 ASP B N 1
ATOM 3105 C CA . ASP B 1 376 ? 2.941 15.090 7.442 1.00 66.69 1755 ASP B CA 1
ATOM 3106 C C . ASP B 1 376 ? 1.686 15.944 7.327 1.00 63.42 1755 ASP B C 1
ATOM 3107 O O . ASP B 1 376 ? 1.551 16.697 6.355 1.00 61.06 1755 ASP B O 1
ATOM 3112 N N . PRO B 1 377 ? 0.744 15.849 8.271 1.00 59.26 1756 PRO B N 1
ATOM 3113 C CA . PRO B 1 377 ? -0.466 16.681 8.170 1.00 61.84 1756 PRO B CA 1
ATOM 3114 C C . PRO B 1 377 ? -0.170 18.160 7.992 1.00 62.93 1756 PRO B C 1
ATOM 3115 O O . PRO B 1 377 ? -0.899 18.856 7.272 1.00 60.05 1756 PRO B O 1
ATOM 3119 N N . ARG B 1 378 ? 0.889 18.655 8.629 1.00 59.76 1757 ARG B N 1
ATOM 3120 C CA . ARG B 1 378 ? 1.175 20.084 8.594 1.00 69.50 1757 ARG B CA 1
ATOM 3121 C C . ARG B 1 378 ? 1.349 20.614 7.178 1.00 59.75 1757 ARG B C 1
ATOM 3122 O O . ARG B 1 378 ? 1.214 21.822 6.962 1.00 59.93 1757 ARG B O 1
ATOM 3130 N N . TYR B 1 379 ? 1.626 19.744 6.209 1.00 58.10 1758 TYR B N 1
ATOM 3131 C CA . TYR B 1 379 ? 1.834 20.155 4.826 1.00 60.55 1758 TYR B CA 1
ATOM 3132 C C . TYR B 1 379 ? 0.756 19.609 3.903 1.00 60.33 1758 TYR B C 1
ATOM 3133 O O . TYR B 1 379 ? 0.979 19.480 2.694 1.00 55.43 1758 TYR B O 1
ATOM 3142 N N . ALA B 1 380 ? -0.423 19.313 4.457 1.00 56.32 1759 ALA B N 1
ATOM 3143 C CA . ALA B 1 380 ? -1.516 18.767 3.667 1.00 55.76 1759 ALA B CA 1
ATOM 3144 C C . ALA B 1 380 ? -1.909 19.676 2.514 1.00 50.52 1759 ALA B C 1
ATOM 3145 O O . ALA B 1 380 ? -2.499 19.197 1.539 1.00 57.25 1759 ALA B O 1
ATOM 3147 N N . ILE B 1 381 ? -1.601 20.970 2.596 1.00 53.71 1760 ILE B N 1
ATOM 3148 C CA . ILE B 1 381 ? -1.938 21.865 1.495 1.00 56.68 1760 ILE B CA 1
ATOM 3149 C C . ILE B 1 381 ? -1.269 21.410 0.208 1.00 54.07 1760 ILE B C 1
ATOM 3150 O O . ILE B 1 381 ? -1.785 21.647 -0.889 1.00 50.69 1760 ILE B O 1
ATOM 3155 N N . LEU B 1 382 ? -0.108 20.760 0.311 1.00 50.79 1761 LEU B N 1
ATOM 3156 C CA . LEU B 1 382 ? 0.577 20.311 -0.894 1.00 53.58 1761 LEU B CA 1
ATOM 3157 C C . LEU B 1 382 ? -0.185 19.192 -1.587 1.00 53.51 1761 LEU B C 1
ATOM 3158 O O . LEU B 1 382 ? -0.060 19.025 -2.805 1.00 58.12 1761 LEU B O 1
ATOM 3163 N N . ASN B 1 383 ? -0.967 18.414 -0.836 1.00 54.49 1762 ASN B N 1
ATOM 3164 C CA . ASN B 1 383 ? -1.811 17.391 -1.433 1.00 54.26 1762 ASN B CA 1
ATOM 3165 C C . ASN B 1 383 ? -3.125 17.943 -1.972 1.00 57.45 1762 ASN B C 1
ATOM 3166 O O . ASN B 1 383 ? -3.840 17.218 -2.669 1.00 56.73 1762 ASN B O 1
ATOM 3171 N N . GLU B 1 384 ? -3.453 19.204 -1.678 1.00 52.72 1763 GLU B N 1
ATOM 3172 C CA . GLU B 1 384 ? -4.756 19.728 -2.077 1.00 58.81 1763 GLU B CA 1
ATOM 3173 C C . GLU B 1 384 ? -4.884 19.872 -3.589 1.00 58.93 1763 GLU B C 1
ATOM 3174 O O . GLU B 1 384 ? -5.929 19.486 -4.137 1.00 63.28 1763 GLU B O 1
ATOM 3180 N N . PRO B 1 385 ? -3.905 20.420 -4.317 1.00 54.06 1764 PRO B N 1
ATOM 3181 C CA . PRO B 1 385 ? -4.108 20.648 -5.756 1.00 56.50 1764 PRO B CA 1
ATOM 3182 C C . PRO B 1 385 ? -4.219 19.382 -6.586 1.00 64.83 1764 PRO B C 1
ATOM 3183 O O . PRO B 1 385 ? -4.482 19.480 -7.790 1.00 60.15 1764 PRO B O 1
ATOM 3187 N N . PHE B 1 386 ? -4.035 18.204 -5.988 1.00 67.81 1765 PHE B N 1
ATOM 3188 C CA . PHE B 1 386 ? -4.049 16.951 -6.724 1.00 68.06 1765 PHE B CA 1
ATOM 3189 C C . PHE B 1 386 ? -5.180 16.020 -6.315 1.00 73.87 1765 PHE B C 1
ATOM 3190 O O . PHE B 1 386 ? -5.261 14.901 -6.840 1.00 70.60 1765 PHE B O 1
ATOM 3198 N N . LYS B 1 387 ? -5.994 16.434 -5.353 1.00 71.60 1766 LYS B N 1
ATOM 3199 C CA . LYS B 1 387 ? -7.038 15.543 -4.809 1.00 62.77 1766 LYS B CA 1
ATOM 3200 C C . LYS B 1 387 ? -7.998 15.077 -5.896 1.00 77.80 1766 LYS B C 1
ATOM 3201 O O . LYS B 1 387 ? -8.758 14.158 -5.621 1.00 87.83 1766 LYS B O 1
ATOM 3207 N N . GLY B 1 388 ? -7.951 15.656 -7.088 1.00 80.81 1767 GLY B N 1
ATOM 3208 C CA . GLY B 1 388 ? -8.912 15.227 -8.121 1.00 75.13 1767 GLY B CA 1
ATOM 3209 C C . GLY B 1 388 ? -8.244 14.460 -9.238 1.00 82.60 1767 GLY B C 1
ATOM 3210 O O . GLY B 1 388 ? -8.864 14.288 -10.277 1.00 81.73 1767 GLY B O 1
ATOM 3211 N N . GLU B 1 389 ? -7.020 13.991 -9.005 1.00 89.58 1768 GLU B N 1
ATOM 3212 C CA . GLU B 1 389 ? -6.239 13.278 -10.044 1.00 91.66 1768 GLU B CA 1
ATOM 3213 C C . GLU B 1 389 ? -5.952 11.862 -9.553 1.00 87.70 1768 GLU B C 1
ATOM 3214 O O . GLU B 1 389 ? -5.030 11.229 -10.083 1.00 87.42 1768 GLU B O 1
ATOM 3220 N N . MET B 1 390 ? -6.716 11.395 -8.569 1.00 94.95 1769 MET B N 1
ATOM 3221 C CA . MET B 1 390 ? -6.454 10.062 -7.984 1.00 90.15 1769 MET B CA 1
ATOM 3222 C C . MET B 1 390 ? -7.045 8.984 -8.888 1.00 103.84 1769 MET B C 1
ATOM 3223 O O . MET B 1 390 ? -6.546 7.860 -8.852 1.00 99.04 1769 MET B O 1
ATOM 3228 N N . ASN B 1 391 ? -8.065 9.340 -9.666 1.00 121.87 1770 ASN B N 1
ATOM 3229 C CA . ASN B 1 391 ? -8.731 8.408 -10.605 1.00 122.31 1770 ASN B CA 1
ATOM 3230 C C . ASN B 1 391 ? -7.936 8.241 -11.886 1.00 117.91 1770 ASN B C 1
ATOM 3231 O O . ASN B 1 391 ? -8.498 7.683 -12.839 1.00 117.67 1770 ASN B O 1
ATOM 3236 N N . ARG B 1 392 ? -6.692 8.719 -11.912 1.00 110.93 1771 ARG B N 1
ATOM 3237 C CA . ARG B 1 392 ? -5.923 8.719 -13.184 1.00 113.79 1771 ARG B CA 1
ATOM 3238 C C . ARG B 1 392 ? -4.818 7.667 -13.198 1.00 115.91 1771 ARG B C 1
ATOM 3239 O O . ARG B 1 392 ? -4.267 7.437 -14.281 1.00 133.76 1771 ARG B O 1
ATOM 3247 N N . GLY B 1 393 ? -4.486 7.062 -12.065 1.00 107.42 1772 GLY B N 1
ATOM 3248 C CA . GLY B 1 393 ? -3.349 6.121 -12.084 1.00 94.70 1772 GLY B CA 1
ATOM 3249 C C . GLY B 1 393 ? -2.055 6.878 -12.320 1.00 107.68 1772 GLY B C 1
ATOM 3250 O O . GLY B 1 393 ? -2.121 8.094 -12.592 1.00 119.93 1772 GLY B O 1
ATOM 3251 N N . ASN B 1 394 ? -0.891 6.250 -12.153 1.00 113.86 1773 ASN B N 1
ATOM 3252 C CA . ASN B 1 394 ? 0.401 6.994 -12.257 1.00 117.11 1773 ASN B CA 1
ATOM 3253 C C . ASN B 1 394 ? 0.256 8.365 -11.597 1.00 102.66 1773 ASN B C 1
ATOM 3254 O O . ASN B 1 394 ? 0.910 9.304 -12.056 1.00 102.33 1773 ASN B O 1
ATOM 3259 N N . PHE B 1 395 ? -0.521 8.451 -10.521 1.00 100.05 1774 PHE B N 1
ATOM 3260 C CA . PHE B 1 395 ? -0.815 9.748 -9.877 1.00 71.79 1774 PHE B CA 1
ATOM 3261 C C . PHE B 1 395 ? 0.366 10.148 -9.025 1.00 84.74 1774 PHE B C 1
ATOM 3262 O O . PHE B 1 395 ? 0.817 11.287 -9.152 1.00 84.54 1774 PHE B O 1
ATOM 3270 N N . LEU B 1 396 ? 0.848 9.295 -8.131 1.00 85.44 1775 LEU B N 1
ATOM 3271 C CA . LEU B 1 396 ? 1.956 9.788 -7.273 1.00 84.20 1775 LEU B CA 1
ATOM 3272 C C . LEU B 1 396 ? 3.188 9.998 -8.149 1.00 76.31 1775 LEU B C 1
ATOM 3273 O O . LEU B 1 396 ? 4.064 10.772 -7.752 1.00 67.99 1775 LEU B O 1
ATOM 3278 N N . GLU B 1 397 ? 3.229 9.344 -9.307 1.00 84.78 1776 GLU B N 1
ATOM 3279 C CA . GLU B 1 397 ? 4.370 9.560 -10.224 1.00 81.49 1776 GLU B CA 1
ATOM 3280 C C . GLU B 1 397 ? 4.260 10.980 -10.745 1.00 79.27 1776 GLU B C 1
ATOM 3281 O O . GLU B 1 397 ? 5.222 11.693 -10.643 1.00 87.26 1776 GLU B O 1
ATOM 3287 N N . ILE B 1 398 ? 3.120 11.347 -11.310 1.00 88.13 1777 ILE B N 1
ATOM 3288 C CA . ILE B 1 398 ? 2.884 12.721 -11.818 1.00 75.70 1777 ILE B CA 1
ATOM 3289 C C . ILE B 1 398 ? 3.129 13.688 -10.668 1.00 71.20 1777 ILE B C 1
ATOM 3290 O O . ILE B 1 398 ? 3.777 14.708 -10.907 1.00 68.61 1777 ILE B O 1
ATOM 3295 N N . LYS B 1 399 ? 2.637 13.379 -9.469 1.00 71.47 1778 LYS B N 1
ATOM 3296 C CA . LYS B 1 399 ? 2.715 14.305 -8.345 1.00 67.09 1778 LYS B CA 1
ATOM 3297 C C . LYS B 1 399 ? 4.162 14.553 -7.934 1.00 62.91 1778 LYS B C 1
ATOM 3298 O O . LYS B 1 399 ? 4.572 15.698 -7.725 1.00 55.26 1778 LYS B O 1
ATOM 3304 N N . ASN B 1 400 ? 4.951 13.484 -7.813 1.00 68.23 1779 ASN B N 1
ATOM 3305 C CA . ASN B 1 400 ? 6.315 13.634 -7.320 1.00 60.92 1779 ASN B CA 1
ATOM 3306 C C . ASN B 1 400 ? 7.194 14.350 -8.335 1.00 58.33 1779 ASN B C 1
ATOM 3307 O O . ASN B 1 400 ? 8.047 15.164 -7.959 1.00 55.90 1779 ASN B O 1
ATOM 3312 N N . LYS B 1 401 ? 6.937 14.100 -9.611 1.00 59.16 1780 LYS B N 1
ATOM 3313 C CA . LYS B 1 401 ? 7.716 14.717 -10.704 1.00 63.25 1780 LYS B CA 1
ATOM 3314 C C . LYS B 1 401 ? 7.412 16.209 -10.752 1.00 58.75 1780 LYS B C 1
ATOM 3315 O O . LYS B 1 401 ? 8.287 16.947 -11.197 1.00 58.00 1780 LYS B O 1
ATOM 3321 N N . PHE B 1 402 ? 6.199 16.623 -10.390 1.00 59.03 1781 PHE B N 1
ATOM 3322 C CA . PHE B 1 402 ? 5.849 18.038 -10.326 1.00 61.47 1781 PHE B CA 1
ATOM 3323 C C . PHE B 1 402 ? 6.567 18.719 -9.169 1.00 53.72 1781 PHE B C 1
ATOM 3324 O O . PHE B 1 402 ? 7.102 19.824 -9.319 1.00 51.74 1781 PHE B O 1
ATOM 3332 N N . LEU B 1 403 ? 6.596 18.058 -8.015 1.00 53.27 1782 LEU B N 1
ATOM 3333 C CA . LEU B 1 403 ? 7.237 18.597 -6.793 1.00 54.98 1782 LEU B CA 1
ATOM 3334 C C . LEU B 1 403 ? 8.741 18.692 -7.011 1.00 60.90 1782 LEU B C 1
ATOM 3335 O O . LEU B 1 403 ? 9.309 19.626 -6.490 1.00 52.11 1782 LEU B O 1
ATOM 3340 N N . ALA B 1 404 ? 9.377 17.692 -7.610 1.00 60.70 1783 ALA B N 1
ATOM 3341 C CA . ALA B 1 404 ? 10.782 17.751 -7.993 1.00 58.31 1783 ALA B CA 1
ATOM 3342 C C . ALA B 1 404 ? 11.033 18.899 -8.959 1.00 61.02 1783 ALA B C 1
ATOM 3343 O O . ALA B 1 404 ? 12.041 19.610 -8.850 1.00 62.01 1783 ALA B O 1
ATOM 3345 N N . ARG B 1 405 ? 10.108 19.098 -9.890 1.00 59.05 1784 ARG B N 1
ATOM 3346 C CA . ARG B 1 405 ? 10.223 20.173 -10.901 1.00 59.30 1784 ARG B CA 1
ATOM 3347 C C . ARG B 1 405 ? 10.122 21.521 -10.197 1.00 63.82 1784 ARG B C 1
ATOM 3348 O O . ARG B 1 405 ? 10.966 22.382 -10.477 1.00 63.36 1784 ARG B O 1
ATOM 3356 N N . ARG B 1 406 ? 9.125 21.708 -9.334 1.00 58.88 1785 ARG B N 1
ATOM 3357 C CA . ARG B 1 406 ? 8.928 22.987 -8.659 1.00 51.91 1785 ARG B CA 1
ATOM 3358 C C . ARG B 1 406 ? 10.078 23.286 -7.706 1.00 59.14 1785 ARG B C 1
ATOM 3359 O O . ARG B 1 406 ? 10.538 24.433 -7.620 1.00 52.02 1785 ARG B O 1
ATOM 3367 N N . PHE B 1 407 ? 10.552 22.273 -6.979 1.00 58.31 1786 PHE B N 1
ATOM 3368 C CA . PHE B 1 407 ? 11.668 22.480 -6.062 1.00 54.56 1786 PHE B CA 1
ATOM 3369 C C . PHE B 1 407 ? 12.894 22.992 -6.805 1.00 62.10 1786 PHE B C 1
ATOM 3370 O O . PHE B 1 407 ? 13.608 23.872 -6.308 1.00 66.33 1786 PHE B O 1
ATOM 3378 N N . LYS B 1 408 ? 13.135 22.464 -7.998 1.00 59.99 1787 LYS B N 1
ATOM 3379 C CA . LYS B 1 408 ? 14.289 22.890 -8.820 1.00 72.84 1787 LYS B CA 1
ATOM 3380 C C . LYS B 1 408 ? 14.196 24.390 -9.082 1.00 69.52 1787 LYS B C 1
ATOM 3381 O O . LYS B 1 408 ? 15.221 25.051 -8.976 1.00 69.98 1787 LYS B O 1
ATOM 3387 N N . LEU B 1 409 ? 13.021 24.896 -9.447 1.00 68.95 1788 LEU B N 1
ATOM 3388 C CA . LEU B 1 409 ? 12.860 26.317 -9.727 1.00 70.03 1788 LEU B CA 1
ATOM 3389 C C . LEU B 1 409 ? 13.129 27.146 -8.479 1.00 66.80 1788 LEU B C 1
ATOM 3390 O O . LEU B 1 409 ? 13.955 28.067 -8.498 1.00 72.24 1788 LEU B O 1
ATOM 3395 N N . LEU B 1 410 ? 12.439 26.834 -7.380 1.00 55.94 1789 LEU B N 1
ATOM 3396 C CA . LEU B 1 410 ? 12.649 27.582 -6.145 1.00 60.10 1789 LEU B CA 1
ATOM 3397 C C . LEU B 1 410 ? 14.120 27.572 -5.750 1.00 66.82 1789 LEU B C 1
ATOM 3398 O O . LEU B 1 410 ? 14.643 28.571 -5.245 1.00 67.67 1789 LEU B O 1
ATOM 3403 N N . GLU B 1 411 ? 14.805 26.450 -5.979 1.00 71.71 1790 GLU B N 1
ATOM 3404 C CA . GLU B 1 411 ? 16.239 26.394 -5.730 1.00 72.23 1790 GLU B CA 1
ATOM 3405 C C . GLU B 1 411 ? 16.963 27.477 -6.518 1.00 73.97 1790 GLU B C 1
ATOM 3406 O O . GLU B 1 411 ? 17.656 28.327 -5.947 1.00 73.49 1790 GLU B O 1
ATOM 3412 N N . GLN B 1 412 ? 16.807 27.464 -7.845 1.00 66.62 1791 GLN B N 1
ATOM 3413 C CA . GLN B 1 412 ? 17.480 28.461 -8.668 1.00 73.39 1791 GLN B CA 1
ATOM 3414 C C . GLN B 1 412 ? 17.057 29.865 -8.272 1.00 69.05 1791 GLN B C 1
ATOM 3415 O O . GLN B 1 412 ? 17.881 30.788 -8.247 1.00 71.57 1791 GLN B O 1
ATOM 3421 N N . ALA B 1 413 ? 15.774 30.049 -7.962 1.00 61.45 1792 ALA B N 1
ATOM 3422 C CA . ALA B 1 413 ? 15.298 31.357 -7.532 1.00 65.19 1792 ALA B CA 1
ATOM 3423 C C . ALA B 1 413 ? 16.005 31.795 -6.258 1.00 61.88 1792 ALA B C 1
ATOM 3424 O O . ALA B 1 413 ? 16.499 32.924 -6.160 1.00 64.21 1792 ALA B O 1
ATOM 3426 N N . LEU B 1 414 ? 16.071 30.902 -5.268 1.00 61.74 1793 LEU B N 1
ATOM 3427 C CA . LEU B 1 414 ? 16.734 31.239 -4.013 1.00 65.28 1793 LEU B CA 1
ATOM 3428 C C . LEU B 1 414 ? 18.199 31.585 -4.240 1.00 66.90 1793 LEU B C 1
ATOM 3429 O O . LEU B 1 414 ? 18.714 32.545 -3.655 1.00 63.14 1793 LEU B O 1
ATOM 3434 N N . VAL B 1 415 ? 18.885 30.807 -5.080 1.00 68.19 1794 VAL B N 1
ATOM 3435 C CA . VAL B 1 415 ? 20.284 31.092 -5.393 1.00 70.97 1794 VAL B CA 1
ATOM 3436 C C . VAL B 1 415 ? 20.410 32.480 -6.013 1.00 66.33 1794 VAL B C 1
ATOM 3437 O O . VAL B 1 415 ? 21.148 33.340 -5.519 1.00 72.77 1794 VAL B O 1
ATOM 3441 N N . ILE B 1 416 ? 19.675 32.722 -7.104 1.00 67.57 1795 ILE B N 1
ATOM 3442 C CA . ILE B 1 416 ? 19.720 34.026 -7.762 1.00 66.19 1795 ILE B CA 1
ATOM 3443 C C . ILE B 1 416 ? 19.453 35.137 -6.758 1.00 66.30 1795 ILE B C 1
ATOM 3444 O O . ILE B 1 416 ? 20.080 36.201 -6.797 1.00 68.82 1795 ILE B O 1
ATOM 3449 N N . GLU B 1 417 ? 18.496 34.916 -5.854 1.00 69.06 1796 GLU B N 1
ATOM 3450 C CA . GLU B 1 417 ? 18.121 35.957 -4.904 1.00 66.57 1796 GLU B CA 1
ATOM 3451 C C . GLU B 1 417 ? 19.293 36.322 -4.005 1.00 67.35 1796 GLU B C 1
ATOM 3452 O O . GLU B 1 417 ? 19.485 37.497 -3.671 1.00 67.38 1796 GLU B O 1
ATOM 3458 N N . GLU B 1 418 ? 20.091 35.330 -3.607 1.00 71.24 1797 GLU B N 1
ATOM 3459 C CA . GLU B 1 418 ? 21.256 35.605 -2.776 1.00 67.75 1797 GLU B CA 1
ATOM 3460 C C . GLU B 1 418 ? 22.312 36.370 -3.561 1.00 75.91 1797 GLU B C 1
ATOM 3461 O O . GLU B 1 418 ? 22.759 37.442 -3.133 1.00 82.56 1797 GLU B O 1
ATOM 3467 N N . GLN B 1 419 ? 22.724 35.840 -4.719 1.00 73.81 1798 GLN B N 1
ATOM 3468 C CA . GLN B 1 419 ? 23.713 36.538 -5.533 1.00 72.72 1798 GLN B CA 1
ATOM 3469 C C . GLN B 1 419 ? 23.288 37.977 -5.788 1.00 75.30 1798 GLN B C 1
ATOM 3470 O O . GLN B 1 419 ? 24.125 38.886 -5.829 1.00 85.39 1798 GLN B O 1
ATOM 3476 N N . LEU B 1 420 ? 21.992 38.198 -5.937 1.00 79.60 1799 LEU B N 1
ATOM 3477 C CA . LEU B 1 420 ? 21.522 39.590 -6.103 1.00 83.63 1799 LEU B CA 1
ATOM 3478 C C . LEU B 1 420 ? 21.774 40.324 -4.790 1.00 87.44 1799 LEU B C 1
ATOM 3479 O O . LEU B 1 420 ? 22.415 41.381 -4.823 1.00 81.21 1799 LEU B O 1
ATOM 3484 N N . ARG B 1 421 ? 21.310 39.761 -3.677 1.00 93.13 1800 ARG B N 1
ATOM 3485 C CA . ARG B 1 421 ? 21.572 40.394 -2.390 1.00 90.64 1800 ARG B CA 1
ATOM 3486 C C . ARG B 1 421 ? 23.051 40.731 -2.241 1.00 99.78 1800 ARG B C 1
ATOM 3487 O O . ARG B 1 421 ? 23.405 41.802 -1.736 1.00 107.57 1800 ARG B O 1
ATOM 3495 N N . ARG B 1 422 ? 23.927 39.830 -2.699 1.00 95.09 1801 ARG B N 1
ATOM 3496 C CA . ARG B 1 422 ? 25.364 40.059 -2.582 1.00 102.08 1801 ARG B CA 1
ATOM 3497 C C . ARG B 1 422 ? 25.850 41.088 -3.595 1.00 105.29 1801 ARG B C 1
ATOM 3498 O O . ARG B 1 422 ? 26.697 41.929 -3.275 1.00 110.36 1801 ARG B O 1
ATOM 3506 N N . ALA B 1 423 ? 25.332 41.034 -4.824 1.00 98.41 1802 ALA B N 1
ATOM 3507 C CA . ALA B 1 423 ? 25.800 41.953 -5.853 1.00 100.41 1802 ALA B CA 1
ATOM 3508 C C . ALA B 1 423 ? 25.503 43.401 -5.488 1.00 113.53 1802 ALA B C 1
ATOM 3509 O O . ALA B 1 423 ? 26.287 44.298 -5.828 1.00 111.55 1802 ALA B O 1
ATOM 3511 N N . ALA B 1 424 ? 24.390 43.653 -4.796 1.00 113.10 1803 ALA B N 1
ATOM 3512 C CA . ALA B 1 424 ? 24.051 45.023 -4.419 1.00 117.59 1803 ALA B CA 1
ATOM 3513 C C . ALA B 1 424 ? 25.076 45.601 -3.453 1.00 114.06 1803 ALA B C 1
ATOM 3514 O O . ALA B 1 424 ? 25.297 46.818 -3.439 1.00 101.90 1803 ALA B O 1
ATOM 3516 N N . TYR B 1 425 ? 25.707 44.752 -2.638 1.00 125.86 1804 TYR B N 1
ATOM 3517 C CA . TYR B 1 425 ? 26.773 45.205 -1.757 1.00 125.92 1804 TYR B CA 1
ATOM 3518 C C . TYR B 1 425 ? 28.020 45.623 -2.524 1.00 119.71 1804 TYR B C 1
ATOM 3519 O O . TYR B 1 425 ? 28.920 46.225 -1.928 1.00 118.31 1804 TYR B O 1
ATOM 3528 N N . LEU B 1 426 ? 28.105 45.286 -3.811 1.00 129.20 1805 LEU B N 1
ATOM 3529 C CA . LEU B 1 426 ? 29.277 45.605 -4.669 1.00 120.07 1805 LEU B CA 1
ATOM 3530 C C . LEU B 1 426 ? 30.536 45.044 -4.013 1.00 124.91 1805 LEU B C 1
ATOM 3531 O O . LEU B 1 426 ? 31.612 45.618 -4.229 1.00 121.56 1805 LEU B O 1
ATOM 3536 N N . ASN B 1 427 ? 30.418 43.956 -3.258 1.00 125.78 1806 ASN B N 1
ATOM 3537 C CA . ASN B 1 427 ? 31.578 43.261 -2.635 1.00 129.08 1806 ASN B CA 1
ATOM 3538 C C . ASN B 1 427 ? 32.155 44.123 -1.518 1.00 127.30 1806 ASN B C 1
ATOM 3539 O O . ASN B 1 427 ? 33.387 44.225 -1.451 1.00 117.47 1806 ASN B O 1
ATOM 3544 N N . MET B 1 428 ? 31.310 44.694 -0.665 1.00 103.76 1807 MET B N 1
ATOM 3545 C CA . MET B 1 428 ? 31.769 45.474 0.485 1.00 119.86 1807 MET B CA 1
ATOM 3546 C C . MET B 1 428 ? 30.960 45.127 1.732 1.00 101.08 1807 MET B C 1
ATOM 3547 O O . MET B 1 428 ? 31.352 44.264 2.518 1.00 90.99 1807 MET B O 1
#

B-factor: mean 90.07, std 31.31, range [30.0, 240.66]

Solvent-accessible surface area: 26342 Å² total; per-residue (Å²): 174,49,83,83,129,28,175,92,80,50,82,89,40,45,24,31,6,44,68,160,39,30,144,22,7,70,84,39,6,44,51,88,3,48,36,67,173,83,55,241,109,197,60,12,202,73,35,59,137,137,45,58,121,34,23,10,34,41,30,105,145,130,23,139,101,168,133,117,11,86,80,58,25,27,17,2,46,26,0,57,98,12,19,106,120,24,58,172,79,19,33,168,135,6,36,90,219,77,104,4,75,0,48,0,49,54,144,22,93,0,59,60,52,14,125,86,44,61,131,41,2,68,115,72,161,114,52,75,65,46,14,6,42,55,0,0,2,8,0,0,11,0,0,29,68,33,0,40,48,85,30,61,55,0,14,115,15,95,85,9,25,0,2,39,15,38,16,79,62,60,91,26,50,62,67,30,101,81,44,16,30,131,68,1,42,183,16,6,132,17,0,34,84,0,3,58,40,34,24,102,67,114,142,64,75,112,133,151,143,142,172,49,79,117,107,24,185,82,91,69,63,87,25,25,22,14,0,45,47,177,35,69,138,9,0,56,74,4,0,40,53,16,0,30,18,55,179,67,106,150,49,24,66,58,127,75,2,139,77,28,57,152,130,32,17,130,42,16,8,39,45,30,78,161,111,10,132,176,46,123,123,102,8,64,84,52,18,30,12,1,46,35,0,31,151,13,16,116,90,19,22,128,27,14,31,179,79,2,32,77,121,81,126,136,172,34,96,9,65,0,54,0,53,50,150,21,106,0,59,64,51,12,115,85,38,65,131,37,10,97,115,67,169,110,37,32,68,45,17,9,44,26,0,0,2,8,1,0,6,0,0,16,48,5,0,54,41,105,37,101,38,3,15,93,0,49,18,4,19,0,2,45,34,37,21,107,70,42,133,138,153,42,92,34,63,88,56,11,45,127,63,4,47,179,11,6,126,16,0,30,89,0,3,52,39,33,51,107,65,118,151,61,80,129,136,146,210

Nearest PDB structures (foldseek):
  8d4y-assembly1_A  TM=1.005E+00  e=4.117E-36  Homo sapiens
  8d4y-assembly2_B  TM=9.881E-01  e=4.681E-30  Homo sapiens
  3plz-assembly1_A  TM=4.011E-01  e=3.939E+00  Homo sapiens
  3plz-assembly2_B  TM=3.535E-01  e=4.158E+00  Homo sapiens
  4dk8-assembly1_C  TM=3.067E-01  e=5.166E+00  Homo sapiens

Foldseek 3Di:
DADCWDADPHATDGLNHGVVRVVVVLVCCLWAADDPVDDDDDPHPPPDPVSVVVVVVVVVVVLCVNVVSVLSNVLSVLLVVQLVVWCVVCDQALPPCDDHDFPLVPPACQVVQQVVQVVCCVVVVVVLQGDHRSLVSLLSVLSNVPTHLPQVSSCPDRRNVSLVRNQPPCPVPPCSSVVSSVVSVVVVVRVSVSSVSSVVVVCVVCVNPD/DDDQWDADPRFIAGLNHTPQNVVLQLVQCLWQADDDVLPPSRCDVSNNPDDSVSVVVVVVVVVVVLCVDSVSSVLSNVLSVLLVVQLVVWCVQCPQALDVVVCDGGDHDQPLVPPACQVVVQVVQVVVCVVVVVVLQGDHRSLLSLLSVLCNVGTPLPVVVSCPDNSNVSLVRNQPVCPVPPCRVVVSSVVSVVSVVRVSVSSVSSVVVVCVVVVND

Organism: Homo sapiens (NCBI:txid9606)

Radius of gyration: 29.28 Å; Cα contacts (8 Å, |Δi|>4): 416; chains: 2; bounding box: 56×68×83 Å

Secondary structure (DSSP, 8-state):
---SSEEETTEEEBTTB-HHHHHHHHHHHHHH---SSS----GGGG--HHHHHHHHHHHHHHH--HHHHHHHHHHHHHHHHHHHHHHHHH-S-SS---------TT-STHHHHHHHHHHHHHHS--TTTS-SHHHHHHHHHHHHHT-TT-HHHHHH-GGGGGGGGGG-TTTTSTTHHHHHHHHHHHHHHHHHHHHHHHHHHHHHTTTT--/---SEEEETTEEEETTB-HHHHHHHHHHHHHH---GGG--TT--TTTTT--HHHHHHHHHHHHHHH---HHHHHHHHHHHHHHHHHHHHHHHHH-S-SSTT-----------TT-STHHHHHHHHHHHHHHS--TTTS-SHHHHHHHHHHHHHH-TT-HHHHHHSGGGGGGGGGGTT-GGGSSHHHHHHHHHHHHHHHHHHHHHHHHHHHHHHTTT-

GO terms:
  GO:0003714 transcription corepressor activity (F, IDA)
  GO:0010629 negative regulation of gene expression (P, IDA)
  GO:0090575 RNA polymerase II transcription regulator complex (C, IDA)
  GO:0001221 transcription coregulator binding (F, IPI)
  GO:0000781 chromosome, telomeric region (C, IDA)
  GO:0016581 NuRD complex (C, IDA)
  GO:0005634 nucleus (C, EXP)
  GO:0005515 protein binding (F, IPI)
  GO:0042826 histone deacetylase binding (F, IPI)
  GO:0003677 DNA binding (F, TAS)
  GO:0008270 zinc ion binding (F, TAS)
  GO:0005654 nucleoplasm (C, TAS)
  GO:0061629 RNA polymerase II-specific DNA-binding transcription factor binding (F, IPI)
  GO:0005654 nucleoplasm (C, IDA)
  GO:0006338 chromatin remodeling (P, IDA)
  GO:0090734 site of DNA damage (C, IDA)
  GO:0005634 nucleus (C, IDA)
  GO:0005737 cytoplasm (C, IDA)
  GO:0005813 centrosome (C, IDA)
  GO:0016887 ATP hydrolysis activity (F, IDA)

Sequence (427 aa):
LPPLLARVGGNIEVLGFNARQRKAFLNAIMRYGMPPQDAFVRDLRGKSEKEFKAYVSLFMRHLCSRQHVLTRIGVMSLIRKKVQEFEHVNGRWSMPEFMFNIADGGFTELHSLWQNEERAATVTKKTYEIWHRRHDYWLLAGIINHGYARWQDIQNDPRYAILNEPFKGEMNRGNFLEIKNKFLARRFKLLEQALVIEEQLRRAAYLNMSLPPLLARVGGNIEVLGFNARQRKAFLNAIMRYGMPPQDATQWLVRDLRGKSEKEFKAYVSLFMRHLCLSRQHVLTRIGVMSLIRKKVQEFEHVNGRWSMPELAQRFMFNIADGGFTELHSLWQNEERAATVTKKTYEIWHRRHDYWLLAGIINHGYARWQDIQNDPRYAILNEPFKGEMNRGNFLEIKNKFLARRFKLLEQALVIEEQLRRAAYLNM

InterPro domains:
  IPR000330 SNF2, N-terminal domain [PF00176] (729-1024)
  IPR000953 Chromo/chromo shadow domain [PS50013] (529-586)
  IPR000953 Chromo/chromo shadow domain [PS50013] (622-657)
  IPR000953 Chromo/chromo shadow domain [SM00298] (499-579)
  IPR000953 Chromo/chromo shadow domain [SM00298] (620-677)
  IPR001650 Helicase, C-terminal domain-like [PF00271] (1052-1164)
  IPR001650 Helicase, C-terminal domain-like [PS51194] (1054-1203)
  IPR001650 Helicase, C-terminal domain-like [SM00490] (1080-1164)
  IPR001965 Zinc finger, PHD-type [SM00249] (372-415)
  IPR001965 Zinc finger, PHD-type [SM00249] (451-494)
  IPR002464 DNA/RNA helicase, ATP-dependent, DEAH-box type, conserved site [PS00690] (868-877)
  IPR009462 CHD subfamily II, SANT-like domain [PF06461] (1383-1520)
  IPR009462 CHD subfamily II, SANT-like domain [SM01146] (1366-1523)
  IPR009463 Domain of unknown function DUF1087 [PF06465] (1294-1347)
  IPR009463 Domain of unknown function DUF1087 [SM01147] (1289-1353)
  IPR011011 Zinc finger, FYVE/PHD-type [SSF57903] (342-416)
  IPR012957 CHD, C-terminal 2 [PF08074] (1726-1871)
  IPR012958 CHD, N-terminal [PF08073] (164-217)
  IPR013083 Zinc finger, RING/FYVE/PHD-type [G3DSA:3.30.40.10] (361-420)
  IPR013083 Zinc finger, RING/FYVE/PHD-type [G3DSA:3.30.40.10] (442-501)